Protein AF-0000000085116950 (afdb_homodimer)

Solvent-accessible surface area (backbone atoms only — not comparable to full-atom values): 20244 Å² total; per-residue (Å²): 115,35,46,37,33,40,36,51,77,68,76,65,52,57,67,55,47,22,56,54,41,50,66,26,46,89,48,34,62,33,39,34,49,45,54,84,90,57,43,55,34,57,52,45,48,42,55,52,39,30,48,72,50,63,46,58,50,74,27,32,28,29,47,53,46,53,38,56,24,59,60,69,58,31,30,15,33,38,27,43,90,52,21,63,57,57,46,52,48,48,69,68,38,70,82,44,45,38,31,34,56,36,87,47,51,70,51,42,42,51,40,49,74,38,62,35,58,30,33,38,38,57,37,36,34,70,44,83,90,47,71,93,54,80,47,61,31,60,70,51,44,28,51,39,33,70,62,40,89,53,46,30,30,35,27,36,59,44,37,72,89,50,43,61,61,48,44,74,33,48,32,44,23,42,34,30,34,60,54,34,78,68,38,97,51,35,48,61,42,30,46,50,36,31,26,60,43,48,58,74,99,114,36,46,38,33,40,36,51,78,65,75,62,52,56,68,56,48,23,57,52,42,51,66,28,46,90,47,35,61,31,38,34,51,44,54,83,91,58,43,55,34,56,52,44,48,40,53,52,40,29,48,72,52,63,45,58,51,76,27,32,27,28,46,52,46,52,39,56,25,60,61,70,59,33,30,16,32,37,28,43,91,53,22,62,57,58,44,54,47,48,67,69,38,71,82,44,44,39,30,32,55,36,88,46,51,68,52,42,42,49,38,48,73,39,60,35,60,30,34,38,38,58,38,37,34,71,43,83,91,47,71,92,54,80,48,62,31,60,68,52,46,29,52,38,33,69,63,40,89,56,45,30,28,34,27,35,60,44,36,72,91,50,44,62,60,47,44,74,34,48,31,43,22,41,35,32,35,60,52,33,77,66,39,96,50,35,49,61,43,30,46,52,37,32,26,62,43,48,58,75,100

Secondary structure (DSSP, 8-state):
--EEEEE--S-S-HHHHHHHHHHHGGG-SEEEE--TT--HHHHHHHHHHHHHTT--GGGEEEES-HHHHHHHT-SEEEE-TTS--HHHHHHH-TTSEEEEEESSHHHHHHHHHHT-SEEEEE--S--TTSTTPPP-HHHHHHHHHHH-SS-EEEESS--TTTHHHHHHTT-SEEEESHHHHTSSSHHHHHHHHHHHHTT--/--EEEEE--S-S-HHHHHHHHHHHGGG-SEEEE--TT--HHHHHHHHHHHHHTT--GGGEEEES-HHHHHHHT-SEEEE-TTS--HHHHHHH-TTSEEEEEESSHHHHHHHHHTT-SEEEEE--S--TTSTTPPP-HHHHHHHHHHH-SS-EEEESS--TTTHHHHHHTT-SEEEESHHHHTSSSHHHHHHHHHHHHHT--

Nearest PDB structures (foldseek):
  3qh2-assembly2_C  TM=9.312E-01  e=1.064E-21  Bacillus subtilis
  3qh2-assembly2_D  TM=9.435E-01  e=2.155E-19  Bacillus subtilis
  1g67-assembly1_A  TM=8.328E-01  e=2.203E-15  Bacillus subtilis
  3o16-assembly1_A  TM=8.344E-01  e=1.268E-14  Bacillus subtilis
  6e2a-assembly1_A  TM=7.292E-01  e=2.788E-08  Pseudomonas aeruginosa PAO1

pLDDT: mean 96.72, std 6.1, range [46.47, 98.94]

InterPro domains:
  IPR013785 Aldolase-type TIM barrel [G3DSA:3.20.20.70] (3-199)
  IPR022998 Thiamine phosphate synthase/TenI [PF02581] (20-180)
  IPR022998 Thiamine phosphate synthase/TenI [cd00564] (4-195)
  IPR036206 Thiamin phosphate synthase superfamily [SSF51391] (25-197)

Foldseek 3Di:
DFAEEEEADLPDQLLLVLVLCLQQVVLHQAYEDDHPPDDLVRSLSSVVSNVVSPRDQLRYEYEQPQVSCVVSVRQAYEYEPVHPQLLVCCVVPVRHQYEYEDEAQVRLVVNVVSPHQEYEYWDACDAPSDPPDHTPHLQRLLVNLVSDDHAYEYEHPDFLVCQLVNVVSRHRYYYYYCNQSVDPHNNVRSNSRSCRRVVVD/DFAEEEEADLPDQLLLVLVLCLQQVVLHQAYEDDHPPDDLVRSLSSVVSNVVSPRDQLRYEYEQPQVSCVVSVRQAYEYEPVHPQLLVSCVVPVRHQYEYEDEAQVRLVVNVVSPHQEYEYWDACDDPSDPPDHTPHLQRLLVNLVSDDHAYEYEHPDFLVCQLSNVVSRHRYYYYYCNQSVDPHNNVRSNSRSCRRVVVD

Structure (mmCIF, N/CA/C/O backbone):
data_AF-0000000085116950-model_v1
#
loop_
_entity.id
_entity.type
_entity.pdbx_description
1 polymer 'Thiamine-phosphate pyrophosphorylase'
#
loop_
_atom_site.group_PDB
_atom_site.id
_atom_site.type_symbol
_atom_site.label_atom_id
_atom_site.label_alt_id
_atom_site.label_comp_id
_atom_site.label_asym_id
_atom_site.label_entity_id
_atom_site.label_seq_id
_atom_site.pdbx_PDB_ins_code
_atom_site.Cartn_x
_atom_site.Cartn_y
_atom_site.Cartn_z
_atom_site.occupancy
_atom_site.B_iso_or_equiv
_atom_site.auth_seq_id
_atom_site.auth_comp_id
_atom_site.auth_asym_id
_atom_site.auth_atom_id
_atom_site.pdbx_PDB_model_num
ATOM 1 N N . MET A 1 1 ? -4.328 25.328 21.594 1 83.5 1 MET A N 1
ATOM 2 C CA . MET A 1 1 ? -3.188 25.375 20.688 1 83.5 1 MET A CA 1
ATOM 3 C C . MET A 1 1 ? -3.373 24.406 19.516 1 83.5 1 MET A C 1
ATOM 5 O O . MET A 1 1 ? -3.76 23.266 19.719 1 83.5 1 MET A O 1
ATOM 9 N N . GLY A 1 2 ? -3.158 24.953 18.297 1 95.25 2 GLY A N 1
ATOM 10 C CA . GLY A 1 2 ? -3.389 24.156 17.094 1 95.25 2 GLY A CA 1
ATOM 11 C C . GLY A 1 2 ? -2.256 23.203 16.797 1 95.25 2 GLY A C 1
ATOM 12 O O . GLY A 1 2 ? -1.197 23.25 17.422 1 95.25 2 GLY A O 1
ATOM 13 N N . VAL A 1 3 ? -2.496 22.25 15.969 1 98 3 VAL A N 1
ATOM 14 C CA . VAL A 1 3 ? -1.479 21.297 15.531 1 98 3 VAL A CA 1
ATOM 15 C C . VAL A 1 3 ? -0.937 21.703 14.164 1 98 3 VAL A C 1
ATOM 17 O O . VAL A 1 3 ? -1.684 22.188 13.32 1 98 3 VAL A O 1
ATOM 20 N N . LEU A 1 4 ? 0.378 21.484 13.953 1 98.69 4 LEU A N 1
ATOM 21 C CA . LEU A 1 4 ? 1.062 21.891 12.734 1 98.69 4 LEU A CA 1
ATOM 22 C C . LEU A 1 4 ? 1.649 20.688 12.008 1 98.69 4 LEU A C 1
ATOM 24 O O . LEU A 1 4 ? 2.488 19.984 12.562 1 98.69 4 LEU A O 1
ATOM 28 N N . HIS A 1 5 ? 1.152 20.516 10.758 1 98.88 5 HIS A N 1
ATOM 29 C CA . HIS A 1 5 ? 1.62 19.422 9.914 1 98.88 5 HIS A CA 1
ATOM 30 C C . HIS A 1 5 ? 2.445 19.953 8.742 1 98.88 5 HIS A C 1
ATOM 32 O O . HIS A 1 5 ? 2.061 20.922 8.094 1 98.88 5 HIS A O 1
ATOM 38 N N . PHE A 1 6 ? 3.584 19.312 8.523 1 98.88 6 PHE A N 1
ATOM 39 C CA . PHE A 1 6 ? 4.316 19.516 7.281 1 98.88 6 PHE A CA 1
ATOM 40 C C . PHE A 1 6 ? 4.109 18.328 6.34 1 98.88 6 PHE A C 1
ATOM 42 O O . PHE A 1 6 ? 4.266 17.172 6.738 1 98.88 6 PHE A O 1
ATOM 49 N N . VAL A 1 7 ? 3.742 18.625 5.113 1 98.75 7 VAL A N 1
ATOM 50 C CA . VAL A 1 7 ? 3.426 17.578 4.137 1 98.75 7 VAL A CA 1
ATOM 51 C C . VAL A 1 7 ? 4.41 17.656 2.969 1 98.75 7 VAL A C 1
ATOM 53 O O . VAL A 1 7 ? 4.656 18.734 2.428 1 98.75 7 VAL A O 1
ATOM 56 N N . SER A 1 8 ? 5 16.562 2.588 1 98.62 8 SER A N 1
ATOM 57 C CA . SER A 1 8 ? 5.887 16.562 1.431 1 98.62 8 SER A CA 1
ATOM 58 C C . SER A 1 8 ? 5.176 17.078 0.186 1 98.62 8 SER A C 1
ATOM 60 O O . SER A 1 8 ? 3.951 16.969 0.072 1 98.62 8 SER A O 1
ATOM 62 N N . THR A 1 9 ? 5.914 17.578 -0.791 1 96.94 9 THR A N 1
ATOM 63 C CA . THR A 1 9 ? 5.336 18.25 -1.946 1 96.94 9 THR A CA 1
ATOM 64 C C . THR A 1 9 ? 5.348 17.344 -3.17 1 96.94 9 THR A C 1
ATOM 66 O O . THR A 1 9 ? 4.664 17.609 -4.16 1 96.94 9 THR A O 1
ATOM 69 N N . GLY A 1 10 ? 6.164 16.312 -3.129 1 96.25 10 GLY A N 1
ATOM 70 C CA . GLY A 1 10 ? 6.383 15.477 -4.305 1 96.25 10 GLY A CA 1
ATOM 71 C C . GLY A 1 10 ? 7.48 16 -5.207 1 96.25 10 GLY A C 1
ATOM 72 O O . GLY A 1 10 ? 7.789 15.398 -6.238 1 96.25 10 GLY A O 1
ATOM 73 N N . ARG A 1 11 ? 8.133 17.062 -4.773 1 96 11 ARG A N 1
ATOM 74 C CA . ARG A 1 11 ? 9.109 17.703 -5.648 1 96 11 ARG A CA 1
ATOM 75 C C . ARG A 1 11 ? 10.531 17.453 -5.141 1 96 11 ARG A C 1
ATOM 77 O O . ARG A 1 11 ? 11.484 17.484 -5.918 1 96 11 ARG A O 1
ATOM 84 N N . GLN A 1 12 ? 10.742 17.297 -3.822 1 97.12 12 GLN A N 1
ATOM 85 C CA . GLN A 1 12 ? 12.062 17.078 -3.242 1 97.12 12 GLN A CA 1
ATOM 86 C C . GLN A 1 12 ? 12.484 15.617 -3.402 1 97.12 12 GLN A C 1
ATOM 88 O O . GLN A 1 12 ? 11.648 14.711 -3.352 1 97.12 12 GLN A O 1
ATOM 93 N N . THR A 1 13 ? 13.773 15.398 -3.604 1 98 13 THR A N 1
ATOM 94 C CA . THR A 1 13 ? 14.312 14.055 -3.443 1 98 13 THR A CA 1
ATOM 95 C C . THR A 1 13 ? 14.188 13.594 -1.994 1 98 13 THR A C 1
ATOM 97 O O . THR A 1 13 ? 13.922 14.398 -1.1 1 98 13 THR A O 1
ATOM 100 N N . VAL A 1 14 ? 14.359 12.367 -1.779 1 98.56 14 VAL A N 1
ATOM 101 C CA . VAL A 1 14 ? 14.312 11.781 -0.443 1 98.56 14 VAL A CA 1
ATOM 102 C C . VAL A 1 14 ? 15.297 12.508 0.473 1 98.56 14 VAL A C 1
ATOM 104 O O . VAL A 1 14 ? 14.93 12.93 1.572 1 98.56 14 VAL A O 1
ATOM 107 N N . ASP A 1 15 ? 16.5 12.734 -0.009 1 98.38 15 ASP A N 1
ATOM 108 C CA . ASP A 1 15 ? 17.547 13.344 0.808 1 98.38 15 ASP A CA 1
ATOM 109 C C . ASP A 1 15 ? 17.25 14.82 1.072 1 98.38 15 ASP A C 1
ATOM 111 O O . ASP A 1 15 ? 17.5 15.32 2.172 1 98.38 15 ASP A O 1
ATOM 115 N N . GLU A 1 16 ? 16.75 15.492 0.092 1 98.38 16 GLU A N 1
ATOM 116 C CA . GLU A 1 16 ? 16.391 16.891 0.263 1 98.38 16 GLU A CA 1
ATOM 117 C C . GLU A 1 16 ? 15.281 17.062 1.291 1 98.38 16 GLU A C 1
ATOM 119 O O . GLU A 1 16 ? 15.367 17.922 2.176 1 98.38 16 GLU A O 1
ATOM 124 N N . PHE A 1 17 ? 14.273 16.281 1.171 1 98.81 17 PHE A N 1
ATOM 125 C CA . PHE A 1 17 ? 13.141 16.312 2.09 1 98.81 17 PHE A CA 1
ATOM 126 C C . PHE A 1 17 ? 13.602 16.062 3.521 1 98.81 17 PHE A C 1
ATOM 128 O O . PHE A 1 17 ? 13.25 16.812 4.43 1 98.81 17 PHE A O 1
ATOM 135 N N . ALA A 1 18 ? 14.398 15.016 3.701 1 98.88 18 ALA A N 1
ATOM 136 C CA . ALA A 1 18 ? 14.898 14.656 5.027 1 98.88 18 ALA A CA 1
ATOM 137 C C . ALA A 1 18 ? 15.766 15.766 5.609 1 98.88 18 ALA A C 1
ATOM 139 O O . ALA A 1 18 ? 15.688 16.062 6.801 1 98.88 18 ALA A O 1
ATOM 140 N N . ALA A 1 19 ? 16.578 16.375 4.742 1 98.62 19 ALA A N 1
ATOM 141 C CA . ALA A 1 19 ? 17.484 17.438 5.199 1 98.62 19 ALA A CA 1
ATOM 142 C C . ALA A 1 19 ? 16.688 18.625 5.727 1 98.62 19 ALA A C 1
ATOM 144 O O . ALA A 1 19 ? 17.031 19.188 6.77 1 98.62 19 ALA A O 1
ATOM 145 N N . ILE A 1 20 ? 15.664 18.984 5.043 1 98.81 20 ILE A N 1
ATOM 146 C CA . ILE A 1 20 ? 14.828 20.094 5.48 1 98.81 20 ILE A CA 1
ATOM 147 C C . ILE A 1 20 ? 14.125 19.719 6.785 1 98.81 20 ILE A C 1
ATOM 149 O O . ILE A 1 20 ? 14.109 20.516 7.73 1 98.81 20 ILE A O 1
ATOM 153 N N . CYS A 1 21 ? 13.625 18.531 6.895 1 98.88 21 CYS A N 1
ATOM 154 C CA . CYS A 1 21 ? 12.883 18.094 8.07 1 98.88 21 CYS A CA 1
ATOM 155 C C . CYS A 1 21 ? 13.789 18 9.289 1 98.88 21 CYS A C 1
ATOM 157 O O . CYS A 1 21 ? 13.352 18.219 10.422 1 98.88 21 CYS A O 1
ATOM 159 N N . ALA A 1 22 ? 15.055 17.688 9.039 1 98.75 22 ALA A N 1
ATOM 160 C CA . ALA A 1 22 ? 16.016 17.578 10.133 1 98.75 22 ALA A CA 1
ATOM 161 C C . ALA A 1 22 ? 16.031 18.859 10.969 1 98.75 22 ALA A C 1
ATOM 163 O O . ALA A 1 22 ? 16.219 18.812 12.188 1 98.75 22 ALA A O 1
ATOM 164 N N . HIS A 1 23 ? 15.742 19.953 10.273 1 98.38 23 HIS A N 1
ATOM 165 C CA . HIS A 1 23 ? 15.859 21.234 10.953 1 98.38 23 HIS A CA 1
ATOM 166 C C . HIS A 1 23 ? 14.484 21.844 11.227 1 98.38 23 HIS A C 1
ATOM 168 O O . HIS A 1 23 ? 14.367 22.812 11.984 1 98.38 23 HIS A O 1
ATOM 174 N N . THR A 1 24 ? 13.484 21.297 10.68 1 98.75 24 THR A N 1
ATOM 175 C CA . THR A 1 24 ? 12.18 21.938 10.805 1 98.75 24 THR A CA 1
ATOM 176 C C . THR A 1 24 ? 11.266 21.141 11.727 1 98.75 24 THR A C 1
ATOM 178 O O . THR A 1 24 ? 10.32 21.672 12.297 1 98.75 24 THR A O 1
ATOM 181 N N . HIS A 1 25 ? 11.555 19.828 11.961 1 98.56 25 HIS A N 1
ATOM 182 C CA . HIS A 1 25 ? 10.609 18.953 12.641 1 98.56 25 HIS A CA 1
ATOM 183 C C . HIS A 1 25 ? 10.383 19.406 14.086 1 98.56 25 HIS A C 1
ATOM 185 O O . HIS A 1 25 ? 9.305 19.188 14.641 1 98.56 25 HIS A O 1
ATOM 191 N N . PRO A 1 26 ? 11.32 20.078 14.734 1 98.19 26 PRO A N 1
ATOM 192 C CA . PRO A 1 26 ? 11.031 20.531 16.109 1 98.19 26 PRO A CA 1
ATOM 193 C C . PRO A 1 26 ? 9.867 21.516 16.156 1 98.19 26 PRO A C 1
ATOM 195 O O . PRO A 1 26 ? 9.266 21.703 17.219 1 98.19 26 PRO A O 1
ATOM 198 N N . TYR A 1 27 ? 9.555 22.141 15.016 1 98.12 27 TYR A N 1
ATOM 199 C CA . TYR A 1 27 ? 8.523 23.172 14.992 1 98.12 27 TYR A CA 1
ATOM 200 C C . TYR A 1 27 ? 7.188 22.578 14.523 1 98.12 27 TYR A C 1
ATOM 202 O O . TYR A 1 27 ? 6.164 23.266 14.547 1 98.12 27 TYR A O 1
ATOM 210 N N . ALA A 1 28 ? 7.141 21.344 14.117 1 98.06 28 ALA A N 1
ATOM 211 C CA . ALA A 1 28 ? 5.938 20.672 13.625 1 98.06 28 ALA A CA 1
ATOM 212 C C . ALA A 1 28 ? 5.473 19.594 14.586 1 98.06 28 ALA A C 1
ATOM 214 O O . ALA A 1 28 ? 6.277 19.031 15.328 1 98.06 28 ALA A O 1
ATOM 215 N N . ASP A 1 29 ? 4.23 19.312 14.609 1 98.56 29 ASP A N 1
ATOM 216 C CA . ASP A 1 29 ? 3.699 18.188 15.375 1 98.56 29 ASP A CA 1
ATOM 217 C C . ASP A 1 29 ? 3.787 16.891 14.586 1 98.56 29 ASP A C 1
ATOM 219 O O . ASP A 1 29 ? 4.082 15.828 15.141 1 98.56 29 ASP A O 1
ATOM 223 N N . LEU A 1 30 ? 3.584 17.016 13.273 1 98.81 30 LEU A N 1
ATOM 224 C CA . LEU A 1 30 ? 3.588 15.844 12.414 1 98.81 30 LEU A CA 1
ATOM 225 C C . LEU A 1 30 ? 4.219 16.156 11.062 1 98.81 30 LEU A C 1
ATOM 227 O O . LEU A 1 30 ? 4.145 17.297 10.586 1 98.81 30 LEU A O 1
ATOM 231 N N . ILE A 1 31 ? 4.816 15.172 10.461 1 98.94 31 ILE A N 1
ATOM 232 C CA . ILE A 1 31 ? 5.375 15.219 9.117 1 98.94 31 ILE A CA 1
ATOM 233 C C . ILE A 1 31 ? 4.727 14.141 8.25 1 98.94 31 ILE A C 1
ATOM 235 O O . ILE A 1 31 ? 4.828 12.953 8.555 1 98.94 31 ILE A O 1
ATOM 239 N N . HIS A 1 32 ? 4.09 14.57 7.137 1 98.94 32 HIS A N 1
ATOM 240 C CA . HIS A 1 32 ? 3.4 13.656 6.23 1 98.94 32 HIS A CA 1
ATOM 241 C C . HIS A 1 32 ? 4.266 13.32 5.02 1 98.94 32 HIS A C 1
ATOM 243 O O . HIS A 1 32 ? 4.727 14.219 4.316 1 98.94 32 HIS A O 1
ATOM 249 N N . ILE A 1 33 ? 4.477 12.078 4.852 1 98.88 33 ILE A N 1
ATOM 250 C CA . ILE A 1 33 ? 5.035 11.609 3.59 1 98.88 33 ILE A CA 1
ATOM 251 C C . ILE A 1 33 ? 3.914 11.367 2.584 1 98.88 33 ILE A C 1
ATOM 253 O O . ILE A 1 33 ? 3.268 10.312 2.605 1 98.88 33 ILE A O 1
ATOM 257 N N . ARG A 1 34 ? 3.668 12.312 1.796 1 98.19 34 ARG A N 1
ATOM 258 C CA . ARG A 1 34 ? 2.643 12.266 0.758 1 98.19 34 ARG A CA 1
ATOM 259 C C . ARG A 1 34 ? 3.27 12.273 -0.632 1 98.19 34 ARG A C 1
ATOM 261 O O . ARG A 1 34 ? 3.312 13.312 -1.292 1 98.19 34 ARG A O 1
ATOM 268 N N . GLU A 1 35 ? 3.779 11.203 -1.063 1 96.31 35 GLU A N 1
ATOM 269 C CA . GLU A 1 35 ? 4.434 11.008 -2.354 1 96.31 35 GLU A CA 1
ATOM 270 C C . GLU A 1 35 ? 3.57 10.156 -3.287 1 96.31 35 GLU A C 1
ATOM 272 O O . GLU A 1 35 ? 3.707 8.938 -3.328 1 96.31 35 GLU A O 1
ATOM 277 N N . LYS A 1 36 ? 2.791 10.898 -4.051 1 90 36 LYS A N 1
ATOM 278 C CA . LYS A 1 36 ? 1.831 10.219 -4.918 1 90 36 LYS A CA 1
ATOM 279 C C . LYS A 1 36 ? 2.541 9.469 -6.039 1 90 36 LYS A C 1
ATOM 281 O O . LYS A 1 36 ? 3.484 9.984 -6.645 1 90 36 L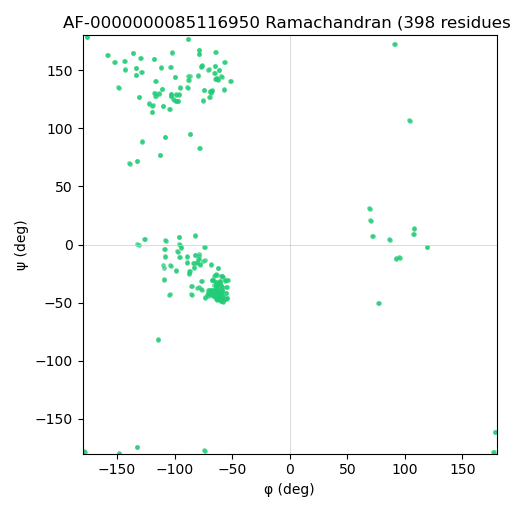YS A O 1
ATOM 286 N N . GLY A 1 37 ? 2.219 8.32 -6.266 1 90.75 37 GLY A N 1
ATOM 287 C CA . GLY A 1 37 ? 2.74 7.566 -7.395 1 90.75 37 GLY A CA 1
ATOM 288 C C . GLY A 1 37 ? 3.984 6.77 -7.055 1 90.75 37 GLY A C 1
ATOM 289 O O . GLY A 1 37 ? 4.523 6.055 -7.902 1 90.75 37 GLY A O 1
ATOM 290 N N . LYS A 1 38 ? 4.578 7.027 -5.879 1 96.25 38 LYS A N 1
ATOM 291 C CA . LYS A 1 38 ? 5.758 6.266 -5.477 1 96.25 38 LYS A CA 1
ATOM 292 C C . LYS A 1 38 ? 5.375 4.875 -4.988 1 96.25 38 LYS A C 1
ATOM 294 O O . LYS A 1 38 ? 4.281 4.676 -4.449 1 96.25 38 LYS A O 1
ATOM 299 N N . THR A 1 39 ? 6.332 3.967 -5.141 1 97.69 39 THR A N 1
ATOM 300 C CA . THR A 1 39 ? 6.145 2.582 -4.715 1 97.69 39 THR A CA 1
ATOM 301 C C . THR A 1 39 ? 6.328 2.451 -3.205 1 97.69 39 THR A C 1
ATOM 303 O O . THR A 1 39 ? 6.789 3.385 -2.547 1 97.69 39 THR A O 1
ATOM 306 N N . ALA A 1 40 ? 5.938 1.305 -2.654 1 98.44 40 ALA A N 1
ATOM 307 C CA . ALA A 1 40 ? 6.141 1.041 -1.232 1 98.44 40 ALA A CA 1
ATOM 308 C C . ALA A 1 40 ? 7.613 1.194 -0.851 1 98.44 40 ALA A C 1
ATOM 310 O O . ALA A 1 40 ? 7.934 1.787 0.181 1 98.44 40 ALA A O 1
ATOM 311 N N . ARG A 1 41 ? 8.492 0.684 -1.719 1 98.38 41 ARG A N 1
ATOM 312 C CA . ARG A 1 41 ? 9.93 0.77 -1.481 1 98.38 41 ARG A CA 1
ATOM 313 C C . ARG A 1 41 ? 10.391 2.223 -1.427 1 98.38 41 ARG A C 1
ATOM 315 O O . ARG A 1 41 ? 11.172 2.6 -0.55 1 98.38 41 ARG A O 1
ATOM 322 N N . GLU A 1 42 ? 9.891 2.992 -2.324 1 98.56 42 GLU A N 1
ATOM 323 C CA . GLU A 1 42 ? 10.281 4.398 -2.383 1 98.56 42 GLU A CA 1
ATOM 324 C C . GLU A 1 42 ? 9.742 5.168 -1.182 1 98.56 42 GLU A C 1
ATOM 326 O O . GLU A 1 42 ? 10.438 6.02 -0.621 1 98.56 42 GLU A O 1
ATOM 331 N N . VAL A 1 43 ? 8.508 4.914 -0.773 1 98.81 43 VAL A N 1
ATOM 332 C CA . VAL A 1 43 ? 7.938 5.562 0.405 1 98.81 43 VAL A CA 1
ATOM 333 C C . VAL A 1 43 ? 8.727 5.16 1.647 1 98.81 43 VAL A C 1
ATOM 335 O O . VAL A 1 43 ? 9.023 6 2.502 1 98.81 43 VAL A O 1
ATOM 338 N N . ALA A 1 44 ? 9.078 3.898 1.713 1 98.81 44 ALA A N 1
ATOM 339 C CA . ALA A 1 44 ? 9.891 3.404 2.818 1 98.81 44 ALA A CA 1
ATOM 340 C C . ALA A 1 44 ? 11.219 4.148 2.896 1 98.81 44 ALA A C 1
ATOM 342 O O . ALA A 1 44 ? 11.727 4.43 3.988 1 98.81 44 ALA A O 1
ATOM 343 N N . ALA A 1 45 ? 11.742 4.457 1.754 1 98.75 45 ALA A N 1
ATOM 344 C CA . ALA A 1 45 ? 13 5.195 1.719 1 98.75 45 ALA A CA 1
ATOM 345 C C . ALA A 1 45 ? 12.836 6.582 2.338 1 98.75 45 ALA A C 1
ATOM 347 O O . ALA A 1 45 ? 13.75 7.082 3 1 98.75 45 ALA A O 1
ATOM 348 N N . PHE A 1 46 ? 11.711 7.219 2.152 1 98.88 46 PHE A N 1
ATOM 349 C CA . PHE A 1 46 ? 11.43 8.5 2.789 1 98.88 46 PHE A CA 1
ATOM 350 C C . PHE A 1 46 ? 11.367 8.352 4.305 1 98.88 46 PHE A C 1
ATOM 352 O O . PHE A 1 46 ? 11.938 9.164 5.035 1 98.88 46 PHE A O 1
ATOM 359 N N . VAL A 1 47 ? 10.688 7.305 4.793 1 98.94 47 VAL A N 1
ATOM 360 C CA . VAL A 1 47 ? 10.586 7.066 6.227 1 98.94 47 VAL A CA 1
ATOM 361 C C . VAL A 1 47 ? 11.977 6.863 6.816 1 98.94 47 VAL A C 1
ATOM 363 O O . VAL A 1 47 ? 12.344 7.512 7.801 1 98.94 47 VAL A O 1
ATOM 366 N N . ALA A 1 48 ? 12.727 6.027 6.148 1 98.81 48 ALA A N 1
ATOM 367 C CA . ALA A 1 48 ? 14.07 5.703 6.641 1 98.81 48 ALA A CA 1
ATOM 368 C C . ALA A 1 48 ? 14.953 6.945 6.684 1 98.81 48 ALA A C 1
ATOM 370 O O . ALA A 1 48 ? 15.727 7.129 7.629 1 98.81 48 ALA A O 1
ATOM 371 N N . ALA A 1 49 ? 14.852 7.75 5.676 1 98.81 49 ALA A N 1
ATOM 372 C CA . ALA A 1 49 ? 15.656 8.969 5.609 1 98.81 49 ALA A CA 1
ATOM 373 C C . ALA A 1 49 ? 15.289 9.93 6.738 1 98.81 49 ALA A C 1
ATOM 375 O O . ALA A 1 49 ? 16.172 10.547 7.344 1 98.81 49 ALA A O 1
ATOM 376 N N . LEU A 1 50 ? 14.016 10.07 7.039 1 98.94 50 LEU A N 1
ATOM 377 C CA . LEU A 1 50 ? 13.578 10.922 8.141 1 98.94 50 LEU A CA 1
ATOM 378 C C . LEU A 1 50 ? 14.133 10.422 9.469 1 98.94 50 LEU A C 1
ATOM 380 O O . LEU A 1 50 ? 14.641 11.211 10.273 1 98.94 50 LEU A O 1
ATOM 384 N N . LEU A 1 51 ? 14.062 9.156 9.656 1 98.81 51 LEU A N 1
ATOM 385 C CA . LEU A 1 51 ? 14.57 8.562 10.891 1 98.81 51 LEU A CA 1
ATOM 386 C C . LEU A 1 51 ? 16.078 8.781 11.016 1 98.81 51 LEU A C 1
ATOM 388 O O . LEU A 1 51 ? 16.578 9.094 12.094 1 98.81 51 LEU A O 1
ATOM 392 N N . ARG A 1 52 ? 16.719 8.641 9.906 1 98.5 52 ARG A N 1
ATOM 393 C CA . ARG A 1 52 ? 18.172 8.789 9.891 1 98.5 52 ARG A CA 1
ATOM 394 C C . ARG A 1 52 ? 18.578 10.188 10.336 1 98.5 52 ARG A C 1
ATOM 396 O O . ARG A 1 52 ? 19.609 10.359 11 1 98.5 52 ARG A O 1
ATOM 403 N N . VAL A 1 53 ? 17.766 11.18 10.039 1 98.62 53 VAL A N 1
ATOM 404 C CA . VAL A 1 53 ? 18.156 12.555 10.336 1 98.62 53 VAL A CA 1
ATOM 405 C C . VAL A 1 53 ? 17.562 12.984 11.672 1 98.62 53 VAL A C 1
ATOM 407 O O . VAL A 1 53 ? 17.641 14.156 12.047 1 98.62 53 VAL A O 1
ATOM 410 N N . GLY A 1 54 ? 16.844 12.117 12.32 1 98.44 54 GLY A N 1
ATOM 411 C CA . GLY A 1 54 ? 16.5 12.367 13.711 1 98.44 54 GLY A CA 1
ATOM 412 C C . GLY A 1 54 ? 15.047 12.742 13.906 1 98.44 54 GLY A C 1
ATOM 413 O O . GLY A 1 54 ? 14.641 13.156 14.992 1 98.44 54 GLY A O 1
ATOM 414 N N . VAL A 1 55 ? 14.258 12.625 12.922 1 98.81 55 VAL A N 1
ATOM 415 C CA . VAL A 1 55 ? 12.828 12.852 13.102 1 98.81 55 VAL A CA 1
ATOM 416 C C . VAL A 1 55 ? 12.227 11.719 13.938 1 98.81 55 VAL A C 1
ATOM 418 O O . VAL A 1 55 ? 12.398 10.547 13.617 1 98.81 55 VAL A O 1
ATOM 421 N N . PRO A 1 56 ? 11.539 12.062 14.992 1 98.69 56 PRO A N 1
ATOM 422 C CA . PRO A 1 56 ? 10.945 11 15.812 1 98.69 56 PRO A CA 1
ATOM 423 C C . PRO A 1 56 ? 9.898 10.188 15.055 1 98.69 56 PRO A C 1
ATOM 425 O O . PRO A 1 56 ? 9.117 10.75 14.281 1 98.69 56 PRO A O 1
ATOM 428 N N . LEU A 1 57 ? 9.867 8.945 15.312 1 98.19 57 LEU A N 1
ATOM 429 C CA . LEU A 1 57 ? 8.914 8.016 14.711 1 98.19 57 LEU A CA 1
ATOM 430 C C . LEU A 1 57 ? 7.48 8.484 14.922 1 98.19 57 LEU A C 1
ATOM 432 O O . LEU A 1 57 ? 6.645 8.367 14.023 1 98.19 57 LEU A O 1
ATOM 436 N N . GLN A 1 58 ? 7.234 9.039 16.031 1 98.5 58 GLN A N 1
ATOM 437 C CA . GLN A 1 58 ? 5.883 9.383 16.453 1 98.5 58 GLN A CA 1
ATOM 438 C C . GLN A 1 58 ? 5.434 10.711 15.852 1 98.5 58 GLN A C 1
ATOM 440 O O . GLN A 1 58 ? 4.316 11.172 16.109 1 98.5 58 GLN A O 1
ATOM 445 N N . LYS A 1 59 ? 6.223 11.266 14.922 1 98.81 59 LYS A N 1
ATOM 446 C CA . LYS A 1 59 ? 5.828 12.469 14.195 1 98.81 59 LYS A CA 1
ATOM 447 C C . LYS A 1 59 ? 5.496 12.148 12.742 1 98.81 59 LYS A C 1
ATOM 449 O O . LYS A 1 59 ? 5.062 13.023 11.992 1 98.81 59 LYS A O 1
ATOM 454 N N . ILE A 1 60 ? 5.684 10.938 12.352 1 98.94 60 ILE A N 1
ATOM 455 C CA . ILE A 1 60 ? 5.637 10.609 10.93 1 98.94 60 ILE A CA 1
ATOM 456 C C . ILE A 1 60 ? 4.273 10.023 10.578 1 98.94 60 ILE A C 1
ATOM 458 O O . ILE A 1 60 ? 3.785 9.117 11.258 1 98.94 60 ILE A O 1
ATOM 462 N N . ILE A 1 61 ? 3.629 10.539 9.578 1 98.94 61 ILE A N 1
ATOM 463 C CA . ILE A 1 61 ? 2.387 10.07 8.977 1 98.94 61 ILE A CA 1
ATOM 464 C C . ILE A 1 61 ? 2.643 9.641 7.531 1 98.94 61 ILE A C 1
ATOM 466 O O . ILE A 1 61 ? 3.271 10.375 6.762 1 98.94 61 ILE A O 1
ATOM 470 N N . VAL A 1 62 ? 2.246 8.484 7.184 1 98.94 62 VAL A N 1
ATOM 471 C CA . VAL A 1 62 ? 2.406 7.988 5.82 1 98.94 62 VAL A CA 1
ATOM 472 C C . VAL A 1 62 ? 1.07 8.062 5.082 1 98.94 62 VAL A C 1
ATOM 474 O O . VAL A 1 62 ? 0.047 7.598 5.59 1 98.94 62 VAL A O 1
ATOM 477 N N . ASN A 1 63 ? 1.052 8.68 3.898 1 98.75 63 ASN A N 1
ATOM 478 C CA . ASN A 1 63 ? -0.156 8.703 3.08 1 98.75 63 ASN A CA 1
ATOM 479 C C . ASN A 1 63 ? -0.407 7.355 2.41 1 98.75 63 ASN A C 1
ATOM 481 O O . ASN A 1 63 ? 0.484 6.805 1.762 1 98.75 63 ASN A O 1
ATOM 485 N N . ASP A 1 64 ? -1.582 6.773 2.627 1 98.56 64 ASP A N 1
ATOM 486 C CA . ASP A 1 64 ? -2.178 5.664 1.886 1 98.56 64 ASP A CA 1
ATOM 487 C C . ASP A 1 64 ? -1.539 4.336 2.277 1 98.56 64 ASP A C 1
ATOM 489 O O . ASP A 1 64 ? -2.234 3.402 2.682 1 98.56 64 ASP A O 1
ATOM 493 N N . ARG A 1 65 ? -0.224 4.207 2.287 1 98.69 65 ARG A N 1
ATOM 494 C CA . ARG A 1 65 ? 0.484 2.943 2.455 1 98.69 65 ARG A CA 1
ATOM 495 C C . ARG A 1 65 ? 0.51 2.521 3.92 1 98.69 65 ARG A C 1
ATOM 497 O O . ARG A 1 65 ? 1.537 2.648 4.59 1 98.69 65 ARG A O 1
ATOM 504 N N . VAL A 1 66 ? -0.583 1.888 4.316 1 98.94 66 VAL A N 1
ATOM 505 C CA . VAL A 1 66 ? -0.745 1.463 5.703 1 98.94 66 VAL A CA 1
ATOM 506 C C . VAL A 1 66 ? 0.315 0.42 6.051 1 98.94 66 VAL A C 1
ATOM 508 O O . VAL A 1 66 ? 0.812 0.383 7.176 1 98.94 66 VAL A O 1
ATOM 511 N N . ASP A 1 67 ? 0.694 -0.368 5.051 1 98.88 67 ASP A N 1
ATOM 512 C CA . ASP A 1 67 ? 1.704 -1.4 5.266 1 98.88 67 ASP A CA 1
ATOM 513 C C . ASP A 1 67 ? 3.064 -0.782 5.582 1 98.88 67 ASP A C 1
ATOM 515 O O . ASP A 1 67 ? 3.766 -1.241 6.484 1 98.88 67 ASP A O 1
ATOM 519 N N . VAL A 1 68 ? 3.451 0.29 4.918 1 98.88 68 VAL A N 1
ATOM 520 C CA . VAL A 1 68 ? 4.711 0.965 5.219 1 98.88 68 VAL A CA 1
ATOM 521 C C . VAL A 1 68 ? 4.668 1.532 6.637 1 98.88 68 VAL A C 1
ATOM 523 O O . VAL A 1 68 ? 5.621 1.381 7.402 1 98.88 68 VAL A O 1
ATOM 526 N N . ALA A 1 69 ? 3.551 2.15 6.984 1 98.94 69 ALA A N 1
ATOM 527 C CA . ALA A 1 69 ? 3.408 2.715 8.32 1 98.94 69 ALA A CA 1
ATOM 528 C C . ALA A 1 69 ? 3.537 1.633 9.391 1 98.94 69 ALA A C 1
ATOM 530 O O . ALA A 1 69 ? 4.223 1.826 10.398 1 98.94 69 ALA A O 1
ATOM 531 N N . ALA A 1 70 ? 2.887 0.54 9.141 1 98.69 70 ALA A N 1
ATOM 532 C CA . ALA A 1 70 ? 2.896 -0.561 10.102 1 98.69 70 ALA A CA 1
ATOM 533 C C . ALA A 1 70 ? 4.297 -1.148 10.25 1 98.69 70 ALA A C 1
ATOM 535 O O . ALA A 1 70 ? 4.766 -1.383 11.367 1 98.69 70 ALA A O 1
ATOM 536 N N . VAL A 1 71 ? 4.984 -1.354 9.18 1 98.69 71 VAL A N 1
ATOM 537 C CA . VAL A 1 71 ? 6.297 -1.99 9.164 1 98.69 71 VAL A CA 1
ATOM 538 C C . VAL A 1 71 ? 7.301 -1.13 9.93 1 98.69 71 VAL A C 1
ATOM 540 O O . VAL A 1 71 ? 8.133 -1.651 10.68 1 98.69 71 VAL A O 1
ATOM 543 N N . TYR A 1 72 ? 7.18 0.176 9.828 1 98.44 72 TYR A N 1
ATOM 544 C CA . TYR A 1 72 ? 8.164 1.064 10.438 1 98.44 72 TYR A CA 1
ATOM 545 C C . TYR A 1 72 ? 7.699 1.541 11.805 1 98.44 72 TYR A C 1
ATOM 547 O O . TYR A 1 72 ? 8.461 2.18 12.539 1 98.44 72 TYR A O 1
ATOM 555 N N . GLY A 1 73 ? 6.441 1.281 12.109 1 98.25 73 GLY A N 1
ATOM 556 C CA . GLY A 1 73 ? 5.926 1.652 13.422 1 98.25 73 GLY A CA 1
ATOM 557 C C . GLY A 1 73 ? 5.801 3.152 13.609 1 98.25 73 GLY A C 1
ATOM 558 O O . GLY A 1 73 ? 6.051 3.668 14.703 1 98.25 73 GLY A O 1
ATOM 559 N N . VAL A 1 74 ? 5.551 3.834 12.531 1 98.75 74 VAL A N 1
ATOM 560 C CA . VAL A 1 74 ? 5.426 5.285 12.625 1 98.75 74 VAL A CA 1
ATOM 561 C C . VAL A 1 74 ? 4.094 5.648 13.281 1 98.75 74 VAL A C 1
ATOM 563 O O . VAL A 1 74 ? 3.338 4.766 13.695 1 98.75 74 VAL A O 1
ATOM 566 N N . LYS A 1 75 ? 3.803 6.961 13.398 1 98.88 75 LYS A N 1
ATOM 567 C CA . LYS A 1 75 ? 2.645 7.469 14.133 1 98.88 75 LYS A CA 1
ATOM 568 C C . LYS A 1 75 ? 1.342 6.988 13.5 1 98.88 75 LYS A C 1
ATOM 570 O O . LYS A 1 75 ? 0.409 6.602 14.211 1 98.88 75 LYS A O 1
ATOM 575 N N . GLY A 1 76 ? 1.31 7.133 12.188 1 98.88 76 GLY A N 1
ATOM 576 C CA . GLY A 1 76 ? 0.027 6.773 11.602 1 98.88 76 GLY A CA 1
ATOM 577 C C . GLY A 1 76 ? -0.025 6.98 10.102 1 98.88 76 GLY A C 1
ATOM 578 O O . GLY A 1 76 ? 1.009 6.965 9.43 1 98.88 76 GLY A O 1
ATOM 579 N N . VAL A 1 77 ? -1.304 7.043 9.609 1 98.94 77 VAL A N 1
ATOM 580 C CA . VAL A 1 77 ? -1.538 7.156 8.172 1 98.94 77 VAL A CA 1
ATOM 581 C C . VAL A 1 77 ? -2.572 8.25 7.898 1 98.94 77 VAL A C 1
ATOM 583 O O . VAL A 1 77 ? -3.371 8.586 8.773 1 98.94 77 VAL A O 1
ATOM 586 N N . GLN A 1 78 ? -2.451 8.805 6.77 1 98.88 78 GLN A N 1
ATOM 587 C CA . GLN A 1 78 ? -3.486 9.648 6.176 1 98.88 78 GLN A CA 1
ATOM 588 C C . GLN A 1 78 ? -4.133 8.961 4.977 1 98.88 78 GLN A C 1
ATOM 590 O O . GLN A 1 78 ? -3.461 8.68 3.98 1 98.88 78 GLN A O 1
ATOM 595 N N . LEU A 1 79 ? -5.406 8.734 5.066 1 98.75 79 LEU A N 1
ATOM 596 C CA . LEU A 1 79 ? -6.125 8.016 4.02 1 98.75 79 LEU A CA 1
ATOM 597 C C . LEU A 1 79 ? -6.938 8.977 3.158 1 98.75 79 LEU A C 1
ATOM 599 O O . LEU A 1 79 ? -7.312 10.055 3.611 1 98.75 79 LEU A O 1
ATOM 603 N N . ALA A 1 80 ? -7.152 8.594 1.923 1 96.25 80 ALA A N 1
ATOM 604 C CA . ALA A 1 80 ? -7.984 9.328 0.975 1 96.25 80 ALA A CA 1
ATOM 605 C C . ALA A 1 80 ? -8.953 8.391 0.255 1 96.25 80 ALA A C 1
ATOM 607 O O . ALA A 1 80 ? -9.125 7.238 0.655 1 96.25 80 ALA A O 1
ATOM 608 N N . TYR A 1 81 ? -9.688 8.906 -0.722 1 94.94 81 TYR A N 1
ATOM 609 C CA . TYR A 1 81 ? -10.75 8.18 -1.406 1 94.94 81 TYR A CA 1
ATOM 610 C C . TYR A 1 81 ? -10.211 6.91 -2.055 1 94.94 81 TYR A C 1
ATOM 612 O O . TYR A 1 81 ? -10.914 5.906 -2.16 1 94.94 81 TYR A O 1
ATOM 620 N N . HIS A 1 82 ? -8.984 6.914 -2.398 1 97.06 82 HIS A N 1
ATOM 621 C CA . HIS A 1 82 ? -8.406 5.793 -3.131 1 97.06 82 HIS A CA 1
ATOM 622 C C . HIS A 1 82 ? -7.75 4.793 -2.182 1 97.06 82 HIS A C 1
ATOM 624 O O . HIS A 1 82 ? -7.215 3.773 -2.619 1 97.06 82 HIS A O 1
ATOM 630 N N . SER A 1 83 ? -7.734 5.078 -0.878 1 98.5 83 SER A N 1
ATOM 631 C CA . SER A 1 83 ? -7.113 4.238 0.139 1 98.5 83 SER A CA 1
ATOM 632 C C . SER A 1 83 ? -8.086 3.186 0.658 1 98.5 83 SER A C 1
ATOM 634 O O . SER A 1 83 ? -9.234 3.115 0.205 1 98.5 83 SER A O 1
ATOM 636 N N . LEU A 1 84 ? -7.637 2.307 1.552 1 98.69 84 LEU A N 1
ATOM 637 C CA . LEU A 1 84 ? -8.492 1.426 2.344 1 98.69 84 LEU A CA 1
ATOM 638 C C . LEU A 1 84 ? -9.438 2.232 3.223 1 98.69 84 LEU A C 1
ATOM 640 O O . LEU A 1 84 ? -9.094 3.328 3.674 1 98.69 84 LEU A O 1
ATOM 644 N N . PRO A 1 85 ? -10.641 1.694 3.535 1 98.38 85 PRO A N 1
ATOM 645 C CA . PRO A 1 85 ? -11.586 2.426 4.383 1 98.38 85 PRO A CA 1
ATOM 646 C C . PRO A 1 85 ? -11.078 2.621 5.809 1 98.38 85 PRO A C 1
ATOM 648 O O . PRO A 1 85 ? -10.406 1.739 6.355 1 98.38 85 PRO A O 1
ATOM 651 N N . VAL A 1 86 ? -11.445 3.701 6.395 1 98.75 86 VAL A N 1
ATOM 652 C CA . VAL A 1 86 ? -11.016 4.074 7.738 1 98.75 86 VAL A CA 1
ATOM 653 C C . VAL A 1 86 ? -11.352 2.959 8.719 1 98.75 86 VAL A C 1
ATOM 655 O O . VAL A 1 86 ? -10.5 2.525 9.5 1 98.75 86 VAL A O 1
ATOM 658 N N . ARG A 1 87 ? -12.562 2.434 8.672 1 98.56 87 ARG A N 1
ATOM 659 C CA . ARG A 1 87 ? -13.031 1.43 9.625 1 98.56 87 ARG A CA 1
ATOM 660 C C . ARG A 1 87 ? -12.172 0.172 9.562 1 98.56 87 ARG A C 1
ATOM 662 O O . ARG A 1 87 ? -11.828 -0.404 10.602 1 98.56 87 ARG A O 1
ATOM 669 N N . ALA A 1 88 ? -11.812 -0.224 8.352 1 98.69 88 ALA A N 1
ATOM 670 C CA . ALA A 1 88 ? -11.008 -1.426 8.164 1 98.69 88 ALA A CA 1
ATOM 671 C C . ALA A 1 88 ? -9.594 -1.232 8.711 1 98.69 88 ALA A C 1
ATOM 673 O O . ALA A 1 88 ? -9.055 -2.125 9.367 1 98.69 88 ALA A O 1
ATOM 674 N N . VAL A 1 89 ? -9.031 -0.078 8.453 1 98.88 89 VAL A N 1
ATOM 675 C CA . VAL A 1 89 ? -7.68 0.208 8.938 1 98.88 89 VAL A CA 1
ATOM 676 C C . VAL A 1 89 ? -7.684 0.28 10.461 1 98.88 89 VAL A C 1
ATOM 678 O O . VAL A 1 89 ? -6.801 -0.282 11.117 1 98.88 89 VAL A O 1
ATOM 681 N N . ARG A 1 90 ? -8.688 0.912 11.078 1 98.75 90 ARG A N 1
ATOM 682 C CA . ARG A 1 90 ? -8.805 1.016 12.523 1 98.75 90 ARG A CA 1
ATOM 683 C C . ARG A 1 90 ? -8.875 -0.365 13.172 1 98.75 90 ARG A C 1
ATOM 685 O O . ARG A 1 90 ? -8.242 -0.611 14.203 1 98.75 90 ARG A O 1
ATOM 692 N N . ARG A 1 91 ? -9.555 -1.193 12.562 1 98.38 91 ARG A N 1
ATOM 693 C CA . ARG A 1 91 ? -9.75 -2.535 13.094 1 98.38 91 ARG A CA 1
ATOM 694 C C . ARG A 1 91 ? -8.477 -3.361 12.984 1 98.38 91 ARG A C 1
ATOM 696 O O . ARG A 1 91 ? -8.07 -4.031 13.938 1 98.38 91 ARG A O 1
ATOM 703 N N . SER A 1 92 ? -7.812 -3.311 11.906 1 98.25 92 SER A N 1
ATOM 704 C CA . SER A 1 92 ? -6.695 -4.195 11.594 1 98.25 92 SER A CA 1
ATOM 705 C C . SER A 1 92 ? -5.383 -3.643 12.133 1 98.25 92 SER A C 1
ATOM 707 O O . SER A 1 92 ? -4.422 -4.391 12.328 1 98.25 92 SER A O 1
ATOM 709 N N . PHE A 1 93 ? -5.387 -2.314 12.344 1 98.5 93 PHE A N 1
ATOM 710 C CA . PHE A 1 93 ? -4.18 -1.646 12.812 1 98.5 93 PHE A CA 1
ATOM 711 C C . PHE A 1 93 ? -4.496 -0.706 13.969 1 98.5 93 PHE A C 1
ATOM 713 O O . PHE A 1 93 ? -4.332 0.51 13.852 1 98.5 93 PHE A O 1
ATOM 720 N N . PRO A 1 94 ? -4.793 -1.178 15.094 1 98 94 PRO A N 1
ATOM 721 C CA . PRO A 1 94 ? -5.316 -0.375 16.203 1 98 94 PRO A CA 1
ATOM 722 C C . PRO A 1 94 ? -4.281 0.591 16.766 1 98 94 PRO A C 1
ATOM 724 O O . PRO A 1 94 ? -4.641 1.565 17.438 1 98 94 PRO A O 1
ATOM 727 N N . ASP A 1 95 ? -3.016 0.36 16.469 1 97.94 95 ASP A N 1
ATOM 728 C CA . ASP A 1 95 ? -1.975 1.19 17.062 1 97.94 95 ASP A CA 1
ATOM 729 C C . ASP A 1 95 ? -1.691 2.42 16.203 1 97.94 95 ASP A C 1
ATOM 731 O O . ASP A 1 95 ? -0.985 3.334 16.625 1 97.94 95 ASP A O 1
ATOM 735 N N . LEU A 1 96 ? -2.227 2.473 14.992 1 98.75 96 LEU A N 1
ATOM 736 C CA . LEU A 1 96 ? -1.949 3.582 14.086 1 98.75 96 LEU A CA 1
ATOM 737 C C . LEU A 1 96 ? -2.947 4.715 14.297 1 98.75 96 LEU A C 1
ATOM 739 O O . LEU A 1 96 ? -4.145 4.469 14.469 1 98.75 96 LEU A O 1
ATOM 743 N N . THR A 1 97 ? -2.465 5.93 14.359 1 98.88 97 THR A N 1
ATOM 744 C CA . THR A 1 97 ? -3.336 7.086 14.18 1 98.88 97 THR A CA 1
ATOM 745 C C . THR A 1 97 ? -3.838 7.164 12.734 1 98.88 97 THR A C 1
ATOM 747 O O . THR A 1 97 ? -3.053 7.059 11.789 1 98.88 97 THR A O 1
ATOM 750 N N . VAL A 1 98 ? -5.152 7.332 12.57 1 98.94 98 VAL A N 1
ATOM 751 C CA . VAL A 1 98 ? -5.742 7.297 11.234 1 98.94 98 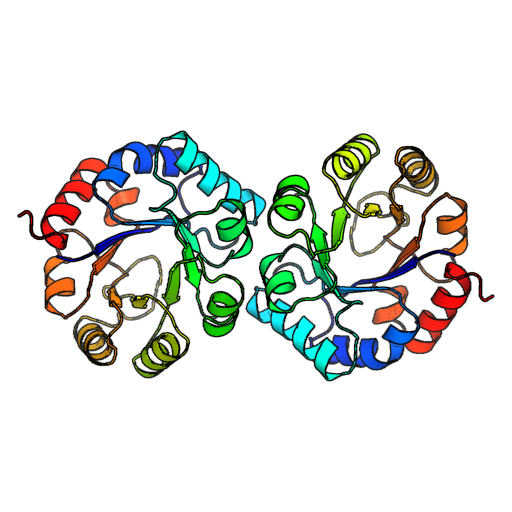VAL A CA 1
ATOM 752 C C . VAL A 1 98 ? -6.41 8.633 10.938 1 98.94 98 VAL A C 1
ATOM 754 O O . VAL A 1 98 ? -7.359 9.031 11.617 1 98.94 98 VAL A O 1
ATOM 757 N N . GLY A 1 99 ? -5.875 9.328 9.984 1 98.88 99 GLY A N 1
ATOM 758 C CA . GLY A 1 99 ? -6.527 10.492 9.406 1 98.88 99 GLY A CA 1
ATOM 759 C C . GLY A 1 99 ? -7.18 10.211 8.07 1 98.88 99 GLY A C 1
ATOM 760 O O . GLY A 1 99 ? -6.867 9.211 7.418 1 98.88 99 GLY A O 1
ATOM 761 N N . CYS A 1 100 ? -8.023 11.117 7.652 1 98.31 100 CYS A N 1
ATOM 762 C CA . CYS A 1 100 ? -8.711 10.93 6.379 1 98.31 100 CYS A CA 1
ATOM 763 C C . CYS A 1 100 ? -9.008 12.266 5.719 1 98.31 100 CYS A C 1
ATOM 765 O O . CYS A 1 100 ? -9.445 13.211 6.379 1 98.31 100 CYS A O 1
ATOM 767 N N . SER A 1 101 ? -8.742 12.336 4.426 1 98.12 101 SER A N 1
ATOM 768 C CA . SER A 1 101 ? -9.133 13.508 3.646 1 98.12 101 SER A CA 1
ATOM 769 C C . SER A 1 101 ? -10.633 13.531 3.379 1 98.12 101 SER A C 1
ATOM 771 O O . SER A 1 101 ? -11.211 12.508 2.992 1 98.12 101 SER A O 1
ATOM 773 N N . VAL A 1 102 ? -11.227 14.664 3.605 1 97.81 102 VAL A N 1
ATOM 774 C CA . VAL A 1 102 ? -12.664 14.797 3.387 1 97.81 102 VAL A CA 1
ATOM 775 C C . VAL A 1 102 ? -12.945 16.031 2.525 1 97.81 102 VAL A C 1
ATOM 777 O O . VAL A 1 102 ? -12.148 16.969 2.492 1 97.81 102 VAL A O 1
ATOM 780 N N . HIS A 1 103 ? -14.18 16.047 1.903 1 95.19 103 HIS A N 1
ATOM 781 C CA . HIS A 1 103 ? -14.492 17.125 0.974 1 95.19 103 HIS A CA 1
ATOM 782 C C . HIS A 1 103 ? -15.797 17.812 1.353 1 95.19 103 HIS A C 1
ATOM 784 O O . HIS A 1 103 ? -16.281 18.688 0.627 1 95.19 103 HIS A O 1
ATOM 790 N N . GLY A 1 104 ? -16.359 17.406 2.482 1 95.56 104 GLY A N 1
ATOM 791 C CA . GLY A 1 104 ? -17.594 17.984 2.977 1 95.56 104 GLY A CA 1
ATOM 792 C C . GLY A 1 104 ? -18.016 17.438 4.324 1 95.56 104 GLY A C 1
ATOM 793 O O . GLY A 1 104 ? -17.344 16.562 4.883 1 95.56 104 GLY A O 1
ATOM 794 N N . SER A 1 105 ? -19.109 17.984 4.758 1 96.81 105 SER A N 1
ATOM 795 C CA . SER A 1 105 ? -19.547 17.672 6.113 1 96.81 105 SER A CA 1
ATOM 796 C C . SER A 1 105 ? -20 16.234 6.234 1 96.81 105 SER A C 1
ATOM 798 O O . SER A 1 105 ? -19.719 15.562 7.234 1 96.81 105 SER A O 1
ATOM 800 N N . GLU A 1 106 ? -20.672 15.734 5.238 1 97.31 106 GLU A N 1
ATOM 801 C CA . GLU A 1 106 ? -21.156 14.367 5.293 1 97.31 106 GLU A CA 1
ATOM 802 C C . GLU A 1 106 ? -20 13.367 5.332 1 97.31 106 GLU A C 1
ATOM 804 O O . GLU A 1 106 ? -20.031 12.406 6.109 1 97.31 106 GLU A O 1
ATOM 809 N N . GLU A 1 107 ? -19.047 13.609 4.574 1 97.62 107 GLU A N 1
ATOM 810 C CA . GLU A 1 107 ? -17.859 12.75 4.562 1 97.62 107 GLU A CA 1
ATOM 811 C C . GLU A 1 107 ? -17.109 12.828 5.887 1 97.62 107 GLU A C 1
ATOM 813 O O . GLU A 1 107 ? -16.609 11.82 6.383 1 97.62 107 GLU A O 1
ATOM 818 N N . ALA A 1 108 ? -17.047 14.008 6.434 1 98.5 108 ALA A N 1
ATOM 819 C CA . ALA A 1 108 ? -16.375 14.195 7.711 1 98.5 108 ALA A CA 1
ATOM 820 C C . ALA A 1 108 ? -17.078 13.43 8.828 1 98.5 108 ALA A C 1
ATOM 822 O O . ALA A 1 108 ? -16.438 12.758 9.641 1 98.5 108 ALA A O 1
ATOM 823 N N . LYS A 1 109 ? -18.375 13.523 8.828 1 98.69 109 LYS A N 1
ATOM 824 C CA . LYS A 1 109 ? -19.172 12.805 9.828 1 98.69 109 LYS A CA 1
ATOM 825 C C . LYS A 1 109 ? -18.969 11.297 9.688 1 98.69 109 LYS A C 1
ATOM 827 O O . LYS A 1 109 ? -18.844 10.586 10.688 1 98.69 109 LYS A O 1
ATOM 832 N N . GLN A 1 110 ? -18.969 10.828 8.469 1 98.31 110 GLN A N 1
ATOM 833 C CA . GLN A 1 110 ? -18.75 9.406 8.227 1 98.31 110 GLN A CA 1
ATOM 834 C C . GLN A 1 110 ? -17.375 8.977 8.703 1 98.31 110 GLN A C 1
ATOM 836 O O . GLN A 1 110 ? -17.219 7.906 9.297 1 98.31 110 GLN A O 1
ATOM 841 N N . ALA A 1 111 ? -16.359 9.805 8.398 1 98.5 111 ALA A N 1
ATOM 842 C CA . ALA A 1 111 ? -15 9.523 8.844 1 98.5 111 ALA A CA 1
ATOM 843 C C . ALA A 1 111 ? -14.93 9.406 10.367 1 98.5 111 ALA A C 1
ATOM 845 O O . ALA A 1 111 ? -14.312 8.477 10.891 1 98.5 111 ALA A O 1
ATOM 846 N N . GLU A 1 112 ? -15.578 10.32 11.039 1 98.75 112 GLU A N 1
ATOM 847 C CA . GLU A 1 112 ? -15.641 10.289 12.5 1 98.75 112 GLU A CA 1
ATOM 848 C C . GLU A 1 112 ? -16.312 9.008 12.992 1 98.75 112 GLU A C 1
ATOM 850 O O . GLU A 1 112 ? -15.812 8.336 13.891 1 98.75 112 GLU A O 1
ATOM 855 N N . GLN A 1 113 ? -17.406 8.711 12.359 1 98.56 113 GLN A N 1
ATOM 856 C CA . GLN A 1 113 ? -18.141 7.512 12.734 1 98.56 113 GLN A CA 1
ATOM 857 C C . GLN A 1 113 ? -17.297 6.258 12.5 1 98.56 113 GLN A C 1
ATOM 859 O O . GLN A 1 113 ? -17.391 5.289 13.258 1 98.56 113 GLN A O 1
ATOM 864 N N . ASP A 1 114 ? -16.5 6.273 11.516 1 98.5 114 ASP A N 1
ATOM 865 C CA . ASP A 1 114 ? -15.672 5.129 11.148 1 98.5 114 ASP A CA 1
ATOM 866 C C . ASP A 1 114 ? -14.438 5.031 12.039 1 98.5 114 ASP A C 1
ATOM 868 O O . ASP A 1 114 ? -13.688 4.059 11.969 1 98.5 114 ASP A O 1
ATOM 872 N N . GLY A 1 115 ? -14.188 6.129 12.812 1 98.69 115 GLY A N 1
ATOM 873 C CA . GLY A 1 115 ? -13.148 6.047 13.828 1 98.69 115 GLY A CA 1
ATOM 874 C C . GLY A 1 115 ? 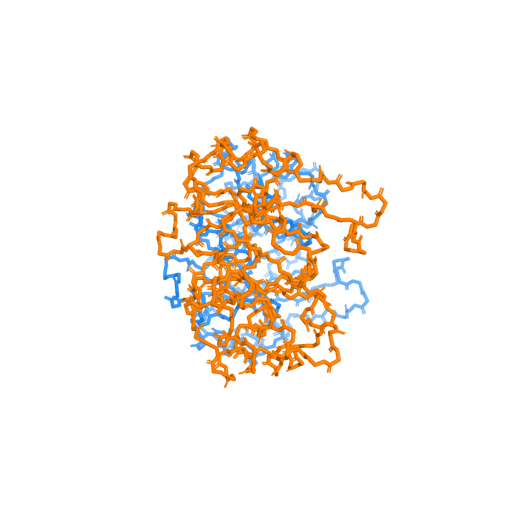-11.906 6.844 13.469 1 98.69 115 GLY A C 1
ATOM 875 O O . GLY A 1 115 ? -10.844 6.645 14.062 1 98.69 115 GLY A O 1
ATOM 876 N N . ALA A 1 116 ? -12 7.707 12.477 1 98.88 116 ALA A N 1
ATOM 877 C CA . ALA A 1 116 ? -10.852 8.555 12.141 1 98.88 116 ALA A CA 1
ATOM 878 C C . ALA A 1 116 ? -10.445 9.414 13.336 1 98.88 116 ALA A C 1
ATOM 880 O O . ALA A 1 116 ? -11.297 9.891 14.086 1 98.88 116 ALA A O 1
ATOM 881 N N . HIS A 1 117 ? -9.156 9.625 13.461 1 98.88 117 HIS A N 1
ATOM 882 C CA . HIS A 1 117 ? -8.648 10.43 14.57 1 98.88 117 HIS A CA 1
ATOM 883 C C . HIS A 1 117 ? -8.625 11.914 14.203 1 98.88 117 HIS A C 1
ATOM 885 O O . HIS A 1 117 ? -8.68 12.773 15.086 1 98.88 117 HIS A O 1
ATOM 891 N N . PHE A 1 118 ? -8.539 12.242 12.953 1 98.88 118 PHE A N 1
ATOM 892 C CA . PHE A 1 118 ? -8.617 13.609 12.461 1 98.88 118 PHE A CA 1
ATOM 893 C C . PHE A 1 118 ? -9.016 13.625 10.984 1 98.88 118 PHE A C 1
ATOM 895 O O . PHE A 1 118 ? -8.906 12.609 10.297 1 98.88 118 PHE A O 1
ATOM 902 N N . CYS A 1 119 ? -9.453 14.75 10.5 1 98.75 119 CYS A N 1
ATOM 903 C CA . CYS A 1 119 ? -9.758 14.969 9.094 1 98.75 119 CYS A CA 1
ATOM 904 C C . CYS A 1 119 ? -8.836 16.016 8.492 1 98.75 119 CYS A C 1
ATOM 906 O O . CYS A 1 119 ? -8.492 17 9.156 1 98.75 119 CYS A O 1
ATOM 908 N N . LEU A 1 120 ? -8.453 15.781 7.34 1 98.75 120 LEU A N 1
ATOM 909 C CA . LEU A 1 120 ? -7.777 16.797 6.527 1 98.75 120 LEU A CA 1
ATOM 910 C C . LEU A 1 120 ? -8.742 17.406 5.52 1 98.75 120 LEU A C 1
ATOM 912 O O . LEU A 1 120 ? -9.398 16.688 4.762 1 98.75 120 LEU A O 1
ATOM 916 N N . TYR A 1 121 ? -8.859 18.719 5.551 1 98.38 121 TYR A N 1
ATOM 917 C CA . TYR A 1 121 ? -9.852 19.391 4.719 1 98.38 121 TYR A CA 1
ATOM 918 C C . TYR A 1 121 ? -9.219 20.547 3.945 1 98.38 121 TYR A C 1
ATOM 920 O O . TYR A 1 121 ? -8.539 21.391 4.527 1 98.38 121 TYR A O 1
ATOM 928 N N . GLY A 1 122 ? -9.367 20.594 2.662 1 96.56 122 GLY A N 1
ATOM 929 C CA . GLY A 1 122 ? -8.859 21.625 1.766 1 96.56 122 GLY A CA 1
ATOM 930 C C . GLY A 1 122 ? -9.25 21.406 0.317 1 96.56 122 GLY A C 1
ATOM 931 O O . GLY A 1 122 ? -10.062 20.531 0.018 1 96.56 122 GLY A O 1
ATOM 932 N N . HIS A 1 123 ? -8.852 22.219 -0.55 1 96.69 123 HIS A N 1
ATOM 933 C CA . HIS A 1 123 ? -7.945 23.328 -0.283 1 96.69 123 HIS A CA 1
ATOM 934 C C . HIS A 1 123 ? -8.719 24.578 0.128 1 96.69 123 HIS A C 1
ATOM 936 O O . HIS A 1 123 ? -9.727 24.922 -0.49 1 96.69 123 HIS A O 1
ATOM 942 N N . ILE A 1 124 ? -8.172 25.281 1.053 1 98 124 ILE A N 1
ATOM 943 C CA . ILE A 1 124 ? -8.875 26.406 1.659 1 98 124 ILE A CA 1
ATOM 944 C C . ILE A 1 124 ? -8.68 27.656 0.808 1 98 124 ILE A C 1
ATOM 946 O O . ILE A 1 124 ? -9.617 28.438 0.597 1 98 124 ILE A O 1
ATOM 950 N N . PHE A 1 125 ? -7.438 27.891 0.336 1 97.38 125 PHE A N 1
ATOM 951 C CA . PHE A 1 125 ? -7.059 29.016 -0.497 1 97.38 125 PHE A CA 1
ATOM 952 C C . PHE A 1 125 ? -6.555 28.547 -1.856 1 97.38 125 PHE A C 1
ATOM 954 O O . PHE A 1 125 ? -6.309 27.359 -2.057 1 97.38 125 PHE A O 1
ATOM 961 N N . PRO A 1 126 ? -6.574 29.438 -2.846 1 92 126 PRO A N 1
ATOM 962 C CA . PRO A 1 126 ? -6.012 29.031 -4.133 1 92 126 PRO A CA 1
ATOM 963 C C . PRO A 1 126 ? -4.609 28.438 -3.998 1 92 126 PRO A C 1
ATOM 965 O O . PRO A 1 126 ? -3.816 28.891 -3.174 1 92 126 PRO A O 1
ATOM 968 N N . THR A 1 127 ? -4.359 27.391 -4.785 1 85.75 127 THR A N 1
ATOM 969 C CA . THR A 1 127 ? -3.074 26.719 -4.691 1 85.75 127 THR A CA 1
ATOM 970 C C . THR A 1 127 ? -2.705 26.062 -6.023 1 85.75 127 THR A C 1
ATOM 972 O O . THR A 1 127 ? -3.586 25.703 -6.809 1 85.75 127 THR A O 1
ATOM 975 N N . ASP A 1 128 ? -1.422 25.844 -6.219 1 81.75 128 ASP A N 1
ATOM 976 C CA . ASP A 1 128 ? -0.906 25.25 -7.445 1 81.75 128 ASP A CA 1
ATOM 977 C C . ASP A 1 128 ? -1.053 23.734 -7.418 1 81.75 128 ASP A C 1
ATOM 979 O O . ASP A 1 128 ? -0.919 23.062 -8.445 1 81.75 128 ASP A O 1
ATOM 983 N N . SER A 1 129 ? -1.293 23.188 -6.211 1 75.19 129 SER A N 1
ATOM 984 C CA . SER A 1 129 ? -1.437 21.734 -6.09 1 75.19 129 SER A CA 1
ATOM 985 C C . SER A 1 129 ? -2.775 21.266 -6.648 1 75.19 129 SER A C 1
ATOM 987 O O . SER A 1 129 ? -2.969 20.078 -6.887 1 75.19 129 SER A O 1
ATOM 989 N N . LYS A 1 130 ? -3.701 22.062 -6.902 1 74.81 130 LYS A N 1
ATOM 990 C CA . LYS A 1 130 ? -5.012 21.781 -7.477 1 74.81 130 LYS A CA 1
ATOM 991 C C . LYS A 1 130 ? -5.418 22.859 -8.484 1 74.81 130 LYS A C 1
ATOM 993 O O . LYS A 1 130 ? -6.406 23.562 -8.273 1 74.81 130 LYS A O 1
ATOM 998 N N . PRO A 1 131 ? -4.68 22.797 -9.578 1 72.38 131 PRO A N 1
ATOM 999 C CA . PRO A 1 131 ? -4.941 23.906 -10.516 1 72.38 131 PRO A CA 1
ATOM 1000 C C . PRO A 1 131 ? -6.336 23.828 -11.133 1 72.38 131 PRO A C 1
ATOM 1002 O O . PRO A 1 131 ? -6.824 22.75 -11.445 1 72.38 131 PRO A O 1
ATOM 1005 N N . GLY A 1 132 ? -6.988 25.062 -11.078 1 78.94 132 GLY A N 1
ATOM 1006 C CA . GLY A 1 132 ? -8.25 25.172 -11.789 1 78.94 132 GLY A CA 1
ATOM 1007 C C . GLY A 1 132 ? -9.461 24.922 -10.906 1 78.94 132 GLY A C 1
ATOM 1008 O O . GLY A 1 132 ? -10.594 25.188 -11.312 1 78.94 132 GLY A O 1
ATOM 1009 N N . LEU A 1 133 ? -9.203 24.422 -9.68 1 83 133 LEU A N 1
ATOM 1010 C CA . LEU A 1 133 ? -10.32 24.188 -8.781 1 83 133 LEU A CA 1
ATOM 1011 C C . LEU A 1 133 ? -10.516 25.359 -7.832 1 83 133 LEU A C 1
ATOM 1013 O O . LEU A 1 133 ? -9.555 25.875 -7.258 1 83 133 LEU A O 1
ATOM 1017 N N . PRO A 1 134 ? -11.727 25.828 -7.766 1 88.75 134 PRO A N 1
ATOM 1018 C CA . PRO A 1 134 ? -11.969 26.922 -6.812 1 88.75 134 PRO A CA 1
ATOM 1019 C C . PRO A 1 134 ? -11.719 26.5 -5.367 1 88.75 134 PRO A C 1
ATOM 1021 O O . PRO A 1 134 ? -12 25.359 -4.992 1 88.75 134 PRO A O 1
ATOM 1024 N N . PRO A 1 135 ? -11.18 27.359 -4.609 1 94.38 135 PRO A N 1
ATOM 1025 C CA . PRO A 1 135 ? -10.969 27.047 -3.195 1 94.38 135 PRO A CA 1
ATOM 1026 C C . PRO A 1 135 ? -12.273 26.859 -2.428 1 94.38 135 PRO A C 1
ATOM 1028 O O . PRO A 1 135 ? -13.297 27.438 -2.811 1 94.38 135 PRO A O 1
ATOM 1031 N N . ARG A 1 136 ? -12.25 26.094 -1.359 1 95.31 136 ARG A N 1
ATOM 1032 C CA . ARG A 1 136 ? -13.43 25.828 -0.539 1 95.31 136 ARG A CA 1
ATOM 1033 C C . ARG A 1 136 ? -13.75 27.016 0.36 1 95.31 136 ARG A C 1
ATOM 1035 O O . ARG A 1 136 ? -14.914 27.312 0.613 1 95.31 136 ARG A O 1
ATOM 1042 N N . GLY A 1 137 ? -12.617 27.625 0.874 1 96.75 137 GLY A N 1
ATOM 1043 C CA . GLY A 1 137 ? -12.805 28.859 1.627 1 96.75 137 GLY A CA 1
ATOM 1044 C C . GLY A 1 137 ? -12.992 28.625 3.113 1 96.75 137 GLY A C 1
ATOM 1045 O O . GLY A 1 137 ? -13.172 27.484 3.551 1 96.75 137 GLY A O 1
ATOM 1046 N N . LEU A 1 138 ? -13.008 29.719 3.84 1 98.31 138 LEU A N 1
ATOM 1047 C CA . LEU A 1 138 ? -13.047 29.688 5.297 1 98.31 138 LEU A CA 1
ATOM 1048 C C . LEU A 1 138 ? -14.453 29.359 5.797 1 98.31 138 LEU A C 1
ATOM 1050 O O . LEU A 1 138 ? -14.609 28.719 6.836 1 98.31 138 LEU A O 1
ATOM 1054 N N . ASP A 1 139 ? -15.438 29.781 5.043 1 97.75 139 ASP A N 1
ATOM 1055 C CA . ASP A 1 139 ? -16.812 29.484 5.449 1 97.75 139 ASP A CA 1
ATOM 1056 C C . ASP A 1 139 ? -17.078 27.984 5.453 1 97.75 139 ASP A C 1
ATOM 1058 O O . ASP A 1 139 ? -17.641 27.453 6.406 1 97.75 139 ASP A O 1
ATOM 1062 N N . SER A 1 140 ? -16.656 27.375 4.418 1 97.75 140 SER A N 1
ATOM 1063 C CA . SER A 1 140 ? -16.812 25.922 4.328 1 97.75 140 SER A CA 1
ATOM 1064 C C . SER A 1 140 ? -16.016 25.219 5.422 1 97.75 140 SER A C 1
ATOM 1066 O O . SER A 1 140 ? -16.469 24.25 6.004 1 97.75 140 SER A O 1
ATOM 1068 N N . LEU A 1 141 ? -14.875 25.703 5.707 1 98.44 141 LEU A N 1
ATOM 1069 C CA . LEU A 1 141 ? -14.047 25.172 6.777 1 98.44 141 LEU A CA 1
ATOM 1070 C C . LEU A 1 141 ? -14.773 25.25 8.117 1 98.44 141 LEU A C 1
ATOM 1072 O O . LEU A 1 141 ? -14.797 24.281 8.875 1 98.44 141 LEU A O 1
ATOM 1076 N N . ALA A 1 142 ? -15.32 26.391 8.391 1 98.5 142 ALA A N 1
ATOM 1077 C CA . ALA A 1 142 ? -16.031 26.594 9.648 1 98.5 142 ALA A CA 1
ATOM 1078 C C . ALA A 1 142 ? -17.188 25.609 9.781 1 98.5 142 ALA A C 1
ATOM 1080 O O . ALA A 1 142 ? -17.422 25.062 10.859 1 98.5 142 ALA A O 1
ATOM 1081 N N . GLU A 1 143 ? -17.828 25.391 8.656 1 98.12 143 GLU A N 1
ATOM 1082 C CA . GLU A 1 143 ? -18.953 24.453 8.641 1 98.12 143 GLU A CA 1
ATOM 1083 C C . GLU A 1 143 ? -18.516 23.047 9 1 98.12 143 GLU A C 1
ATOM 1085 O O . GLU A 1 143 ? -19.125 22.375 9.828 1 98.12 143 GLU A O 1
ATOM 1090 N N . ILE A 1 144 ? -17.469 22.609 8.438 1 97.94 144 ILE A N 1
ATOM 1091 C CA . ILE A 1 144 ? -17 21.234 8.633 1 97.94 144 ILE A CA 1
ATOM 1092 C C . ILE A 1 144 ? -16.453 21.078 10.055 1 97.94 144 ILE A C 1
ATOM 1094 O O . ILE A 1 144 ? -16.688 20.062 10.711 1 97.94 144 ILE A O 1
ATOM 1098 N N . ALA A 1 145 ? -15.711 22.062 10.523 1 98.12 145 ALA A N 1
ATOM 1099 C CA . ALA A 1 145 ? -15.141 22.031 11.859 1 98.12 145 ALA A CA 1
ATOM 1100 C C . ALA A 1 145 ? -16.234 21.938 12.922 1 98.12 145 ALA A C 1
ATOM 1102 O O . ALA A 1 145 ? -16.031 21.297 13.961 1 98.12 145 ALA A O 1
ATOM 1103 N N . ALA A 1 146 ? -17.328 22.5 12.617 1 97.88 146 ALA A N 1
ATOM 1104 C CA . ALA A 1 146 ? -18.438 22.5 13.562 1 97.88 146 ALA A CA 1
ATOM 1105 C C . ALA A 1 146 ? -19.234 21.203 13.469 1 97.88 146 ALA A C 1
ATOM 1107 O O . ALA A 1 146 ? -19.984 20.859 14.391 1 97.88 146 ALA A O 1
ATOM 1108 N N . ALA A 1 147 ? -19.109 20.516 12.391 1 97.81 147 ALA A N 1
ATOM 1109 C CA . ALA A 1 147 ? -19.969 19.375 12.094 1 97.81 147 ALA A CA 1
ATOM 1110 C C . ALA A 1 147 ? -19.453 18.109 12.781 1 97.81 147 ALA A C 1
ATOM 1112 O O . ALA A 1 147 ? -20.188 17.109 12.891 1 97.81 147 ALA A O 1
ATOM 1113 N N . VAL A 1 148 ? -18.203 18.125 13.242 1 98.56 148 VAL A N 1
ATOM 1114 C CA . VAL A 1 148 ? -17.625 16.922 13.828 1 98.56 148 VAL A CA 1
ATOM 1115 C C . VAL A 1 148 ? -16.875 17.281 15.109 1 98.56 148 VAL A C 1
ATOM 1117 O O . VAL A 1 148 ? -16.547 18.438 15.336 1 98.56 148 VAL A O 1
ATOM 1120 N N . SER A 1 149 ? -16.547 16.297 15.93 1 98.44 149 SER A N 1
ATOM 1121 C CA . SER A 1 149 ? -15.844 16.516 17.188 1 98.44 149 SER A CA 1
ATOM 1122 C C . SER A 1 149 ? -14.352 16.234 17.047 1 98.44 149 SER A C 1
ATOM 1124 O O . SER A 1 149 ? -13.547 16.688 17.875 1 98.44 149 SER A O 1
ATOM 1126 N N . ILE A 1 150 ? -13.992 15.438 16.047 1 98.62 150 ILE A N 1
ATOM 1127 C CA . ILE A 1 150 ? -12.578 15.141 15.859 1 98.62 150 ILE A CA 1
ATOM 1128 C C . ILE A 1 150 ? -11.891 16.344 15.203 1 98.62 150 ILE A C 1
ATOM 1130 O O . ILE A 1 150 ? -12.531 17.125 14.508 1 98.62 150 ILE A O 1
ATOM 1134 N N . PRO A 1 151 ? -10.633 16.5 15.43 1 98.75 151 PRO A N 1
ATOM 1135 C CA . PRO A 1 151 ? -9.891 17.625 14.867 1 98.75 151 PRO A CA 1
ATOM 1136 C C . PRO A 1 151 ? -9.984 17.688 13.344 1 98.75 151 PRO A C 1
ATOM 1138 O O . PRO A 1 151 ? -9.812 16.672 12.664 1 98.75 151 PRO A O 1
ATOM 1141 N N . VAL A 1 152 ? -10.258 18.859 12.828 1 98.81 152 VAL A N 1
ATOM 1142 C CA . VAL A 1 152 ? -10.164 19.141 11.398 1 98.81 152 VAL A CA 1
ATOM 1143 C C . VAL A 1 152 ? -8.898 19.953 11.117 1 98.81 152 VAL A C 1
ATOM 1145 O O . VAL A 1 152 ? -8.742 21.062 11.633 1 98.81 152 VAL A O 1
ATOM 1148 N N . ILE A 1 153 ? -8.016 19.391 10.367 1 98.88 153 ILE A N 1
ATOM 1149 C CA . ILE A 1 153 ? -6.785 20.047 9.945 1 98.88 153 ILE A CA 1
ATOM 1150 C C . ILE A 1 153 ? -6.973 20.641 8.547 1 98.88 153 ILE A C 1
ATOM 1152 O O . ILE A 1 153 ? -7.32 19.938 7.605 1 98.88 153 ILE A O 1
ATOM 1156 N N . ALA A 1 154 ? -6.742 21.938 8.453 1 98.69 154 ALA A N 1
ATOM 1157 C CA . ALA A 1 154 ? -6.938 22.625 7.18 1 98.69 154 ALA A CA 1
ATOM 1158 C C . ALA A 1 154 ? -5.672 22.547 6.324 1 98.69 154 ALA A C 1
ATOM 1160 O O . ALA A 1 154 ? -4.559 22.656 6.844 1 98.69 154 ALA A O 1
ATOM 1161 N N . ILE A 1 155 ? -5.898 22.453 5.047 1 98.44 155 ILE A N 1
ATOM 1162 C CA . ILE A 1 155 ? -4.773 22.391 4.113 1 98.44 155 ILE A CA 1
ATOM 1163 C C . ILE A 1 155 ? -5.121 23.156 2.838 1 98.44 155 ILE A C 1
ATOM 1165 O O . ILE A 1 155 ? -6.297 23.359 2.521 1 98.44 155 ILE A O 1
ATOM 1169 N N . GLY A 1 156 ? -4.094 23.547 2.154 1 97.69 156 GLY A N 1
ATOM 1170 C CA . GLY A 1 156 ? -4.266 24.141 0.843 1 97.69 156 GLY A CA 1
ATOM 1171 C C . GLY A 1 156 ? -4.074 25.656 0.852 1 97.69 156 GLY A C 1
ATOM 1172 O O . GLY A 1 156 ? -4.957 26.391 1.288 1 97.69 156 GLY A O 1
ATOM 1173 N N . GLY A 1 157 ? -2.965 26.078 0.33 1 97.19 157 GLY A N 1
ATOM 1174 C CA . GLY A 1 157 ? -2.66 27.484 0.171 1 97.19 157 GLY A CA 1
ATOM 1175 C C . GLY A 1 157 ? -2.391 28.188 1.487 1 97.19 157 GLY A C 1
ATOM 1176 O O . GLY A 1 157 ? -2.547 29.406 1.589 1 97.19 157 GLY A O 1
ATOM 1177 N N . ILE A 1 158 ? -2.066 27.547 2.496 1 98.19 158 ILE A N 1
ATOM 1178 C CA . ILE A 1 158 ? -1.907 28.094 3.834 1 98.19 158 ILE A CA 1
ATOM 1179 C C . ILE A 1 158 ? -0.44 28.438 4.078 1 98.19 158 ILE A C 1
ATOM 1181 O O . ILE A 1 158 ? 0.452 27.672 3.717 1 98.19 158 ILE A O 1
ATOM 1185 N N . HIS A 1 159 ? -0.191 29.562 4.621 1 97.81 159 HIS A N 1
ATOM 1186 C CA . HIS A 1 159 ? 1.116 30.078 5.016 1 97.81 159 HIS A CA 1
ATOM 1187 C C . HIS A 1 159 ? 1.007 30.984 6.238 1 97.81 159 HIS A C 1
ATOM 1189 O O . HIS A 1 159 ? -0.085 31.172 6.777 1 97.81 159 HIS A O 1
ATOM 1195 N N . ALA A 1 160 ? 2.148 31.5 6.664 1 97.56 160 ALA A N 1
ATOM 1196 C CA . ALA A 1 160 ? 2.18 32.281 7.898 1 97.56 160 ALA A CA 1
ATOM 1197 C C . ALA A 1 160 ? 1.243 33.469 7.812 1 97.56 160 ALA A C 1
ATOM 1199 O O . ALA A 1 160 ? 0.66 33.906 8.82 1 97.56 160 ALA A O 1
ATOM 1200 N N . GLY A 1 161 ? 1.01 33.969 6.648 1 97.5 161 GLY A N 1
ATOM 1201 C CA . GLY A 1 161 ? 0.229 35.188 6.461 1 97.5 161 GLY A CA 1
ATOM 1202 C C . GLY A 1 161 ? -1.266 34.969 6.582 1 97.5 161 GLY A C 1
ATOM 1203 O O . GLY A 1 161 ? -2.031 35.906 6.746 1 97.5 161 GLY A O 1
ATOM 1204 N N . ASN A 1 162 ? -1.722 33.719 6.484 1 97.88 162 ASN A N 1
ATOM 1205 C CA . ASN A 1 162 ? -3.164 33.469 6.508 1 97.88 162 ASN A CA 1
ATOM 1206 C C . ASN A 1 162 ? -3.541 32.375 7.484 1 97.88 162 ASN A C 1
ATOM 1208 O O . ASN A 1 162 ? -4.723 32.094 7.684 1 97.88 162 ASN A O 1
ATOM 1212 N N . ALA A 1 163 ? -2.561 31.766 8.188 1 98.25 163 ALA A N 1
ATOM 1213 C CA . ALA A 1 163 ? -2.789 30.625 9.078 1 98.25 163 ALA A CA 1
ATOM 1214 C C . ALA A 1 163 ? -3.711 31 10.227 1 98.25 163 ALA A C 1
ATOM 1216 O O . ALA A 1 163 ? -4.535 30.203 10.664 1 98.25 163 ALA A O 1
ATOM 1217 N N . ARG A 1 164 ? -3.562 32.219 10.758 1 97.56 164 ARG A N 1
ATOM 1218 C CA . ARG A 1 164 ? -4.379 32.656 11.891 1 97.56 164 ARG A CA 1
ATOM 1219 C C . ARG A 1 164 ? -5.863 32.625 11.531 1 97.56 164 ARG A C 1
ATOM 1221 O O . ARG A 1 164 ? -6.695 32.219 12.344 1 97.56 164 ARG A O 1
ATOM 1228 N N . ARG A 1 165 ? -6.207 33.062 10.328 1 97.75 165 ARG A N 1
ATOM 1229 C CA . ARG A 1 165 ? -7.598 33.094 9.883 1 97.75 165 ARG A CA 1
ATOM 1230 C C . ARG A 1 165 ? -8.172 31.672 9.797 1 97.75 165 ARG A C 1
ATOM 1232 O O . ARG A 1 165 ? -9.359 31.469 10.047 1 97.75 165 ARG A O 1
ATOM 1239 N N . VAL A 1 166 ? -7.348 30.75 9.453 1 98.44 166 VAL A N 1
ATOM 1240 C CA . VAL A 1 166 ? -7.746 29.344 9.344 1 98.44 166 VAL A CA 1
ATOM 1241 C C . VAL A 1 166 ? -8.102 28.812 10.727 1 98.44 166 VAL A C 1
ATOM 1243 O O . VAL A 1 166 ? -9.133 28.156 10.898 1 98.44 166 VAL A O 1
ATOM 1246 N N . LEU A 1 167 ? -7.297 29.125 11.711 1 98.25 167 LEU A N 1
ATOM 1247 C CA . LEU A 1 167 ? -7.555 28.703 13.078 1 98.25 167 LEU A CA 1
ATOM 1248 C C . LEU A 1 167 ? -8.805 29.391 13.633 1 98.25 167 LEU A C 1
ATOM 1250 O O . LEU A 1 167 ? -9.625 28.734 14.289 1 98.25 167 LEU A O 1
ATOM 1254 N N . GLU A 1 168 ? -8.945 30.641 13.336 1 97.44 168 GLU A N 1
ATOM 1255 C CA . GLU A 1 168 ? -10.109 31.391 13.797 1 97.44 168 GLU A CA 1
ATOM 1256 C C . GLU A 1 168 ? -11.398 30.844 13.195 1 97.44 168 GLU A C 1
ATOM 1258 O O . GLU A 1 168 ? -12.469 30.953 13.805 1 97.44 168 GLU A O 1
ATOM 1263 N N . ALA A 1 169 ? -11.266 30.203 12.031 1 97.94 169 ALA A N 1
ATOM 1264 C CA . ALA A 1 169 ? -12.422 29.625 11.352 1 97.94 169 ALA A CA 1
ATOM 1265 C C . ALA A 1 169 ? -12.828 28.297 11.977 1 97.94 169 ALA A C 1
ATOM 1267 O O . ALA A 1 169 ? -13.844 27.703 11.609 1 97.94 169 ALA A O 1
ATOM 1268 N N . GLY A 1 170 ? -12.016 27.766 12.867 1 97.88 170 GLY A N 1
ATOM 1269 C CA . GLY A 1 170 ? -12.438 26.594 13.625 1 97.88 170 GLY A CA 1
ATOM 1270 C C . GLY A 1 170 ? -11.539 25.391 13.406 1 97.88 170 GLY A C 1
ATOM 1271 O O . GLY A 1 170 ? -11.734 24.344 14.031 1 97.88 170 GLY A O 1
ATOM 1272 N N . ALA A 1 171 ? -10.555 25.531 12.562 1 98.5 171 ALA A N 1
ATOM 1273 C CA . ALA A 1 171 ? -9.625 24.422 12.359 1 98.5 171 ALA A CA 1
ATOM 1274 C C . ALA A 1 171 ? -8.836 24.109 13.625 1 98.5 171 ALA A C 1
ATOM 1276 O O . ALA A 1 171 ? -8.43 25.031 14.344 1 98.5 171 ALA A O 1
ATOM 1277 N N . ALA A 1 172 ? -8.602 22.844 13.852 1 98.62 172 ALA A N 1
ATOM 1278 C CA . ALA A 1 172 ? -7.797 22.422 14.992 1 98.62 172 ALA A CA 1
ATOM 1279 C C . ALA A 1 172 ? -6.309 22.516 14.688 1 98.62 172 ALA A C 1
ATOM 1281 O O . ALA A 1 172 ? -5.469 22.312 15.57 1 98.62 172 ALA A O 1
ATOM 1282 N N . GLY A 1 173 ? -5.934 22.766 13.469 1 98.56 173 GLY A N 1
ATOM 1283 C CA . GLY A 1 173 ? -4.562 22.891 13 1 98.56 173 GLY A CA 1
ATOM 1284 C C . GLY A 1 173 ? -4.457 23.125 11.5 1 98.56 173 GLY A C 1
ATOM 1285 O O . GLY A 1 173 ? -5.477 23.266 10.82 1 98.56 173 GLY A O 1
ATOM 1286 N N . VAL A 1 174 ? -3.227 23.203 11.039 1 98.75 174 VAL A N 1
ATOM 1287 C CA . VAL A 1 174 ? -2.996 23.453 9.617 1 98.75 174 VAL A CA 1
ATOM 1288 C C . VAL A 1 174 ? -1.938 22.484 9.086 1 98.75 174 VAL A C 1
ATOM 1290 O O . VAL A 1 174 ? -1.048 22.062 9.828 1 98.75 174 VAL A O 1
ATOM 1293 N N . ALA A 1 175 ? -2.086 22.094 7.871 1 98.81 175 ALA A N 1
ATOM 1294 C CA . ALA A 1 175 ? -1.075 21.359 7.113 1 98.81 175 ALA A CA 1
ATOM 1295 C C . ALA A 1 175 ? -0.539 22.203 5.961 1 98.81 175 ALA A C 1
ATOM 1297 O O . ALA A 1 175 ? -1.312 22.781 5.188 1 98.81 175 ALA A O 1
ATOM 1298 N N . VAL A 1 176 ? 0.782 22.297 5.859 1 98.56 176 VAL A N 1
ATOM 1299 C CA . VAL A 1 176 ? 1.379 23.141 4.828 1 98.56 176 VAL A CA 1
ATOM 1300 C C . VAL A 1 176 ? 2.404 22.328 4.035 1 98.56 176 VAL A C 1
ATOM 1302 O O . VAL A 1 176 ? 2.979 21.375 4.547 1 98.56 176 VAL A O 1
ATOM 1305 N N . LEU A 1 177 ? 2.549 22.656 2.791 1 97.94 177 LEU A N 1
ATOM 1306 C CA . LEU A 1 177 ? 3.543 22.078 1.893 1 97.94 177 LEU A CA 1
ATOM 1307 C C . LEU A 1 177 ? 4.562 23.125 1.463 1 97.94 177 LEU A C 1
ATOM 1309 O O . LEU A 1 177 ? 5.547 23.359 2.168 1 97.94 177 LEU A O 1
ATOM 1313 N N . SER A 1 178 ? 4.195 23.906 0.483 1 96.94 178 SER A N 1
ATOM 1314 C CA . SER A 1 178 ? 5.105 24.812 -0.213 1 96.94 178 SER A CA 1
ATOM 1315 C C . SER A 1 178 ? 5.594 25.922 0.71 1 96.94 178 SER A C 1
ATOM 1317 O O . SER A 1 178 ? 6.715 26.422 0.556 1 96.94 178 SER A O 1
ATOM 1319 N N . ALA A 1 179 ? 4.734 26.328 1.702 1 97.81 179 ALA A N 1
ATOM 1320 C CA . ALA A 1 179 ? 5.098 27.406 2.609 1 97.81 179 ALA A CA 1
ATOM 1321 C C . ALA A 1 179 ? 6.41 27.109 3.326 1 97.81 179 ALA A C 1
ATOM 1323 O O . ALA A 1 179 ? 7.176 28.031 3.639 1 97.81 179 ALA A O 1
ATOM 1324 N N . VAL A 1 180 ? 6.664 25.828 3.543 1 98.56 180 VAL A N 1
ATOM 1325 C CA . VAL A 1 180 ? 7.875 25.438 4.254 1 98.56 180 VAL A CA 1
ATOM 1326 C C . VAL A 1 180 ? 8.906 24.891 3.268 1 98.56 180 VAL A C 1
ATOM 1328 O O . VAL A 1 180 ? 10.047 25.359 3.227 1 98.56 180 VAL A O 1
ATOM 1331 N N . PHE A 1 181 ? 8.516 24.062 2.307 1 98.25 181 PHE A N 1
ATOM 1332 C CA . PHE A 1 181 ? 9.469 23.25 1.552 1 98.25 181 PHE A CA 1
ATOM 1333 C C . PHE A 1 181 ? 9.969 24.016 0.325 1 98.25 181 PHE A C 1
ATOM 1335 O O . PHE A 1 181 ? 10.961 23.625 -0.292 1 98.25 181 PHE A O 1
ATOM 1342 N N . PHE A 1 182 ? 9.289 25.078 -0.048 1 97.19 182 PHE A N 1
ATOM 1343 C CA . PHE A 1 182 ? 9.758 25.891 -1.16 1 97.19 182 PHE A CA 1
ATOM 1344 C C . PHE A 1 182 ? 10.305 27.234 -0.659 1 97.19 182 PHE A C 1
ATOM 1346 O O . PHE A 1 182 ? 10.703 28.078 -1.455 1 97.19 182 PHE A O 1
ATOM 1353 N N . ALA A 1 183 ? 10.359 27.453 0.668 1 97.94 183 ALA A N 1
ATOM 1354 C CA . ALA A 1 183 ? 10.844 28.703 1.252 1 97.94 183 ALA A CA 1
ATOM 1355 C C . ALA A 1 183 ? 12.352 28.844 1.073 1 97.94 183 ALA A C 1
ATOM 1357 O O . ALA A 1 183 ? 13.078 27.844 1.093 1 97.94 183 ALA A O 1
ATOM 1358 N N . ALA A 1 184 ? 12.789 30.016 0.979 1 97.69 184 ALA A N 1
ATOM 1359 C CA . ALA A 1 184 ? 14.227 30.281 0.96 1 97.69 184 ALA A CA 1
ATOM 1360 C C . ALA A 1 184 ? 14.875 29.875 2.279 1 97.69 184 ALA A C 1
ATOM 1362 O O . ALA A 1 184 ? 16 29.375 2.297 1 97.69 184 ALA A O 1
ATOM 1363 N N . ASP A 1 185 ? 14.188 30.047 3.35 1 98.38 185 ASP A N 1
ATOM 1364 C CA . ASP A 1 185 ? 14.586 29.641 4.691 1 98.38 185 ASP A CA 1
ATOM 1365 C C . ASP A 1 185 ? 13.492 28.828 5.367 1 98.38 185 ASP A C 1
ATOM 1367 O O . ASP A 1 185 ? 12.672 29.359 6.113 1 98.38 185 ASP A O 1
ATOM 1371 N N . PRO A 1 186 ? 13.531 27.547 5.156 1 98.75 186 PRO A N 1
ATOM 1372 C CA . PRO A 1 186 ? 12.477 26.672 5.68 1 98.75 186 PRO A CA 1
ATOM 1373 C C . PRO A 1 186 ? 12.359 26.734 7.203 1 98.75 186 PRO A C 1
ATOM 1375 O O . PRO A 1 186 ? 11.25 26.672 7.742 1 98.75 186 PRO A O 1
ATOM 1378 N N . VAL A 1 187 ? 13.43 26.891 7.895 1 98.69 187 VAL A N 1
ATOM 1379 C CA . VAL A 1 187 ? 13.422 26.891 9.352 1 98.69 187 VAL A CA 1
ATOM 1380 C C . VAL A 1 187 ? 12.703 28.156 9.859 1 98.69 187 VAL A C 1
ATOM 1382 O O . VAL A 1 187 ? 11.875 28.078 10.766 1 98.69 187 VAL A O 1
ATOM 1385 N N . ALA A 1 188 ? 13 29.281 9.227 1 98.56 188 ALA A N 1
ATOM 1386 C CA . ALA A 1 188 ? 12.344 30.516 9.625 1 98.56 188 ALA A CA 1
ATOM 1387 C C . ALA A 1 188 ? 10.836 30.438 9.406 1 98.56 188 ALA A C 1
ATOM 1389 O O . ALA A 1 188 ? 10.055 30.875 10.258 1 98.56 188 ALA A O 1
ATOM 1390 N N . GLU A 1 189 ? 10.461 29.891 8.289 1 98.56 189 GLU A N 1
ATOM 1391 C CA . GLU A 1 189 ? 9.039 29.766 7.996 1 98.56 189 GLU A CA 1
ATOM 1392 C C . GLU A 1 189 ? 8.359 28.797 8.953 1 98.56 189 GLU A C 1
ATOM 1394 O O . GLU A 1 189 ? 7.242 29.047 9.414 1 98.56 189 GLU A O 1
ATOM 1399 N N . ALA A 1 190 ? 9.008 27.703 9.258 1 98.69 190 ALA A N 1
ATOM 1400 C CA . ALA A 1 190 ? 8.469 26.734 10.203 1 98.69 190 ALA A CA 1
ATOM 1401 C C . ALA A 1 190 ? 8.258 27.359 11.578 1 98.69 190 ALA A C 1
ATOM 1403 O O . ALA A 1 190 ? 7.215 27.141 12.203 1 98.69 190 ALA A O 1
ATOM 1404 N N . LYS A 1 191 ? 9.25 28.109 11.984 1 98.12 191 LYS A N 1
ATOM 1405 C CA . LYS A 1 191 ? 9.18 28.766 13.289 1 98.12 191 LYS A CA 1
ATOM 1406 C C . LYS A 1 191 ? 8.023 29.766 13.328 1 98.12 191 LYS A C 1
ATOM 1408 O O . LYS A 1 191 ? 7.273 29.812 14.305 1 98.12 191 LYS A O 1
ATOM 1413 N N . ARG A 1 192 ? 7.906 30.531 12.297 1 98.06 192 ARG A N 1
ATOM 1414 C CA . ARG A 1 192 ? 6.828 31.516 12.211 1 98.06 192 ARG A CA 1
ATOM 1415 C C . ARG A 1 192 ? 5.465 30.844 12.289 1 98.06 192 ARG A C 1
ATOM 1417 O O . ARG A 1 192 ? 4.582 31.281 13.023 1 98.06 192 ARG A O 1
ATOM 1424 N N . LEU A 1 193 ? 5.297 29.797 11.539 1 98.62 193 LEU A N 1
ATOM 1425 C CA . LEU A 1 193 ? 4.051 29.047 11.547 1 98.62 193 LEU A CA 1
ATOM 1426 C C . LEU A 1 193 ? 3.773 28.469 12.93 1 98.62 193 LEU A C 1
ATOM 1428 O O . LEU A 1 193 ? 2.639 28.5 13.406 1 98.62 193 LEU A O 1
ATOM 1432 N N . ALA A 1 194 ? 4.777 27.922 13.547 1 98.25 194 ALA A N 1
ATOM 1433 C CA . ALA A 1 194 ? 4.621 27.344 14.875 1 98.25 194 ALA A CA 1
ATOM 1434 C C . ALA A 1 194 ? 4.16 28.391 15.883 1 98.25 194 ALA A C 1
ATOM 1436 O O . ALA A 1 194 ? 3.283 28.141 16.703 1 98.25 194 ALA A O 1
ATOM 1437 N N . ASP A 1 195 ? 4.75 29.547 15.797 1 97.25 195 ASP A N 1
ATOM 1438 C CA . ASP A 1 195 ? 4.375 30.641 16.688 1 97.25 195 ASP A CA 1
ATOM 1439 C C . ASP A 1 195 ? 2.896 30.984 16.531 1 97.25 195 ASP A C 1
ATOM 1441 O O . ASP A 1 195 ? 2.207 31.25 17.516 1 97.25 195 ASP A O 1
ATOM 1445 N N . ILE A 1 196 ? 2.471 30.969 15.344 1 97.38 196 ILE A N 1
ATOM 1446 C CA . ILE A 1 196 ? 1.093 31.344 15.047 1 97.38 196 ILE A CA 1
ATOM 1447 C C . ILE A 1 196 ? 0.15 30.234 15.484 1 97.38 196 ILE A C 1
ATOM 1449 O O . ILE A 1 196 ? -0.87 30.484 16.125 1 97.38 196 ILE A O 1
ATOM 1453 N N . VAL A 1 197 ? 0.434 29 15.18 1 97.69 197 VAL A N 1
ATOM 1454 C CA . VAL A 1 197 ? -0.468 27.859 15.336 1 97.69 197 VAL A CA 1
ATOM 1455 C C . VAL A 1 197 ? -0.496 27.406 16.797 1 97.69 197 VAL A C 1
ATOM 1457 O O . VAL A 1 197 ? -1.557 27.078 17.328 1 97.69 197 VAL A O 1
ATOM 1460 N N . LYS A 1 198 ? 0.599 27.469 17.438 1 91.06 198 LYS A N 1
ATOM 1461 C CA . LYS A 1 198 ? 0.701 26.953 18.797 1 91.06 198 LYS A CA 1
ATOM 1462 C C . LYS A 1 198 ? 0.515 28.047 19.828 1 91.06 198 LYS A C 1
ATOM 1464 O O . LYS A 1 198 ? 0.437 27.781 21.031 1 91.06 198 LYS A O 1
ATOM 1469 N N . GLY A 1 199 ? 0.155 29.266 19.406 1 78.69 199 GLY A N 1
ATOM 1470 C CA . GLY A 1 199 ? -0.148 30.391 20.281 1 78.69 199 GLY A CA 1
ATOM 1471 C C . GLY A 1 199 ? 1.077 30.953 20.969 1 78.69 199 GLY A C 1
ATOM 1472 O O . GLY A 1 199 ? 0.973 31.547 22.062 1 78.69 199 GLY A O 1
ATOM 1473 N N . ARG A 1 200 ? 2.281 30.516 20.625 1 60.16 200 ARG A N 1
ATOM 1474 C CA . ARG A 1 200 ? 3.461 31.062 21.297 1 60.16 200 ARG A CA 1
ATOM 1475 C C . ARG A 1 200 ? 3.77 32.469 20.812 1 60.16 200 ARG A C 1
ATOM 1477 O O . ARG A 1 200 ? 4.664 33.125 21.344 1 60.16 200 ARG A O 1
ATOM 1484 N N . GLY A 1 201 ? 2.994 33.062 19.812 1 46.56 201 GLY A N 1
ATOM 1485 C CA . GLY A 1 201 ? 3.244 34.469 19.516 1 46.56 201 GLY A CA 1
ATOM 1486 C C . GLY A 1 201 ? 2.238 35.406 20.156 1 46.56 201 GLY A C 1
ATOM 1487 O O . GLY A 1 201 ? 1.146 34.969 20.547 1 46.56 201 GLY A O 1
ATOM 1488 N N . MET B 1 1 ? 3.553 -33.438 -6.262 1 83.56 1 MET B N 1
ATOM 1489 C CA . MET B 1 1 ? 2.516 -32.688 -6.984 1 83.56 1 MET B CA 1
ATOM 1490 C C . MET B 1 1 ? 2.771 -31.188 -6.918 1 83.56 1 MET B C 1
ATOM 1492 O O . MET B 1 1 ? 3.064 -30.641 -5.848 1 83.56 1 MET B O 1
ATOM 1496 N N . GLY B 1 2 ? 2.723 -30.562 -8.109 1 95.31 2 GLY B N 1
ATOM 1497 C CA . GLY B 1 2 ? 3.039 -29.141 -8.195 1 95.31 2 GLY B CA 1
ATOM 1498 C C . GLY B 1 2 ? 1.895 -28.25 -7.758 1 95.31 2 GLY B C 1
ATOM 1499 O O . GLY B 1 2 ? 0.775 -28.719 -7.547 1 95.31 2 GLY B O 1
ATOM 1500 N N . VAL B 1 3 ? 2.17 -27.031 -7.496 1 97.94 3 VAL B N 1
ATOM 1501 C CA . VAL B 1 3 ? 1.154 -26.047 -7.137 1 97.94 3 VAL B CA 1
ATOM 1502 C C . VAL B 1 3 ? 0.796 -25.203 -8.359 1 97.94 3 VAL B C 1
ATOM 1504 O O . VAL B 1 3 ? 1.662 -24.875 -9.172 1 97.94 3 VAL B O 1
ATOM 1507 N N . LEU B 1 4 ? -0.495 -24.828 -8.477 1 98.69 4 L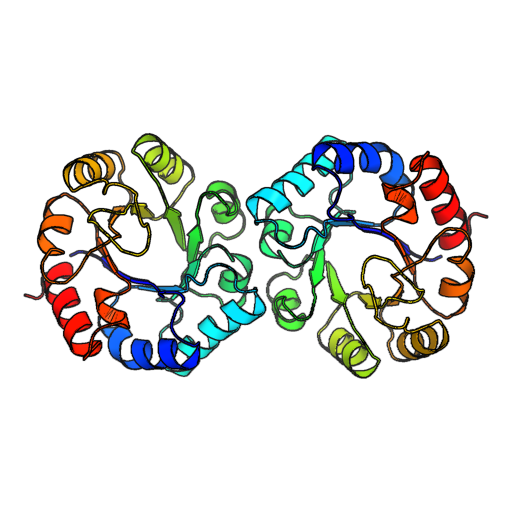EU B N 1
ATOM 1508 C CA . LEU B 1 4 ? -1.009 -24.078 -9.625 1 98.69 4 LEU B CA 1
ATOM 1509 C C . LEU B 1 4 ? -1.573 -22.734 -9.195 1 98.69 4 LEU B C 1
ATOM 1511 O O . LEU B 1 4 ? -2.506 -22.672 -8.391 1 98.69 4 LEU B O 1
ATOM 1515 N N . HIS B 1 5 ? -0.954 -21.688 -9.773 1 98.88 5 HIS B N 1
ATOM 1516 C CA . HIS B 1 5 ? -1.38 -20.312 -9.484 1 98.88 5 HIS B CA 1
ATOM 1517 C C . HIS B 1 5 ? -2.039 -19.688 -10.703 1 98.88 5 HIS B C 1
ATOM 1519 O O . HIS B 1 5 ? -1.535 -19.797 -11.82 1 98.88 5 HIS B O 1
ATOM 1525 N N . PHE B 1 6 ? -3.172 -19.047 -10.469 1 98.88 6 PHE B N 1
ATOM 1526 C CA . PHE B 1 6 ? -3.75 -18.156 -11.469 1 98.88 6 PHE B CA 1
ATOM 1527 C C . PHE B 1 6 ? -3.504 -16.703 -11.102 1 98.88 6 PHE B C 1
ATOM 1529 O O . PHE B 1 6 ? -3.766 -16.281 -9.969 1 98.88 6 PHE B O 1
ATOM 1536 N N . VAL B 1 7 ? -2.994 -15.945 -12.039 1 98.81 7 VAL B N 1
ATOM 1537 C CA . VAL B 1 7 ? -2.629 -14.555 -11.797 1 98.81 7 VAL B CA 1
ATOM 1538 C C . VAL B 1 7 ? -3.469 -13.633 -12.688 1 98.81 7 VAL B C 1
ATOM 1540 O O . VAL B 1 7 ? -3.592 -13.875 -13.891 1 98.81 7 VAL B O 1
ATOM 1543 N N . SER B 1 8 ? -4.07 -12.625 -12.133 1 98.62 8 SER B N 1
ATOM 1544 C CA . SER B 1 8 ? -4.824 -11.672 -12.945 1 98.62 8 SER B CA 1
ATOM 1545 C C . SER B 1 8 ? -3.945 -11.055 -14.031 1 98.62 8 SER B C 1
ATOM 1547 O O . SER B 1 8 ? -2.727 -10.961 -13.867 1 98.62 8 SER B O 1
ATOM 1549 N N . THR B 1 9 ? -4.539 -10.547 -15.109 1 96.94 9 THR B N 1
ATOM 1550 C CA . THR B 1 9 ? -3.795 -10.094 -16.281 1 96.94 9 THR B CA 1
ATOM 1551 C C . THR B 1 9 ? -3.725 -8.57 -16.312 1 96.94 9 THR B C 1
ATOM 1553 O O . THR B 1 9 ? -2.922 -8 -17.062 1 96.94 9 THR B O 1
ATOM 1556 N N . GLY B 1 10 ? -4.582 -7.93 -15.57 1 96.25 10 GLY B N 1
ATOM 1557 C CA . GLY B 1 10 ? -4.715 -6.484 -15.656 1 96.25 10 GLY B CA 1
ATOM 1558 C C . GLY B 1 10 ? -5.672 -6.043 -16.75 1 96.25 10 GLY B C 1
ATOM 1559 O O . GLY B 1 10 ? -5.891 -4.844 -16.938 1 96.25 10 GLY B O 1
ATOM 1560 N N . ARG B 1 11 ? -6.305 -6.996 -17.391 1 95.94 11 ARG B N 1
ATOM 1561 C CA . ARG B 1 11 ? -7.145 -6.656 -18.531 1 95.94 11 ARG B CA 1
ATOM 1562 C C . ARG B 1 11 ? -8.625 -6.824 -18.203 1 95.94 11 ARG B C 1
ATOM 1564 O O . ARG B 1 11 ? -9.477 -6.168 -18.797 1 95.94 11 ARG B O 1
ATOM 1571 N N . GLN B 1 12 ? -9 -7.746 -17.297 1 97.12 12 GLN B N 1
ATOM 1572 C CA . GLN B 1 12 ? -10.383 -7.988 -16.922 1 97.12 12 GLN B CA 1
ATOM 1573 C C . GLN B 1 12 ? -10.867 -6.938 -15.922 1 97.12 12 GLN B C 1
ATOM 1575 O O . GLN B 1 12 ? -10.094 -6.461 -15.086 1 97.12 12 GLN B O 1
ATOM 1580 N N . THR B 1 13 ? -12.133 -6.586 -16.016 1 98 13 THR B N 1
ATOM 1581 C CA . THR B 1 13 ? -12.766 -5.844 -14.93 1 98 13 THR B CA 1
ATOM 1582 C C . THR B 1 13 ? -12.836 -6.695 -13.672 1 98 13 THR B C 1
ATOM 1584 O O . THR B 1 13 ? -12.633 -7.91 -13.719 1 98 13 THR B O 1
ATOM 1587 N N . VAL B 1 14 ? -13.094 -6.098 -12.602 1 98.56 14 VAL B N 1
ATOM 1588 C CA . VAL B 1 14 ? -13.234 -6.781 -11.32 1 98.56 14 VAL B CA 1
ATOM 1589 C C . VAL B 1 14 ? -14.273 -7.895 -11.438 1 98.56 14 VAL B C 1
ATOM 1591 O O . VAL B 1 14 ? -14.016 -9.039 -11.055 1 98.56 14 VAL B O 1
ATOM 1594 N N . ASP B 1 15 ? -15.414 -7.598 -12.055 1 98.38 15 ASP B N 1
ATOM 1595 C CA . ASP B 1 15 ? -16.516 -8.555 -12.148 1 98.38 15 ASP B CA 1
ATOM 1596 C C . ASP B 1 15 ? -16.156 -9.695 -13.102 1 98.38 15 ASP B C 1
ATOM 1598 O O . ASP B 1 15 ? -16.5 -10.852 -12.852 1 98.38 15 ASP B O 1
ATOM 1602 N N . GLU B 1 16 ? -15.508 -9.375 -14.164 1 98.38 16 GLU B N 1
ATOM 1603 C CA . GLU B 1 16 ? -15.102 -10.398 -15.117 1 98.38 16 GLU B CA 1
ATOM 1604 C C . GLU B 1 16 ? -14.102 -11.367 -14.492 1 98.38 16 GLU B C 1
ATOM 1606 O O . GLU B 1 16 ? -14.242 -12.586 -14.625 1 98.38 16 GLU B O 1
ATOM 1611 N N . PHE B 1 17 ? -13.133 -10.836 -13.844 1 98.81 17 PHE B N 1
ATOM 1612 C CA . PHE B 1 17 ? -12.117 -11.641 -13.172 1 98.81 17 PHE B CA 1
ATOM 1613 C C . PHE B 1 17 ? -12.742 -12.578 -12.156 1 98.81 17 PHE B C 1
ATOM 1615 O O . PHE B 1 17 ? -12.461 -13.773 -12.148 1 98.81 17 PHE B O 1
ATOM 1622 N N . ALA B 1 18 ? -13.609 -12.023 -11.312 1 98.88 18 ALA B N 1
ATOM 1623 C CA . ALA B 1 18 ? -14.273 -12.805 -10.273 1 98.88 18 ALA B CA 1
ATOM 1624 C C . ALA B 1 18 ? -15.141 -13.906 -10.875 1 98.88 18 ALA B C 1
ATOM 1626 O O . ALA B 1 18 ? -15.18 -15.031 -10.375 1 98.88 18 ALA B O 1
ATOM 1627 N N . ALA B 1 19 ? -15.82 -13.562 -11.977 1 98.62 19 ALA B N 1
ATOM 1628 C CA . ALA B 1 19 ? -16.703 -14.531 -12.625 1 98.62 19 ALA B CA 1
ATOM 1629 C C . ALA B 1 19 ? -15.914 -15.727 -13.148 1 98.62 19 ALA B C 1
ATOM 1631 O O . ALA B 1 19 ? -16.328 -16.875 -12.977 1 98.62 19 ALA B O 1
ATOM 1632 N N . ILE B 1 20 ? -14.805 -15.469 -13.727 1 98.81 20 ILE B N 1
ATOM 1633 C CA . ILE B 1 20 ? -13.953 -16.547 -14.227 1 98.81 20 ILE B CA 1
ATOM 1634 C C . ILE B 1 20 ? -13.43 -17.375 -13.062 1 98.81 20 ILE B C 1
ATOM 1636 O O . ILE B 1 20 ? -13.477 -18.609 -13.102 1 98.81 20 ILE B O 1
ATOM 1640 N N . CYS B 1 21 ? -13.016 -16.734 -12.008 1 98.88 21 CYS B N 1
ATOM 1641 C CA . CYS B 1 21 ? -12.43 -17.422 -10.859 1 98.88 21 CYS B CA 1
ATOM 1642 C C . CYS B 1 21 ? -13.477 -18.266 -10.141 1 98.88 21 CYS B C 1
ATOM 1644 O O . CYS B 1 21 ? -13.156 -19.312 -9.57 1 98.88 21 CYS B O 1
ATOM 1646 N N . ALA B 1 22 ? -14.719 -17.812 -10.188 1 98.75 22 ALA B N 1
ATOM 1647 C CA . ALA B 1 22 ? -15.805 -18.562 -9.547 1 98.75 22 ALA B CA 1
ATOM 1648 C C . ALA B 1 22 ? -15.836 -20 -10.039 1 98.75 22 ALA B C 1
ATOM 1650 O O . ALA B 1 22 ? -16.172 -20.922 -9.281 1 98.75 22 ALA B O 1
ATOM 1651 N N . HIS B 1 23 ? -15.406 -20.156 -11.273 1 98.38 23 HIS B N 1
ATOM 1652 C CA . HIS B 1 23 ? -15.531 -21.469 -11.883 1 98.38 23 HIS B CA 1
ATOM 1653 C C . HIS B 1 23 ? -14.164 -22.141 -12.031 1 98.38 23 HIS B C 1
ATOM 1655 O O . HIS B 1 23 ? -14.078 -23.328 -12.312 1 98.38 23 HIS B O 1
ATOM 1661 N N . THR B 1 24 ? -13.141 -21.422 -11.828 1 98.75 24 THR B N 1
ATOM 1662 C CA . THR B 1 24 ? -11.828 -22 -12.102 1 98.75 24 THR B CA 1
ATOM 1663 C C . THR B 1 24 ? -11.07 -22.25 -10.805 1 98.75 24 THR B C 1
ATOM 1665 O O . THR B 1 24 ? -10.164 -23.094 -10.766 1 98.75 24 THR B O 1
ATOM 1668 N N . HIS B 1 25 ? -11.461 -21.625 -9.672 1 98.56 25 HIS B N 1
ATOM 1669 C CA . HIS B 1 25 ? -10.648 -21.656 -8.461 1 98.56 25 HIS B CA 1
ATOM 1670 C C . HIS B 1 25 ? -10.555 -23.078 -7.902 1 98.56 25 HIS B C 1
ATOM 1672 O O . HIS B 1 25 ? -9.555 -23.438 -7.273 1 98.56 25 HIS B O 1
ATOM 1678 N N . PRO B 1 26 ? -11.516 -23.953 -8.133 1 98.19 26 PRO B N 1
ATOM 1679 C CA . PRO B 1 26 ? -11.359 -25.312 -7.617 1 98.19 26 PRO B CA 1
ATOM 1680 C C . PRO B 1 26 ? -10.156 -26.031 -8.227 1 98.19 26 PRO B C 1
ATOM 1682 O O . PRO B 1 26 ? -9.672 -27.016 -7.652 1 98.19 26 PRO B O 1
ATOM 1685 N N . TYR B 1 27 ? -9.688 -25.547 -9.375 1 98.12 27 TYR B N 1
ATOM 1686 C CA . TYR B 1 27 ? -8.602 -26.219 -10.078 1 98.12 27 TYR B CA 1
ATOM 1687 C C . TYR B 1 27 ? -7.258 -25.578 -9.758 1 98.12 27 TYR B C 1
ATOM 1689 O O . TYR B 1 27 ? -6.207 -26.078 -10.164 1 98.12 27 TYR B O 1
ATOM 1697 N N . ALA B 1 28 ? -7.238 -24.484 -9.039 1 98.06 28 ALA B N 1
ATOM 1698 C CA . ALA B 1 28 ? -6.023 -23.75 -8.688 1 98.06 28 ALA B CA 1
ATOM 1699 C C . ALA B 1 28 ? -5.73 -23.844 -7.195 1 98.06 28 ALA B C 1
ATOM 1701 O O . ALA B 1 28 ? -6.648 -24.031 -6.387 1 98.06 28 ALA B O 1
ATOM 1702 N N . ASP B 1 29 ? -4.52 -23.75 -6.82 1 98.56 29 ASP B N 1
ATOM 1703 C CA . ASP B 1 29 ? -4.141 -23.688 -5.41 1 98.56 29 ASP B CA 1
ATOM 1704 C C . ASP B 1 29 ? -4.207 -22.25 -4.891 1 98.56 29 ASP B C 1
ATOM 1706 O O . ASP B 1 29 ? -4.625 -22.016 -3.756 1 98.56 29 ASP B O 1
ATOM 1710 N N . LEU B 1 30 ? -3.844 -21.328 -5.77 1 98.81 30 LEU B N 1
ATOM 1711 C CA . LEU B 1 30 ? -3.816 -19.922 -5.375 1 98.81 30 LEU B CA 1
ATOM 1712 C C . LEU B 1 30 ? -4.27 -19.031 -6.523 1 98.81 30 LEU B C 1
ATOM 1714 O O . LEU B 1 30 ? -4.074 -19.359 -7.691 1 98.81 30 LEU B O 1
ATOM 1718 N N . ILE B 1 31 ? -4.84 -17.922 -6.191 1 98.94 31 ILE B N 1
ATOM 1719 C CA . ILE B 1 31 ? -5.246 -16.875 -7.117 1 98.94 31 ILE B CA 1
ATOM 1720 C C . ILE B 1 31 ? -4.566 -15.555 -6.734 1 98.94 31 ILE B C 1
ATOM 1722 O O . ILE B 1 31 ? -4.762 -15.047 -5.625 1 98.94 31 ILE B O 1
ATOM 1726 N N . HIS B 1 32 ? -3.785 -14.984 -7.68 1 98.94 32 HIS B N 1
ATOM 1727 C CA . HIS B 1 32 ? -3.053 -13.742 -7.445 1 98.94 32 HIS B CA 1
ATOM 1728 C C . HIS B 1 32 ? -3.795 -12.547 -8.031 1 98.94 32 HIS B C 1
ATOM 1730 O O . HIS B 1 32 ? -4.125 -12.531 -9.219 1 98.94 32 HIS B O 1
ATOM 1736 N N . ILE B 1 33 ? -4.059 -11.625 -7.18 1 98.88 33 ILE B N 1
ATOM 1737 C CA . ILE B 1 33 ? -4.5 -10.32 -7.656 1 98.88 33 ILE B CA 1
ATOM 1738 C C . ILE B 1 33 ? -3.287 -9.445 -7.961 1 98.88 33 ILE B C 1
ATOM 1740 O O . ILE B 1 33 ? -2.707 -8.844 -7.055 1 98.88 33 ILE B O 1
ATOM 1744 N N . ARG B 1 34 ? -2.902 -9.43 -9.156 1 98.19 34 ARG B N 1
ATOM 1745 C CA . ARG B 1 34 ? -1.773 -8.648 -9.648 1 98.19 34 ARG B CA 1
ATOM 1746 C C . ARG B 1 34 ? -2.242 -7.535 -10.578 1 98.19 34 ARG B C 1
ATOM 1748 O O . ARG B 1 34 ? -2.158 -7.668 -11.805 1 98.19 34 ARG B O 1
ATOM 1755 N N . GLU B 1 35 ? -2.754 -6.492 -10.055 1 96.38 35 GLU B N 1
ATOM 1756 C CA . GLU B 1 35 ? -3.268 -5.328 -10.766 1 96.38 35 GLU B CA 1
ATOM 1757 C C . GLU B 1 35 ? -2.352 -4.121 -10.586 1 96.38 35 GLU B C 1
ATOM 1759 O O . GLU B 1 35 ? -2.549 -3.318 -9.672 1 96.38 35 GLU B O 1
ATOM 1764 N N . LYS B 1 36 ? -1.455 -4.031 -11.555 1 90.25 36 LYS B N 1
ATOM 1765 C CA . LYS B 1 36 ? -0.438 -2.988 -11.453 1 90.25 36 LYS B CA 1
ATOM 1766 C C . LYS B 1 36 ? -1.053 -1.603 -11.625 1 90.25 36 LYS B C 1
ATOM 1768 O O . LYS B 1 36 ? -1.887 -1.396 -12.516 1 90.25 36 LYS B O 1
ATOM 1773 N N . GLY B 1 37 ? -0.774 -0.725 -10.828 1 90.81 37 GLY B N 1
ATOM 1774 C CA . GLY B 1 37 ? -1.204 0.655 -10.992 1 90.81 37 GLY B CA 1
ATOM 1775 C C . GLY B 1 37 ? -2.521 0.955 -10.297 1 90.81 37 GLY B C 1
ATOM 1776 O O . GLY B 1 37 ? -2.998 2.092 -10.328 1 90.81 37 GLY B O 1
ATOM 1777 N N . LYS B 1 38 ? -3.236 -0.092 -9.859 1 96.25 38 LYS B N 1
ATOM 1778 C CA . LYS B 1 38 ? -4.496 0.133 -9.156 1 96.25 38 LYS B CA 1
ATOM 1779 C C . LYS B 1 38 ? -4.25 0.598 -7.727 1 96.25 38 LYS B C 1
ATOM 1781 O O . LYS B 1 38 ? -3.238 0.245 -7.117 1 96.25 38 LYS B O 1
ATOM 1786 N N . THR B 1 39 ? -5.234 1.326 -7.223 1 97.69 39 THR B N 1
ATOM 1787 C CA . THR B 1 39 ? -5.176 1.849 -5.859 1 97.69 39 THR B CA 1
ATOM 1788 C C . THR B 1 39 ? -5.531 0.763 -4.848 1 97.69 39 THR B C 1
ATOM 1790 O O . THR B 1 39 ? -6.016 -0.308 -5.223 1 97.69 39 THR B O 1
ATOM 1793 N N . ALA B 1 40 ? -5.27 1.027 -3.57 1 98.44 40 ALA B N 1
ATOM 1794 C CA . ALA B 1 40 ? -5.645 0.093 -2.514 1 98.44 40 ALA B CA 1
ATOM 1795 C C . ALA B 1 40 ? -7.137 -0.22 -2.562 1 98.44 40 ALA B C 1
ATOM 1797 O O . ALA B 1 40 ? -7.539 -1.377 -2.426 1 98.44 40 ALA B O 1
ATOM 1798 N N . ARG B 1 41 ? -7.934 0.824 -2.795 1 98.38 41 ARG B N 1
ATOM 1799 C CA . ARG B 1 41 ? -9.383 0.663 -2.877 1 98.38 41 ARG B CA 1
ATOM 1800 C C . ARG B 1 41 ? -9.766 -0.261 -4.027 1 98.38 41 ARG B C 1
ATOM 1802 O O . ARG B 1 41 ? -10.617 -1.139 -3.869 1 98.38 41 ARG B O 1
ATOM 1809 N N . GLU B 1 42 ? -9.125 -0.07 -5.129 1 98.56 42 GLU B N 1
ATOM 1810 C CA . GLU B 1 42 ? -9.43 -0.88 -6.301 1 98.56 42 GLU B CA 1
ATOM 1811 C C . GLU B 1 42 ? -8.992 -2.326 -6.105 1 98.56 42 GLU B C 1
ATOM 1813 O O . GLU B 1 42 ? -9.695 -3.258 -6.5 1 98.56 42 GLU B O 1
ATOM 1818 N N . VAL B 1 43 ? -7.828 -2.559 -5.516 1 98.81 43 VAL B N 1
ATOM 1819 C CA . VAL B 1 43 ? -7.359 -3.91 -5.234 1 98.81 43 VAL B CA 1
ATOM 1820 C C . VAL B 1 43 ? -8.305 -4.586 -4.242 1 98.81 43 VAL B C 1
ATOM 1822 O O . VAL B 1 43 ? -8.641 -5.762 -4.402 1 98.81 43 VAL B O 1
ATOM 1825 N N . ALA B 1 44 ? -8.727 -3.83 -3.256 1 98.81 44 ALA B N 1
ATOM 1826 C CA . ALA B 1 44 ? -9.688 -4.344 -2.281 1 98.81 44 ALA B CA 1
ATOM 1827 C C . ALA B 1 44 ? -10.977 -4.797 -2.967 1 98.81 44 ALA B C 1
ATOM 1829 O O . ALA B 1 44 ? -11.578 -5.797 -2.568 1 98.81 44 ALA B O 1
ATOM 1830 N N . ALA B 1 45 ? -11.344 -4.066 -3.963 1 98.75 45 ALA B N 1
ATOM 1831 C CA . ALA B 1 45 ? -12.547 -4.434 -4.707 1 98.75 45 ALA B CA 1
ATOM 1832 C C . ALA B 1 45 ? -12.383 -5.785 -5.391 1 98.75 45 ALA B C 1
ATOM 1834 O O . ALA B 1 45 ? -13.328 -6.566 -5.477 1 98.75 45 ALA B O 1
ATOM 1835 N N . PHE B 1 46 ? -11.203 -6.098 -5.875 1 98.88 46 PHE B N 1
ATOM 1836 C CA . PHE B 1 46 ? -10.922 -7.406 -6.453 1 98.88 46 PHE B CA 1
ATOM 1837 C C . PHE B 1 46 ? -11.047 -8.5 -5.398 1 98.88 46 PHE B C 1
ATOM 1839 O O . PHE B 1 46 ? -11.648 -9.547 -5.648 1 98.88 46 PHE B O 1
ATOM 1846 N N . VAL B 1 47 ? -10.477 -8.273 -4.207 1 98.94 47 VAL B N 1
ATOM 1847 C CA . VAL B 1 47 ? -10.547 -9.25 -3.129 1 98.94 47 VAL B CA 1
ATOM 1848 C C . VAL B 1 47 ? -12.008 -9.508 -2.766 1 98.94 47 VAL B C 1
ATOM 1850 O O . VAL B 1 47 ? -12.445 -10.664 -2.711 1 98.94 47 VAL B O 1
ATOM 1853 N N . ALA B 1 48 ? -12.719 -8.43 -2.598 1 98.81 48 ALA B N 1
ATOM 1854 C CA . ALA B 1 48 ? -14.125 -8.539 -2.193 1 98.81 48 ALA B CA 1
ATOM 1855 C C . ALA B 1 48 ? -14.938 -9.297 -3.234 1 98.81 48 ALA B C 1
ATOM 1857 O O . ALA B 1 48 ? -15.797 -10.109 -2.887 1 98.81 48 ALA B O 1
ATOM 1858 N N . ALA B 1 49 ? -14.68 -9.016 -4.48 1 98.81 49 ALA B N 1
ATOM 1859 C CA . ALA B 1 49 ? -15.406 -9.68 -5.566 1 98.81 49 ALA B CA 1
ATOM 1860 C C . ALA B 1 49 ? -15.117 -11.18 -5.582 1 98.81 49 ALA B C 1
ATOM 1862 O O . ALA B 1 49 ? -16.016 -11.984 -5.789 1 98.81 49 ALA B O 1
ATOM 1863 N N . LEU B 1 50 ? -13.883 -11.57 -5.355 1 98.94 50 LEU B N 1
ATOM 1864 C CA . LEU B 1 50 ? -13.523 -12.992 -5.297 1 98.94 50 LEU B CA 1
ATOM 1865 C C . LEU B 1 50 ? -14.258 -13.68 -4.148 1 98.94 50 LEU B C 1
ATOM 1867 O O . LEU B 1 50 ? -14.805 -14.773 -4.328 1 98.94 50 LEU B O 1
ATOM 1871 N N . LEU B 1 51 ? -14.266 -13.039 -3.037 1 98.81 51 LEU B N 1
ATOM 1872 C CA . LEU B 1 51 ? -14.938 -13.609 -1.876 1 98.81 51 LEU B CA 1
ATOM 1873 C C . LEU B 1 51 ? -16.438 -13.766 -2.135 1 98.81 51 LEU B C 1
ATOM 1875 O O . LEU B 1 51 ? -17.031 -14.773 -1.766 1 98.81 51 LEU B O 1
ATOM 1879 N N . ARG B 1 52 ? -16.953 -12.773 -2.783 1 98.56 52 ARG B N 1
ATOM 1880 C CA . ARG B 1 52 ? -18.391 -12.773 -3.074 1 98.56 52 ARG B CA 1
ATOM 1881 C C . ARG B 1 52 ? -18.766 -13.977 -3.938 1 98.56 52 ARG B C 1
ATOM 1883 O O . ARG B 1 52 ? -19.859 -14.539 -3.777 1 98.56 52 ARG B O 1
ATOM 1890 N N . VAL B 1 53 ? -17.875 -14.391 -4.801 1 98.62 53 VAL B N 1
ATOM 1891 C CA . VAL B 1 53 ? -18.234 -15.453 -5.738 1 98.62 53 VAL B CA 1
ATOM 1892 C C . VAL B 1 53 ? -17.781 -16.797 -5.184 1 98.62 53 VAL B C 1
ATOM 1894 O O . VAL B 1 53 ? -17.844 -17.812 -5.883 1 98.62 53 VAL B O 1
ATOM 1897 N N . GLY B 1 54 ? -17.172 -16.812 -4.027 1 98.44 54 GLY B N 1
ATOM 1898 C CA . GLY B 1 54 ? -16.969 -18.078 -3.332 1 98.44 54 GLY B CA 1
ATOM 1899 C C . GLY B 1 54 ? -15.523 -18.547 -3.346 1 98.44 54 GLY B C 1
ATOM 1900 O O . GLY B 1 54 ? -15.227 -19.672 -2.959 1 98.44 54 GLY B O 1
ATOM 1901 N N . VAL B 1 55 ? -14.641 -17.75 -3.773 1 98.81 55 VAL B N 1
ATOM 1902 C CA . VAL B 1 55 ? -13.227 -18.094 -3.678 1 98.81 55 VAL B CA 1
ATOM 1903 C C . VAL B 1 55 ? -12.789 -18.078 -2.215 1 98.81 55 VAL B C 1
ATOM 1905 O O . VAL B 1 55 ? -12.992 -17.094 -1.514 1 98.81 55 VAL B O 1
ATOM 1908 N N . PRO B 1 56 ? -12.203 -19.141 -1.75 1 98.69 56 PRO B N 1
ATOM 1909 C CA . PRO B 1 56 ? -11.773 -19.156 -0.351 1 98.69 56 PRO B CA 1
ATOM 1910 C C . PRO B 1 56 ? -10.695 -18.109 -0.063 1 98.69 56 PRO B C 1
ATOM 1912 O O . PRO B 1 56 ? -9.797 -17.906 -0.884 1 98.69 56 PRO B O 1
ATOM 1915 N N . LEU B 1 57 ? -10.758 -17.547 1.059 1 98.19 57 LEU B N 1
ATOM 1916 C CA . LEU B 1 57 ? -9.805 -16.547 1.529 1 98.19 57 LEU B CA 1
ATOM 1917 C C . LEU B 1 57 ? -8.383 -17.094 1.465 1 98.19 57 LEU B C 1
ATOM 1919 O O . LEU B 1 57 ? -7.453 -16.359 1.099 1 98.19 57 LEU B O 1
ATOM 1923 N N . GLN B 1 58 ? -8.219 -18.312 1.738 1 98.56 58 GLN B N 1
ATOM 1924 C CA . GLN B 1 58 ? -6.914 -18.938 1.889 1 98.56 58 GLN B CA 1
ATOM 1925 C C . GLN B 1 58 ? -6.32 -19.312 0.532 1 98.56 58 GLN B C 1
ATOM 1927 O O . GLN B 1 58 ? -5.223 -19.859 0.459 1 98.56 58 GLN B O 1
ATOM 1932 N N . LYS B 1 59 ? -6.973 -18.891 -0.553 1 98.81 59 LYS B N 1
ATOM 1933 C CA . LYS B 1 59 ? -6.43 -19.094 -1.894 1 98.81 59 LYS B CA 1
ATOM 1934 C C . LYS B 1 59 ? -5.953 -17.781 -2.5 1 98.81 59 LYS B C 1
ATOM 1936 O O . LYS B 1 59 ? -5.383 -17.766 -3.594 1 98.81 59 LYS B O 1
ATOM 1941 N N . ILE B 1 60 ? -6.164 -16.719 -1.813 1 98.94 60 ILE B N 1
ATOM 1942 C CA . ILE B 1 60 ? -5.977 -15.406 -2.43 1 98.94 60 ILE B CA 1
ATOM 1943 C C . ILE B 1 60 ? -4.613 -14.844 -2.035 1 98.94 60 ILE B C 1
ATOM 1945 O O . ILE B 1 60 ? -4.258 -14.828 -0.854 1 98.94 60 ILE B O 1
A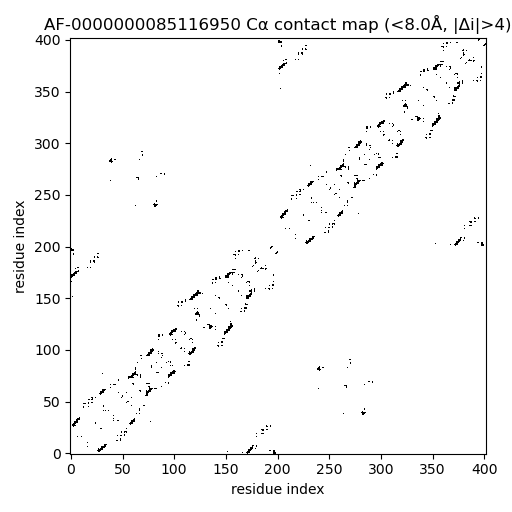TOM 1949 N N . ILE B 1 61 ? -3.83 -14.406 -2.988 1 98.94 61 ILE B N 1
ATOM 1950 C CA . ILE B 1 61 ? -2.557 -13.711 -2.85 1 98.94 61 ILE B CA 1
ATOM 1951 C C . ILE B 1 61 ? -2.67 -12.305 -3.434 1 98.94 61 ILE B C 1
ATOM 1953 O O . ILE B 1 61 ? -3.166 -12.125 -4.551 1 98.94 61 ILE B O 1
ATOM 1957 N N . VAL B 1 62 ? -2.301 -11.328 -2.695 1 98.94 62 VAL B N 1
ATOM 1958 C CA . VAL B 1 62 ? -2.336 -9.945 -3.168 1 98.94 62 VAL B CA 1
ATOM 1959 C C . VAL B 1 62 ? -0.925 -9.492 -3.533 1 98.94 62 VAL B C 1
ATOM 1961 O O . VAL B 1 62 ? 0.01 -9.656 -2.746 1 98.94 62 VAL B O 1
ATOM 1964 N N . ASN B 1 63 ? -0.746 -8.953 -4.742 1 98.75 63 ASN B N 1
ATOM 1965 C CA . ASN B 1 63 ? 0.543 -8.398 -5.141 1 98.75 63 ASN B CA 1
ATOM 1966 C C . ASN B 1 63 ? 0.799 -7.047 -4.48 1 98.75 63 ASN B C 1
ATOM 1968 O O . ASN B 1 63 ? -0.036 -6.145 -4.559 1 98.75 63 ASN B O 1
ATOM 1972 N N . ASP B 1 64 ? 1.917 -6.926 -3.75 1 98.62 64 ASP B N 1
ATOM 1973 C CA . ASP B 1 64 ? 2.527 -5.688 -3.271 1 98.62 64 ASP B CA 1
ATOM 1974 C C . ASP B 1 64 ? 1.774 -5.137 -2.062 1 98.62 64 ASP B C 1
ATOM 1976 O O . ASP B 1 64 ? 2.365 -4.922 -1.003 1 98.62 64 ASP B O 1
ATOM 1980 N N . ARG B 1 65 ? 0.455 -4.988 -2.111 1 98.69 65 ARG B N 1
ATOM 1981 C CA . ARG B 1 65 ? -0.336 -4.289 -1.102 1 98.69 65 ARG B CA 1
ATOM 1982 C C . ARG B 1 65 ? -0.549 -5.168 0.128 1 98.69 65 ARG B C 1
ATOM 1984 O O . ARG B 1 65 ? -1.637 -5.711 0.327 1 98.69 65 ARG B O 1
ATOM 1991 N N . VAL B 1 66 ? 0.464 -5.137 0.988 1 98.94 66 VAL B N 1
ATOM 1992 C CA . VAL B 1 66 ? 0.446 -5.961 2.191 1 98.94 66 VAL B CA 1
ATOM 1993 C C . VAL B 1 66 ? -0.7 -5.523 3.1 1 98.94 66 VAL B C 1
ATOM 1995 O O . VAL B 1 66 ? -1.321 -6.352 3.77 1 98.94 66 VAL B O 1
ATOM 1998 N N . ASP B 1 67 ? -1.006 -4.227 3.061 1 98.88 67 ASP B N 1
ATOM 1999 C CA . ASP B 1 67 ? -2.088 -3.695 3.883 1 98.88 67 ASP B CA 1
ATOM 2000 C C . ASP B 1 67 ? -3.439 -4.254 3.443 1 98.88 67 ASP B C 1
ATOM 2002 O O . ASP B 1 67 ? -4.258 -4.637 4.281 1 98.88 67 ASP B O 1
ATOM 2006 N N . VAL B 1 68 ? -3.693 -4.391 2.156 1 98.88 68 VAL B N 1
ATOM 2007 C CA . VAL B 1 68 ? -4.941 -4.977 1.675 1 98.88 68 VAL B CA 1
ATOM 2008 C C . VAL B 1 68 ? -5.027 -6.438 2.109 1 98.88 68 VAL B C 1
ATOM 2010 O O . VAL B 1 68 ? -6.066 -6.887 2.594 1 98.88 68 VAL B O 1
ATOM 2013 N N . ALA B 1 69 ? -3.924 -7.16 1.957 1 98.94 69 ALA B N 1
ATOM 2014 C CA . ALA B 1 69 ? -3.902 -8.562 2.355 1 98.94 69 ALA B CA 1
ATOM 2015 C C . ALA B 1 69 ? -4.207 -8.719 3.844 1 98.94 69 ALA B C 1
ATOM 2017 O O . ALA B 1 69 ? -4.984 -9.586 4.238 1 98.94 69 ALA B O 1
ATOM 2018 N N . ALA B 1 70 ? -3.594 -7.875 4.621 1 98.69 70 ALA B N 1
ATOM 2019 C CA . ALA B 1 70 ? -3.77 -7.938 6.07 1 98.69 70 ALA B CA 1
ATOM 2020 C C . ALA B 1 70 ? -5.207 -7.609 6.465 1 98.69 70 ALA B C 1
ATOM 2022 O O . ALA B 1 70 ? -5.809 -8.312 7.281 1 98.69 70 ALA B O 1
ATOM 2023 N N . VAL B 1 71 ? -5.781 -6.617 5.895 1 98.69 71 VAL B N 1
ATOM 2024 C CA . VAL B 1 71 ? -7.121 -6.137 6.234 1 98.69 71 VAL B CA 1
ATOM 2025 C C . VAL B 1 71 ? -8.148 -7.219 5.922 1 98.69 71 VAL B C 1
ATOM 2027 O O . VAL B 1 71 ? -9.086 -7.438 6.695 1 98.69 71 VAL B O 1
ATOM 2030 N N . TYR B 1 72 ? -7.949 -7.953 4.848 1 98.44 72 TYR B N 1
ATOM 2031 C CA . TYR B 1 72 ? -8.945 -8.93 4.414 1 98.44 72 TYR B CA 1
ATOM 2032 C C . TYR B 1 72 ? -8.609 -10.32 4.941 1 98.44 72 TYR B C 1
ATOM 2034 O O . TYR B 1 72 ? -9.414 -11.242 4.812 1 98.44 72 TYR B O 1
ATOM 2042 N N . GLY B 1 73 ? -7.418 -10.461 5.477 1 98.25 73 GLY B N 1
ATOM 2043 C CA . GLY B 1 73 ? -7.031 -11.742 6.047 1 98.25 73 GLY B CA 1
ATOM 2044 C C . GLY B 1 73 ? -6.852 -12.828 5.008 1 98.25 73 GLY B C 1
ATOM 2045 O O . GLY B 1 73 ? -7.195 -13.992 5.25 1 98.25 73 GLY B O 1
ATOM 2046 N N . VAL B 1 74 ? -6.441 -12.43 3.84 1 98.81 74 VAL B N 1
ATOM 2047 C CA . VAL B 1 74 ? -6.254 -13.414 2.783 1 98.81 74 VAL B CA 1
ATOM 2048 C C . VAL B 1 74 ? -4.984 -14.227 3.053 1 98.81 74 VAL B C 1
ATOM 2050 O O . VAL B 1 74 ? -4.328 -14.039 4.082 1 98.81 74 VAL B O 1
ATOM 2053 N N . LYS B 1 75 ? -4.625 -15.148 2.131 1 98.88 75 LYS B N 1
ATOM 2054 C CA . LYS B 1 75 ? -3.531 -16.094 2.311 1 98.88 75 LYS B CA 1
ATOM 2055 C C . LYS B 1 75 ? -2.195 -15.375 2.447 1 98.88 75 LYS B C 1
ATOM 2057 O O . LYS B 1 75 ? -1.371 -15.734 3.291 1 98.88 75 LYS B O 1
ATOM 2062 N N . GLY B 1 76 ? -2.016 -14.445 1.532 1 98.88 76 GLY B N 1
ATOM 2063 C CA . GLY B 1 76 ? -0.698 -13.836 1.602 1 98.88 76 GLY B CA 1
ATOM 2064 C C . GLY B 1 76 ? -0.464 -12.797 0.52 1 98.88 76 GLY B C 1
ATOM 2065 O O . GLY B 1 76 ? -1.415 -12.203 0.006 1 98.88 76 GLY B O 1
ATOM 2066 N N . VAL B 1 77 ? 0.861 -12.516 0.307 1 98.94 77 VAL B N 1
ATOM 2067 C CA . VAL B 1 77 ? 1.262 -11.477 -0.638 1 98.94 77 VAL B CA 1
ATOM 2068 C C . VAL B 1 77 ? 2.379 -12.008 -1.538 1 98.94 77 VAL B C 1
ATOM 2070 O O . VAL B 1 77 ? 3.096 -12.938 -1.17 1 98.94 77 VAL B O 1
ATOM 2073 N N . GLN B 1 78 ? 2.408 -11.461 -2.684 1 98.88 78 GLN B N 1
ATOM 2074 C CA . GLN B 1 78 ? 3.547 -11.578 -3.588 1 98.88 78 GLN B CA 1
ATOM 2075 C C . GLN B 1 78 ? 4.285 -10.25 -3.713 1 98.88 78 GLN B C 1
ATOM 2077 O O . GLN B 1 78 ? 3.721 -9.258 -4.184 1 98.88 78 GLN B O 1
ATOM 2082 N N . LEU B 1 79 ? 5.535 -10.25 -3.33 1 98.75 79 LEU B N 1
ATOM 2083 C CA . LEU B 1 79 ? 6.324 -9.023 -3.33 1 98.75 79 LEU B CA 1
ATOM 2084 C C . LEU B 1 79 ? 7.281 -8.992 -4.52 1 98.75 79 LEU B C 1
ATOM 2086 O O . LEU B 1 79 ? 7.656 -10.039 -5.047 1 98.75 79 LEU B O 1
ATOM 2090 N N . ALA B 1 80 ? 7.613 -7.801 -4.953 1 96.25 80 ALA B N 1
ATOM 2091 C CA . ALA B 1 80 ? 8.578 -7.559 -6.02 1 96.25 80 ALA B CA 1
ATOM 2092 C C . ALA B 1 80 ? 9.57 -6.469 -5.621 1 96.25 80 ALA B C 1
ATOM 2094 O O . ALA B 1 80 ? 9.633 -6.074 -4.457 1 96.25 80 ALA B O 1
ATOM 2095 N N . TYR B 1 81 ? 10.438 -6.062 -6.551 1 94.94 81 TYR B N 1
ATOM 2096 C CA . TYR B 1 81 ? 11.523 -5.129 -6.285 1 94.94 81 TYR B CA 1
ATOM 2097 C C . TYR B 1 81 ? 10.992 -3.803 -5.758 1 94.94 81 TYR B C 1
ATOM 2099 O O . TYR B 1 81 ? 11.656 -3.125 -4.973 1 94.94 81 TYR B O 1
ATOM 2107 N N . HIS B 1 82 ? 9.82 -3.48 -6.105 1 97 82 HIS B N 1
ATOM 2108 C CA . HIS B 1 82 ? 9.266 -2.18 -5.746 1 97 82 HIS B CA 1
ATOM 2109 C C . HIS B 1 82 ? 8.453 -2.264 -4.457 1 97 82 HIS B C 1
ATOM 2111 O O . HIS B 1 82 ? 7.906 -1.26 -3.994 1 97 82 HIS B O 1
ATOM 2117 N N . SER B 1 83 ? 8.32 -3.451 -3.871 1 98.5 83 SER B N 1
ATOM 2118 C CA . SER B 1 83 ? 7.543 -3.689 -2.658 1 98.5 83 SER B CA 1
ATOM 2119 C C . SER B 1 83 ? 8.391 -3.488 -1.409 1 98.5 83 SER B C 1
ATOM 2121 O O . SER B 1 83 ? 9.578 -3.154 -1.505 1 98.5 83 SER B O 1
ATOM 2123 N N . LEU B 1 84 ? 7.801 -3.615 -0.227 1 98.75 84 LEU B N 1
ATOM 2124 C CA . LEU B 1 84 ? 8.508 -3.725 1.044 1 98.75 84 LEU B CA 1
ATOM 2125 C C . LEU B 1 84 ? 9.391 -4.969 1.066 1 98.75 84 LEU B C 1
ATOM 2127 O O . LEU B 1 84 ? 9.062 -5.98 0.448 1 98.75 84 LEU B O 1
ATOM 2131 N N . PRO B 1 85 ? 10.516 -4.941 1.815 1 98.44 85 PRO B N 1
ATOM 2132 C CA . PRO B 1 85 ? 11.406 -6.105 1.877 1 98.44 85 PRO B CA 1
ATOM 2133 C C . PRO B 1 85 ? 10.742 -7.312 2.541 1 98.44 85 PRO B C 1
ATOM 2135 O O . PRO B 1 85 ? 9.977 -7.156 3.49 1 98.44 85 PRO B O 1
ATOM 2138 N N . VAL B 1 86 ? 11.102 -8.469 2.1 1 98.81 86 VAL B N 1
ATOM 2139 C CA . VAL B 1 86 ? 10.539 -9.727 2.582 1 98.81 86 VAL B CA 1
ATOM 2140 C C . VAL B 1 86 ? 10.711 -9.82 4.098 1 98.81 86 VAL B C 1
ATOM 2142 O O . VAL B 1 86 ? 9.75 -10.109 4.816 1 98.81 86 VAL B O 1
ATOM 2145 N N . ARG B 1 87 ? 11.891 -9.531 4.613 1 98.56 87 ARG B N 1
ATOM 2146 C CA . ARG B 1 87 ? 12.188 -9.672 6.035 1 98.56 87 ARG B CA 1
ATOM 2147 C C . ARG B 1 87 ? 11.273 -8.797 6.883 1 98.56 87 ARG B C 1
ATOM 2149 O O . ARG B 1 87 ? 10.781 -9.227 7.926 1 98.56 87 ARG B O 1
ATOM 2156 N N . ALA B 1 88 ? 11.039 -7.578 6.406 1 98.69 88 ALA B N 1
ATOM 2157 C CA . ALA B 1 88 ? 10.195 -6.637 7.137 1 98.69 88 ALA B CA 1
ATOM 2158 C C . ALA B 1 88 ? 8.75 -7.109 7.164 1 98.69 88 ALA B C 1
ATOM 2160 O O . ALA B 1 88 ? 8.086 -7.039 8.203 1 98.69 88 ALA B O 1
ATOM 2161 N N . VAL B 1 89 ? 8.273 -7.586 6.043 1 98.88 89 VAL B N 1
ATOM 2162 C CA . VAL B 1 89 ? 6.898 -8.062 5.961 1 98.88 89 VAL B CA 1
ATOM 2163 C C . VAL B 1 89 ? 6.723 -9.297 6.844 1 98.88 89 VAL B C 1
ATOM 2165 O O . VAL B 1 89 ? 5.742 -9.406 7.582 1 98.88 89 VAL B O 1
ATOM 2168 N N . ARG B 1 90 ? 7.68 -10.227 6.836 1 98.75 90 ARG B N 1
ATOM 2169 C CA . ARG B 1 90 ? 7.629 -11.43 7.66 1 98.75 90 ARG B CA 1
ATOM 2170 C C . ARG B 1 90 ? 7.551 -11.078 9.141 1 98.75 90 ARG B C 1
ATOM 2172 O O . ARG B 1 90 ? 6.793 -11.695 9.898 1 98.75 90 ARG B O 1
ATOM 2179 N N . ARG B 1 91 ? 8.266 -10.133 9.5 1 98.38 91 ARG B N 1
ATOM 2180 C CA . ARG B 1 91 ? 8.32 -9.727 10.898 1 98.38 91 ARG B CA 1
ATOM 2181 C C . ARG B 1 91 ? 7.02 -9.055 11.32 1 98.38 91 ARG B C 1
ATOM 2183 O O . ARG B 1 91 ? 6.473 -9.359 12.383 1 98.38 91 ARG B O 1
ATOM 2190 N N . SER B 1 92 ? 6.488 -8.203 10.547 1 98.25 92 SER B N 1
ATOM 2191 C CA . SER B 1 92 ? 5.367 -7.348 10.914 1 98.25 92 SER B CA 1
ATOM 2192 C C . SER B 1 92 ? 4.035 -8.047 10.664 1 98.25 92 SER B C 1
ATOM 2194 O O . SER B 1 92 ? 3.018 -7.68 11.266 1 98.25 92 SER B O 1
ATOM 2196 N N . PHE B 1 93 ? 4.082 -9.039 9.766 1 98.5 93 PHE B N 1
ATOM 2197 C CA . PHE B 1 93 ? 2.869 -9.758 9.391 1 98.5 93 PHE B CA 1
ATOM 2198 C C . PHE B 1 93 ? 3.105 -11.258 9.406 1 98.5 93 PHE B C 1
ATOM 2200 O O . PHE B 1 93 ? 3.021 -11.914 8.367 1 98.5 93 PHE B O 1
ATOM 2207 N N . PRO B 1 94 ? 3.244 -11.859 10.5 1 98 94 PRO B N 1
ATOM 2208 C CA . PRO B 1 94 ? 3.68 -13.25 10.617 1 98 94 PRO B CA 1
ATOM 2209 C C . PRO B 1 94 ? 2.641 -14.234 10.094 1 98 94 PRO B C 1
ATOM 2211 O O . PRO B 1 94 ? 2.975 -15.383 9.781 1 98 94 PRO B O 1
ATOM 2214 N N . ASP B 1 95 ? 1.407 -13.789 9.938 1 98 95 ASP B N 1
ATOM 2215 C CA . ASP B 1 95 ? 0.352 -14.719 9.539 1 98 95 ASP B CA 1
ATOM 2216 C C . ASP B 1 95 ? 0.24 -14.797 8.016 1 98 95 ASP B C 1
ATOM 2218 O O . ASP B 1 95 ? -0.456 -15.664 7.484 1 98 95 ASP B O 1
ATOM 2222 N N . LEU B 1 96 ? 0.916 -13.922 7.301 1 98.75 96 LEU B N 1
ATOM 2223 C CA . LEU B 1 96 ? 0.806 -13.891 5.848 1 98.75 96 LEU B CA 1
ATOM 2224 C C . LEU B 1 96 ? 1.839 -14.812 5.207 1 98.75 96 LEU B C 1
ATOM 2226 O O . LEU B 1 96 ? 2.99 -14.859 5.645 1 98.75 96 LEU B O 1
ATOM 2230 N N . THR B 1 97 ? 1.421 -15.578 4.238 1 98.88 97 THR B N 1
ATOM 2231 C CA . THR B 1 97 ? 2.373 -16.203 3.326 1 98.88 97 THR B CA 1
ATOM 2232 C C . THR B 1 97 ? 3.037 -15.156 2.436 1 98.88 97 THR B C 1
ATOM 2234 O O . THR B 1 97 ? 2.357 -14.312 1.849 1 98.88 97 THR B O 1
ATOM 2237 N N . VAL B 1 98 ? 4.359 -15.203 2.348 1 98.94 98 VAL B N 1
ATOM 2238 C CA . VAL B 1 98 ? 5.094 -14.172 1.622 1 98.94 98 VAL B CA 1
ATOM 2239 C C . VAL B 1 98 ? 5.871 -14.805 0.469 1 98.94 98 VAL B C 1
ATOM 2241 O O . VAL B 1 98 ? 6.754 -15.641 0.69 1 98.94 98 VAL B O 1
ATOM 2244 N N . GLY B 1 99 ? 5.488 -14.461 -0.715 1 98.88 99 GLY B N 1
ATOM 2245 C CA . GLY B 1 99 ? 6.27 -14.773 -1.902 1 98.88 99 GLY B CA 1
ATOM 2246 C C . GLY B 1 99 ? 7.059 -13.594 -2.43 1 98.88 99 GLY B C 1
ATOM 2247 O O . GLY B 1 99 ? 6.777 -12.445 -2.082 1 98.88 99 GLY B O 1
ATOM 2248 N N . CYS B 1 100 ? 7.992 -13.891 -3.291 1 98.38 100 CYS B N 1
ATOM 2249 C CA . CYS B 1 100 ? 8.82 -12.828 -3.842 1 98.38 100 CYS B CA 1
ATOM 2250 C C . CYS B 1 100 ? 9.258 -13.156 -5.262 1 98.38 100 CYS B C 1
ATOM 2252 O O . CYS B 1 100 ? 9.672 -14.281 -5.543 1 98.38 100 CYS B O 1
ATOM 2254 N N . SER B 1 101 ? 9.148 -12.18 -6.141 1 98.12 101 SER B N 1
ATOM 2255 C CA . SER B 1 101 ? 9.68 -12.32 -7.492 1 98.12 101 SER B CA 1
ATOM 2256 C C . SER B 1 101 ? 11.195 -12.203 -7.504 1 98.12 101 SER B C 1
ATOM 2258 O O . SER B 1 101 ? 11.758 -11.305 -6.883 1 98.12 101 SER B O 1
ATOM 2260 N N . VAL B 1 102 ? 11.828 -13.125 -8.188 1 97.81 102 VAL B N 1
ATOM 2261 C CA . VAL B 1 102 ? 13.281 -13.109 -8.258 1 97.81 102 VAL B CA 1
ATOM 2262 C C . VAL B 1 102 ? 13.727 -13.227 -9.719 1 97.81 102 VAL B C 1
ATOM 2264 O O . VAL B 1 102 ? 12.984 -13.734 -10.562 1 97.81 102 VAL B O 1
ATOM 2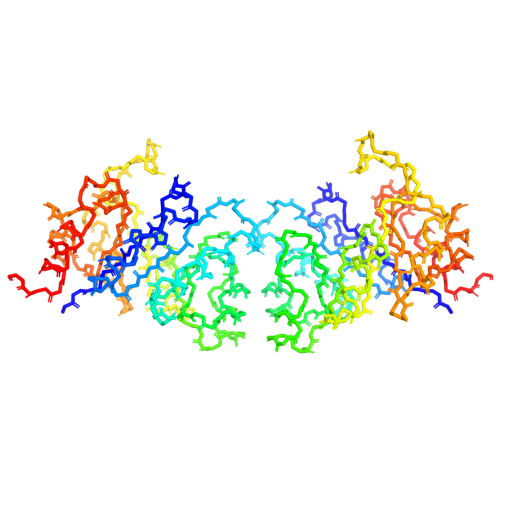267 N N . HIS B 1 103 ? 15.023 -12.812 -9.977 1 95.25 103 HIS B N 1
ATOM 2268 C CA . HIS B 1 103 ? 15.5 -12.781 -11.359 1 95.25 103 HIS B CA 1
ATOM 2269 C C . HIS B 1 103 ? 16.781 -13.578 -11.516 1 95.25 103 HIS B C 1
ATOM 2271 O O . HIS B 1 103 ? 17.375 -13.602 -12.594 1 95.25 103 HIS B O 1
ATOM 2277 N N . GLY B 1 104 ? 17.188 -14.234 -10.43 1 95.62 10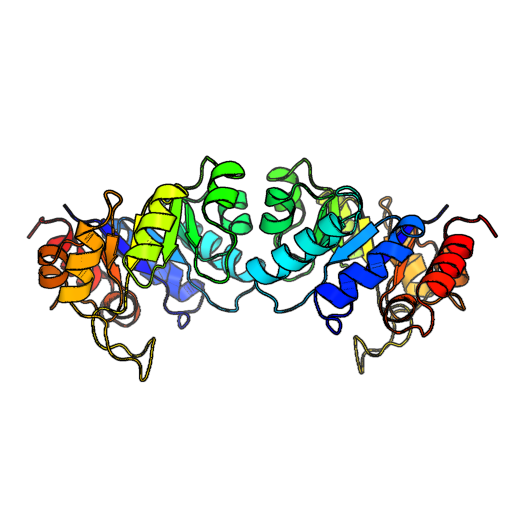4 GLY B N 1
ATOM 2278 C CA . GLY B 1 104 ? 18.391 -15.055 -10.445 1 95.62 104 GLY B CA 1
ATOM 2279 C C . GLY B 1 104 ? 18.625 -15.781 -9.133 1 95.62 104 GLY B C 1
ATOM 2280 O O . GLY B 1 104 ? 17.875 -15.625 -8.18 1 95.62 104 GLY B O 1
ATOM 2281 N N . SER B 1 105 ? 19.688 -16.531 -9.172 1 96.88 105 SER B N 1
ATOM 2282 C CA . SER B 1 105 ? 19.953 -17.422 -8.047 1 96.88 105 SER B CA 1
ATOM 2283 C C . SER B 1 105 ? 20.312 -16.641 -6.789 1 96.88 105 SER B C 1
ATOM 2285 O O . SER B 1 105 ? 19.875 -16.984 -5.691 1 96.88 105 SER B O 1
ATOM 2287 N N . GLU B 1 106 ? 21.078 -15.586 -6.945 1 97.31 106 GLU B N 1
ATOM 2288 C CA . GLU B 1 106 ? 21.469 -14.805 -5.781 1 97.31 106 GLU B CA 1
ATOM 2289 C C . GLU B 1 106 ? 20.266 -14.148 -5.113 1 97.31 106 GLU B C 1
ATOM 2291 O O . GLU B 1 106 ? 20.156 -14.156 -3.887 1 97.31 106 GLU B O 1
ATOM 2296 N N . GLU B 1 107 ? 19.422 -13.656 -5.879 1 97.69 107 GLU B N 1
ATOM 2297 C CA . GLU B 1 107 ? 18.203 -13.047 -5.348 1 97.69 107 GLU B CA 1
ATOM 2298 C C . GLU B 1 107 ? 17.297 -14.086 -4.684 1 97.69 107 GLU B C 1
ATOM 2300 O O . GLU B 1 107 ? 16.688 -13.812 -3.652 1 97.69 107 GLU B O 1
ATOM 2305 N N . ALA B 1 108 ? 17.234 -15.234 -5.285 1 98.5 108 ALA B N 1
ATOM 2306 C CA . ALA B 1 108 ? 16.438 -16.312 -4.719 1 98.5 108 ALA B CA 1
ATOM 2307 C C . ALA B 1 108 ? 16.969 -16.734 -3.355 1 98.5 108 ALA B C 1
ATOM 2309 O O . ALA B 1 108 ? 16.188 -16.922 -2.412 1 98.5 108 ALA B O 1
ATOM 2310 N N . LYS B 1 109 ? 18.266 -16.875 -3.273 1 98.69 109 LYS B N 1
ATOM 2311 C CA . LYS B 1 109 ? 18.891 -17.25 -2.008 1 98.69 109 LYS B CA 1
ATOM 2312 C C . LYS B 1 109 ? 18.625 -16.188 -0.937 1 98.69 109 LYS B C 1
ATOM 2314 O O . LYS B 1 109 ? 18.344 -16.531 0.214 1 98.69 109 LYS B O 1
ATOM 2319 N N . GLN B 1 110 ? 18.75 -14.953 -1.328 1 98.31 110 GLN B N 1
ATOM 2320 C CA . GLN B 1 110 ? 18.469 -13.867 -0.391 1 98.31 110 GLN B CA 1
ATOM 2321 C C . GLN B 1 110 ? 17.016 -13.891 0.076 1 98.31 110 GLN B C 1
ATOM 2323 O O . GLN B 1 110 ? 16.734 -13.68 1.259 1 98.31 110 GLN B O 1
ATOM 2328 N N . ALA B 1 111 ? 16.109 -14.117 -0.871 1 98.5 111 ALA B N 1
ATOM 2329 C CA . ALA B 1 111 ? 14.688 -14.211 -0.532 1 98.5 111 ALA B CA 1
ATOM 2330 C C . ALA B 1 111 ? 14.438 -15.312 0.489 1 98.5 111 ALA B C 1
ATOM 2332 O O . ALA B 1 111 ? 13.711 -15.117 1.465 1 98.5 111 ALA B O 1
ATOM 2333 N N . GLU B 1 112 ? 15.047 -16.453 0.26 1 98.75 112 GLU B N 1
ATOM 2334 C CA . GLU B 1 112 ? 14.938 -17.562 1.194 1 98.75 112 GLU B CA 1
ATOM 2335 C C . GLU B 1 112 ? 15.484 -17.188 2.568 1 98.75 112 GLU B C 1
ATOM 2337 O O . GLU B 1 112 ? 14.844 -17.453 3.59 1 98.75 112 GLU B O 1
ATOM 2342 N N . GLN B 1 113 ? 16.609 -16.578 2.539 1 98.62 113 GLN B N 1
ATOM 2343 C CA . GLN B 1 113 ? 17.234 -16.156 3.793 1 98.62 113 GLN B CA 1
ATOM 2344 C C . GLN B 1 113 ? 16.359 -15.148 4.531 1 98.62 113 GLN B C 1
ATOM 2346 O O . GLN B 1 113 ? 16.312 -15.148 5.766 1 98.62 113 GLN B O 1
ATOM 2351 N N . ASP B 1 114 ? 15.688 -14.344 3.816 1 98.5 114 ASP B N 1
ATOM 2352 C CA . ASP B 1 114 ? 14.844 -13.297 4.387 1 98.5 114 ASP B CA 1
ATOM 2353 C C . ASP B 1 114 ? 13.516 -13.859 4.879 1 98.5 114 ASP B C 1
ATOM 2355 O O . ASP B 1 114 ? 12.727 -13.156 5.504 1 98.5 114 ASP B O 1
ATOM 2359 N N . GLY B 1 115 ? 13.242 -15.133 4.477 1 98.69 115 GLY B N 1
ATOM 2360 C CA . GLY B 1 115 ? 12.086 -15.805 5.047 1 98.69 115 GLY B CA 1
ATOM 2361 C C . GLY B 1 115 ? 10.938 -15.953 4.066 1 98.69 115 GLY B C 1
ATOM 2362 O O . GLY B 1 115 ? 9.805 -16.234 4.465 1 98.69 115 GLY B O 1
ATOM 2363 N N . ALA B 1 116 ? 11.195 -15.734 2.785 1 98.88 116 ALA B N 1
ATOM 2364 C CA . ALA B 1 116 ? 10.141 -15.945 1.793 1 98.88 116 ALA B CA 1
ATOM 2365 C C . ALA B 1 116 ? 9.648 -17.391 1.812 1 98.88 116 ALA B C 1
ATOM 2367 O O . ALA B 1 116 ? 10.438 -18.312 2.002 1 98.88 116 ALA B O 1
ATOM 2368 N N . HIS B 1 117 ? 8.367 -17.547 1.575 1 98.88 117 HIS B N 1
ATOM 2369 C CA . HIS B 1 117 ? 7.789 -18.891 1.569 1 98.88 117 HIS B CA 1
ATOM 2370 C C . HIS B 1 117 ? 7.887 -19.531 0.187 1 98.88 117 HIS B C 1
ATOM 2372 O O . HIS B 1 117 ? 7.887 -20.75 0.063 1 98.88 117 HIS B O 1
ATOM 2378 N N . PHE B 1 118 ? 7.965 -18.75 -0.847 1 98.88 118 PHE B N 1
ATOM 2379 C CA . PHE B 1 118 ? 8.172 -19.219 -2.211 1 98.88 118 PHE B CA 1
ATOM 2380 C C . PHE B 1 118 ? 8.727 -18.109 -3.09 1 98.88 118 PHE B C 1
ATOM 2382 O O . PHE B 1 118 ? 8.641 -16.938 -2.732 1 98.88 118 PHE B O 1
ATOM 2389 N N . CYS B 1 119 ? 9.273 -18.453 -4.219 1 98.81 119 CYS B N 1
ATOM 2390 C CA . CYS B 1 119 ? 9.75 -17.5 -5.219 1 98.81 119 CYS B CA 1
ATOM 2391 C C . CYS B 1 119 ? 8.961 -17.641 -6.512 1 98.81 119 CYS B C 1
ATOM 2393 O O . CYS B 1 119 ? 8.594 -18.75 -6.91 1 98.81 119 CYS B O 1
ATOM 2395 N N . LEU B 1 120 ? 8.695 -16.578 -7.082 1 98.75 120 LEU B N 1
ATOM 2396 C CA . LEU B 1 120 ? 8.18 -16.531 -8.445 1 98.75 120 LEU B CA 1
ATOM 2397 C C . LEU B 1 120 ? 9.281 -16.188 -9.43 1 98.75 120 LEU B C 1
ATOM 2399 O O . LEU B 1 120 ? 9.984 -15.18 -9.258 1 98.75 120 LEU B O 1
ATOM 2403 N N . TYR B 1 121 ? 9.469 -17.031 -10.422 1 98.38 121 TYR B N 1
ATOM 2404 C CA . TYR B 1 121 ? 10.586 -16.859 -11.344 1 98.38 121 TYR B CA 1
ATOM 2405 C C . TYR B 1 121 ? 10.109 -16.938 -12.797 1 98.38 121 TYR B C 1
ATOM 2407 O O . TYR B 1 121 ? 9.414 -17.875 -13.172 1 98.38 121 TYR B O 1
ATOM 2415 N N . GLY B 1 122 ? 10.422 -15.977 -13.602 1 96.69 122 GLY B N 1
ATOM 2416 C CA . GLY B 1 122 ? 10.078 -15.891 -15.016 1 96.69 122 GLY B CA 1
ATOM 2417 C C . GLY B 1 122 ? 10.625 -14.641 -15.68 1 96.69 122 GLY B C 1
ATOM 2418 O O . GLY B 1 122 ? 11.414 -13.906 -15.086 1 96.69 122 GLY B O 1
ATOM 2419 N N . HIS B 1 123 ? 10.352 -14.445 -16.906 1 96.75 123 HIS B N 1
ATOM 2420 C CA . HIS B 1 123 ? 9.484 -15.297 -17.719 1 96.75 123 HIS B CA 1
ATOM 2421 C C . HIS B 1 123 ? 10.273 -16.438 -18.344 1 96.75 123 HIS B C 1
ATOM 2423 O O . HIS B 1 123 ? 11.367 -16.234 -18.875 1 96.75 123 HIS B O 1
ATOM 2429 N N . ILE B 1 124 ? 9.656 -17.562 -18.391 1 98 124 ILE B N 1
ATOM 2430 C CA . ILE B 1 124 ? 10.352 -18.781 -18.828 1 98 124 ILE B CA 1
ATOM 2431 C C . ILE B 1 124 ? 10.312 -18.891 -20.344 1 98 124 ILE B C 1
ATOM 2433 O O . ILE B 1 124 ? 11.312 -19.266 -20.969 1 98 124 ILE B O 1
ATOM 2437 N N . PHE B 1 125 ? 9.164 -18.594 -20.953 1 97.38 125 PHE B N 1
ATOM 2438 C CA . PHE B 1 125 ? 8.945 -18.625 -22.391 1 97.38 125 PHE B CA 1
ATOM 2439 C C . PHE B 1 125 ? 8.578 -17.25 -22.922 1 97.38 125 PHE B C 1
ATOM 2441 O O . PHE B 1 125 ? 8.305 -16.328 -22.141 1 97.38 125 PHE B O 1
ATOM 2448 N N . PRO B 1 126 ? 8.758 -17.047 -24.234 1 92.06 126 PRO B N 1
ATOM 2449 C CA . PRO B 1 126 ? 8.32 -15.742 -24.766 1 92.06 126 PRO B CA 1
ATOM 2450 C C . PRO B 1 126 ? 6.883 -15.406 -24.391 1 92.06 126 PRO B C 1
ATOM 2452 O O . PRO B 1 126 ? 6.027 -16.297 -24.328 1 92.06 126 PRO B O 1
ATOM 2455 N N . THR B 1 127 ? 6.672 -14.117 -24.078 1 85.88 127 THR B N 1
ATOM 2456 C CA . THR B 1 127 ? 5.348 -13.695 -23.641 1 85.88 127 THR B CA 1
ATOM 2457 C C . THR B 1 127 ? 5.102 -12.234 -23.984 1 85.88 127 THR B C 1
ATOM 2459 O O . THR B 1 127 ? 6.047 -11.445 -24.094 1 85.88 127 THR B O 1
ATOM 2462 N N . ASP B 1 128 ? 3.846 -11.875 -24.078 1 81.69 128 ASP B N 1
ATOM 2463 C CA . ASP B 1 128 ? 3.443 -10.516 -24.406 1 81.69 128 ASP B CA 1
ATOM 2464 C C . ASP B 1 128 ? 3.494 -9.609 -23.188 1 81.69 128 ASP B C 1
ATOM 2466 O O . ASP B 1 128 ? 3.443 -8.383 -23.312 1 81.69 128 ASP B O 1
ATOM 2470 N N . SER B 1 129 ? 3.58 -10.227 -22 1 75.38 129 SER B N 1
ATOM 2471 C CA . SER B 1 129 ? 3.619 -9.43 -20.781 1 75.38 129 SER B CA 1
ATOM 2472 C C . SER B 1 129 ? 4.984 -8.773 -20.594 1 75.38 129 SER B C 1
ATOM 2474 O O . SER B 1 129 ? 5.129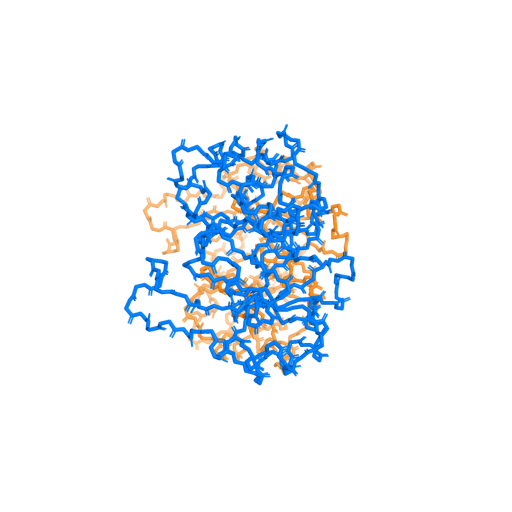 -7.855 -19.781 1 75.38 129 SER B O 1
ATOM 2476 N N . LYS B 1 130 ? 5.98 -9.117 -21.25 1 74.94 130 LYS B N 1
ATOM 2477 C CA . LYS B 1 130 ? 7.332 -8.562 -21.234 1 74.94 130 LYS B CA 1
ATOM 2478 C C . LYS B 1 130 ? 7.914 -8.453 -22.641 1 74.94 130 LYS B C 1
ATOM 2480 O O . LYS B 1 130 ? 8.914 -9.102 -22.953 1 74.94 130 LYS B O 1
ATOM 2485 N N . PRO B 1 131 ? 7.305 -7.516 -23.359 1 72.5 131 PRO B N 1
ATOM 2486 C CA . PRO B 1 131 ? 7.73 -7.477 -24.75 1 72.5 131 PRO B CA 1
ATOM 2487 C C . PRO B 1 131 ? 9.18 -7.031 -24.922 1 72.5 131 PRO B C 1
ATOM 2489 O O . PRO B 1 131 ? 9.641 -6.141 -24.188 1 72.5 131 PRO B O 1
ATOM 2492 N N . GLY B 1 132 ? 9.891 -7.875 -25.781 1 79.06 132 GLY B N 1
ATOM 2493 C CA . GLY B 1 132 ? 11.234 -7.461 -26.156 1 79.06 132 GLY B CA 1
ATOM 2494 C C . GLY B 1 132 ? 12.32 -8.078 -25.297 1 79.06 132 GLY B C 1
ATOM 2495 O O . GLY B 1 132 ? 13.508 -7.988 -25.609 1 79.06 132 GLY B O 1
ATOM 2496 N N . LEU B 1 133 ? 11.883 -8.711 -24.188 1 82.94 133 LEU B N 1
ATOM 2497 C CA . LEU B 1 133 ? 12.883 -9.336 -23.328 1 82.94 133 LEU B CA 1
ATOM 2498 C C . LEU B 1 133 ? 13.031 -10.82 -23.641 1 82.94 133 LEU B C 1
ATOM 2500 O O . LEU B 1 133 ? 12.031 -11.523 -23.812 1 82.94 133 LEU B O 1
ATOM 2504 N N . PRO B 1 134 ? 14.25 -11.227 -23.844 1 88.88 134 PRO B N 1
ATOM 2505 C CA . PRO B 1 134 ? 14.43 -12.664 -24.078 1 88.88 134 PRO B CA 1
ATOM 2506 C C . PRO B 1 134 ? 14 -13.516 -22.891 1 88.88 134 PRO B C 1
ATOM 2508 O O . PRO B 1 134 ? 14.18 -13.117 -21.734 1 88.88 134 PRO B O 1
ATOM 2511 N N . PRO B 1 135 ? 13.414 -14.617 -23.156 1 94.56 135 PRO B N 1
ATOM 2512 C CA . PRO B 1 135 ? 13.023 -15.508 -22.062 1 94.56 135 PRO B CA 1
ATOM 2513 C C . PRO B 1 135 ? 14.219 -16.062 -21.297 1 94.56 135 PRO B C 1
ATOM 2515 O O . PRO B 1 135 ? 15.312 -16.172 -21.859 1 94.56 135 PRO B O 1
ATOM 2518 N N . ARG B 1 136 ? 14.031 -16.406 -20.047 1 95.38 136 ARG B N 1
ATOM 2519 C CA . ARG B 1 136 ? 15.094 -16.953 -19.203 1 95.38 136 ARG B CA 1
ATOM 2520 C C . ARG B 1 136 ? 15.375 -18.406 -19.547 1 95.38 136 ARG B C 1
ATOM 2522 O O . ARG B 1 136 ? 16.516 -18.859 -19.484 1 95.38 136 ARG B O 1
ATOM 2529 N N . GLY B 1 137 ? 14.227 -19.125 -19.828 1 96.88 137 GLY B N 1
ATOM 2530 C CA . GLY B 1 137 ? 14.391 -20.5 -20.297 1 96.88 137 GLY B CA 1
ATOM 2531 C C . GLY B 1 137 ? 14.398 -21.516 -19.188 1 96.88 137 GLY B C 1
ATOM 2532 O O . GLY B 1 137 ? 14.461 -21.156 -18.016 1 96.88 137 GLY B O 1
ATOM 2533 N N . LEU B 1 138 ? 14.391 -22.766 -19.594 1 98.31 138 LEU B N 1
ATOM 2534 C CA . LEU B 1 138 ? 14.266 -23.891 -18.672 1 98.31 138 LEU B CA 1
ATOM 2535 C C . LEU B 1 138 ? 15.578 -24.156 -17.938 1 98.31 138 LEU B C 1
ATOM 2537 O O . LEU B 1 138 ? 15.578 -24.578 -16.781 1 98.31 138 LEU B O 1
ATOM 2541 N N . ASP B 1 139 ? 16.672 -23.875 -18.625 1 97.81 139 ASP B N 1
ATOM 2542 C CA . ASP B 1 139 ? 17.969 -24.094 -17.984 1 97.81 139 ASP B CA 1
ATOM 2543 C C . ASP B 1 139 ? 18.156 -23.172 -16.781 1 97.81 139 ASP B C 1
ATOM 2545 O O . ASP B 1 139 ? 18.578 -23.609 -15.719 1 97.81 139 ASP B O 1
ATOM 2549 N N . SER B 1 140 ? 17.812 -21.969 -17 1 97.81 140 SER B N 1
ATOM 2550 C CA . SER B 1 140 ? 17.906 -21 -15.906 1 97.81 140 SER B CA 1
ATOM 2551 C C . SER B 1 140 ? 16.938 -21.375 -14.773 1 97.81 140 SER B C 1
ATOM 2553 O O . SER B 1 140 ? 17.281 -21.25 -13.594 1 97.81 140 SER B O 1
ATOM 2555 N N . LEU B 1 141 ? 15.805 -21.828 -15.102 1 98.5 141 LEU B N 1
ATOM 2556 C CA . LEU B 1 141 ? 14.836 -22.281 -14.109 1 98.5 141 LEU B CA 1
ATOM 2557 C C . LEU B 1 141 ? 15.406 -23.422 -13.273 1 98.5 141 LEU B C 1
ATOM 2559 O O . LEU B 1 141 ? 15.297 -23.406 -12.039 1 98.5 141 LEU B O 1
ATOM 2563 N N . ALA B 1 142 ? 15.984 -24.375 -13.93 1 98.5 142 ALA B N 1
ATOM 2564 C CA . ALA B 1 142 ? 16.562 -25.516 -13.242 1 98.5 142 ALA B CA 1
ATOM 2565 C C . ALA B 1 142 ? 17.641 -25.078 -12.25 1 98.5 142 ALA B C 1
ATOM 2567 O O . ALA B 1 142 ? 17.719 -25.594 -11.133 1 98.5 142 ALA B O 1
ATOM 2568 N N . GLU B 1 143 ? 18.391 -24.094 -12.703 1 98.12 143 GLU B N 1
ATOM 2569 C CA . GLU B 1 143 ? 19.453 -23.562 -11.859 1 98.12 143 GLU B CA 1
ATOM 2570 C C . GLU B 1 143 ? 18.891 -22.938 -10.586 1 98.12 143 GLU B C 1
ATOM 2572 O O . GLU B 1 143 ? 19.375 -23.219 -9.484 1 98.12 143 GLU B O 1
ATOM 2577 N N . ILE B 1 144 ? 17.906 -22.172 -10.711 1 98 144 ILE B N 1
ATOM 2578 C CA . ILE B 1 144 ? 17.344 -21.453 -9.578 1 98 144 ILE B CA 1
ATOM 2579 C C . ILE B 1 144 ? 16.625 -22.438 -8.648 1 98 144 ILE B C 1
ATOM 2581 O O . ILE B 1 144 ? 16.734 -22.328 -7.426 1 98 144 ILE B O 1
ATOM 2585 N N . ALA B 1 145 ? 15.898 -23.375 -9.211 1 98.12 145 ALA B N 1
ATOM 2586 C CA . ALA B 1 145 ? 15.164 -24.359 -8.422 1 98.12 145 ALA B CA 1
ATOM 2587 C C . ALA B 1 145 ? 16.125 -25.188 -7.566 1 98.12 145 ALA B C 1
ATOM 2589 O O . ALA B 1 145 ? 15.773 -25.594 -6.453 1 98.12 145 ALA B O 1
ATOM 2590 N N . ALA B 1 146 ? 17.266 -25.359 -8.07 1 97.88 146 ALA B N 1
ATOM 2591 C CA . ALA B 1 146 ? 18.266 -26.172 -7.367 1 97.88 146 ALA B CA 1
ATOM 2592 C C . ALA B 1 146 ? 19 -25.344 -6.32 1 97.88 146 ALA B C 1
ATOM 2594 O O . ALA B 1 146 ? 19.609 -25.891 -5.398 1 97.88 146 ALA B O 1
ATOM 2595 N N . ALA B 1 147 ? 18.953 -24.078 -6.453 1 97.81 147 ALA B N 1
ATOM 2596 C CA . ALA B 1 147 ? 19.781 -23.172 -5.645 1 97.81 147 ALA B CA 1
ATOM 2597 C C . ALA B 1 147 ? 19.125 -22.891 -4.293 1 97.81 147 ALA B C 1
ATOM 2599 O O . ALA B 1 147 ? 19.766 -22.406 -3.371 1 97.81 147 ALA B O 1
ATOM 2600 N N . VAL B 1 148 ? 17.828 -23.188 -4.164 1 98.56 148 VAL B N 1
ATOM 2601 C CA . VAL B 1 148 ? 17.125 -22.859 -2.934 1 98.56 148 VAL B CA 1
ATOM 2602 C C . VAL B 1 148 ? 16.25 -24.047 -2.512 1 98.56 148 VAL B C 1
ATOM 2604 O O . VAL B 1 148 ? 15.969 -24.938 -3.316 1 98.56 148 VAL B O 1
ATOM 2607 N N . SER B 1 149 ? 15.789 -24.062 -1.281 1 98.44 149 SER B N 1
ATOM 2608 C CA . SER B 1 149 ? 14.961 -25.141 -0.753 1 98.44 149 SER B CA 1
ATOM 2609 C C . SER B 1 149 ? 13.484 -24.766 -0.785 1 98.44 149 SER B C 1
ATOM 2611 O O . SER B 1 149 ? 12.617 -25.641 -0.73 1 98.44 149 SER B O 1
ATOM 2613 N N . ILE B 1 150 ? 13.188 -23.469 -0.81 1 98.62 150 ILE B N 1
ATOM 2614 C CA . ILE B 1 150 ? 11.789 -23.062 -0.864 1 98.62 150 ILE B CA 1
ATOM 2615 C C . ILE B 1 150 ? 11.25 -23.266 -2.277 1 98.62 150 ILE B C 1
ATOM 2617 O O . ILE B 1 150 ? 12.008 -23.25 -3.248 1 98.62 150 ILE B O 1
ATOM 2621 N N . PRO B 1 151 ? 9.992 -23.453 -2.398 1 98.75 151 PRO B N 1
ATOM 2622 C CA . PRO B 1 151 ? 9.383 -23.672 -3.715 1 98.75 151 PRO B CA 1
ATOM 2623 C C . PRO B 1 151 ? 9.656 -22.531 -4.691 1 98.75 151 PRO B C 1
ATOM 2625 O O . PRO B 1 151 ? 9.516 -21.359 -4.328 1 98.75 151 PRO B O 1
ATOM 2628 N N . VAL B 1 152 ? 10.031 -22.875 -5.902 1 98.81 152 VAL B N 1
ATOM 2629 C CA . VAL B 1 152 ? 10.117 -21.938 -7.016 1 98.81 152 VAL B CA 1
ATOM 2630 C C . VAL B 1 152 ? 8.945 -22.156 -7.965 1 98.81 152 VAL B C 1
ATOM 2632 O O . VAL B 1 152 ? 8.789 -23.234 -8.531 1 98.81 152 VAL B O 1
ATOM 2635 N N . ILE B 1 153 ? 8.125 -21.172 -8.094 1 98.88 153 ILE B N 1
ATOM 2636 C CA . ILE B 1 153 ? 6.984 -21.188 -9 1 98.88 153 ILE B CA 1
ATOM 2637 C C . ILE B 1 153 ? 7.363 -20.484 -10.305 1 98.88 153 ILE B C 1
ATOM 2639 O O . ILE B 1 153 ? 7.773 -19.312 -10.289 1 98.88 153 ILE B O 1
ATOM 2643 N N . ALA B 1 154 ? 7.215 -21.188 -11.391 1 98.69 154 ALA B N 1
ATOM 2644 C CA . ALA B 1 154 ? 7.59 -20.625 -12.688 1 98.69 154 ALA B CA 1
ATOM 2645 C C . ALA B 1 154 ? 6.43 -19.859 -13.305 1 98.69 154 ALA B C 1
ATOM 2647 O O . ALA B 1 154 ? 5.273 -20.266 -13.203 1 98.69 154 ALA B O 1
ATOM 2648 N N . ILE B 1 155 ? 6.789 -18.812 -13.992 1 98.44 155 ILE B N 1
ATOM 2649 C CA . ILE B 1 155 ? 5.777 -17.984 -14.641 1 98.44 155 ILE B CA 1
ATOM 2650 C C . ILE B 1 155 ? 6.305 -17.469 -15.984 1 98.44 155 ILE B C 1
ATOM 2652 O O . ILE B 1 155 ? 7.52 -17.406 -16.203 1 98.44 155 ILE B O 1
ATOM 2656 N N . GLY B 1 156 ? 5.391 -17.125 -16.812 1 97.69 156 GLY B N 1
ATOM 2657 C CA . GLY B 1 156 ? 5.742 -16.484 -18.078 1 97.69 156 GLY B CA 1
ATOM 2658 C C . GLY B 1 156 ? 5.637 -17.422 -19.266 1 97.69 156 GLY B C 1
ATOM 2659 O O . GLY B 1 156 ? 6.504 -18.266 -19.484 1 97.69 156 GLY B O 1
ATOM 2660 N N . GLY B 1 157 ? 4.621 -17.203 -20.047 1 97.25 157 GLY B N 1
ATOM 2661 C CA . GLY B 1 157 ? 4.418 -17.953 -21.281 1 97.25 157 GLY B CA 1
ATOM 2662 C C . GLY B 1 157 ? 4.039 -19.406 -21.047 1 97.25 157 GLY B C 1
ATOM 2663 O O . GLY B 1 157 ? 4.258 -20.25 -21.922 1 97.25 157 GLY B O 1
ATOM 2664 N N . ILE B 1 158 ? 3.564 -19.766 -19.969 1 98.19 158 ILE B N 1
ATOM 2665 C CA . ILE B 1 158 ? 3.285 -21.141 -19.594 1 98.19 158 ILE B CA 1
ATOM 2666 C C . ILE B 1 158 ? 1.82 -21.469 -19.891 1 98.19 158 ILE B C 1
ATOM 2668 O O . ILE B 1 158 ? 0.934 -20.656 -19.609 1 98.19 158 ILE B O 1
ATOM 2672 N N . HIS B 1 159 ? 1.575 -22.578 -20.453 1 97.88 159 HIS B N 1
ATOM 2673 C CA . HIS B 1 159 ? 0.263 -23.141 -20.766 1 97.88 159 HIS B CA 1
ATOM 2674 C C . HIS B 1 159 ? 0.285 -24.656 -20.703 1 97.88 159 HIS B C 1
ATOM 2676 O O . HIS B 1 159 ? 1.317 -25.266 -20.391 1 97.88 159 HIS B O 1
ATOM 2682 N N . ALA B 1 160 ? -0.865 -25.25 -20.984 1 97.56 160 ALA B N 1
ATOM 2683 C CA . ALA B 1 160 ? -0.991 -26.703 -20.828 1 97.56 160 ALA B CA 1
ATOM 2684 C C . ALA B 1 160 ? 0.012 -27.438 -21.719 1 97.56 160 ALA B C 1
ATOM 2686 O O . ALA B 1 160 ? 0.5 -28.516 -21.359 1 97.56 160 ALA B O 1
ATOM 2687 N N . GLY B 1 161 ? 0.397 -26.844 -22.797 1 97.5 161 GLY B N 1
ATOM 2688 C CA . GLY B 1 161 ? 1.259 -27.5 -23.766 1 97.5 161 GLY B CA 1
ATOM 2689 C C . GLY B 1 161 ? 2.715 -27.531 -23.344 1 97.5 161 GLY B C 1
ATOM 2690 O O . GLY B 1 161 ? 3.51 -28.297 -23.906 1 97.5 161 GLY B O 1
ATOM 2691 N N . ASN B 1 162 ? 3.109 -26.703 -22.359 1 97.88 162 ASN B N 1
ATOM 2692 C CA . ASN B 1 162 ? 4.523 -26.656 -22.016 1 97.88 162 ASN B CA 1
ATOM 2693 C C . ASN B 1 162 ? 4.727 -26.75 -20.5 1 97.88 162 ASN B C 1
ATOM 2695 O O . ASN B 1 162 ? 5.863 -26.797 -20.031 1 97.88 162 ASN B O 1
ATOM 2699 N N . ALA B 1 163 ? 3.643 -26.875 -19.703 1 98.25 163 ALA B N 1
ATOM 2700 C CA . ALA B 1 163 ? 3.705 -26.875 -18.25 1 98.25 163 ALA B CA 1
ATOM 2701 C C . ALA B 1 163 ? 4.508 -28.062 -17.734 1 98.25 163 ALA B C 1
ATOM 2703 O O . ALA B 1 163 ? 5.234 -27.938 -16.734 1 98.25 163 ALA B O 1
ATOM 2704 N N . ARG B 1 164 ? 4.367 -29.219 -18.375 1 97.56 164 ARG B N 1
ATOM 2705 C CA . ARG B 1 164 ? 5.078 -30.406 -17.922 1 97.56 164 ARG B CA 1
ATOM 2706 C C . ARG B 1 164 ? 6.586 -30.203 -17.953 1 97.56 164 ARG B C 1
ATOM 2708 O O . ARG B 1 164 ? 7.297 -30.625 -17.031 1 97.56 164 ARG B O 1
ATOM 2715 N N . ARG B 1 165 ? 7.094 -29.547 -18.984 1 97.75 165 ARG B N 1
ATOM 2716 C CA . ARG B 1 165 ? 8.523 -29.297 -19.125 1 97.75 165 ARG B CA 1
ATOM 2717 C C . ARG B 1 165 ? 9.023 -28.391 -18 1 97.75 165 ARG B C 1
ATOM 2719 O O . ARG B 1 165 ? 10.164 -28.516 -17.562 1 97.75 165 ARG B O 1
ATOM 2726 N N . VAL B 1 166 ? 8.188 -27.484 -17.594 1 98.44 166 VAL B N 1
ATOM 2727 C CA . VAL B 1 166 ? 8.516 -26.562 -16.516 1 98.44 166 VAL B CA 1
ATOM 2728 C C . VAL B 1 166 ? 8.688 -27.328 -15.211 1 98.44 166 VAL B C 1
ATOM 2730 O O . VAL B 1 166 ? 9.656 -27.109 -14.477 1 98.44 166 VAL B O 1
ATOM 2733 N N . LEU B 1 167 ? 7.805 -28.234 -14.938 1 98.25 167 LEU B N 1
ATOM 2734 C CA . LEU B 1 167 ? 7.879 -29.062 -13.734 1 98.25 167 LEU B CA 1
ATOM 2735 C C . LEU B 1 167 ? 9.094 -29.984 -13.781 1 98.25 167 LEU B C 1
ATOM 2737 O O . LEU B 1 167 ? 9.797 -30.141 -12.781 1 98.25 167 LEU B O 1
ATOM 2741 N N . GLU B 1 168 ? 9.328 -30.531 -14.93 1 97.44 168 GLU B N 1
ATOM 2742 C CA . GLU B 1 168 ? 10.469 -31.422 -15.109 1 97.44 168 GLU B CA 1
ATOM 2743 C C . GLU B 1 168 ? 11.789 -30.688 -14.898 1 97.44 168 GLU B C 1
ATOM 2745 O O . GLU B 1 168 ? 12.781 -31.281 -14.484 1 97.44 168 GLU B O 1
ATOM 2750 N N . ALA B 1 169 ? 11.758 -29.375 -15.133 1 97.94 169 ALA B N 1
ATOM 2751 C CA . ALA B 1 169 ? 12.953 -28.547 -14.969 1 97.94 169 ALA B CA 1
ATOM 2752 C C . ALA B 1 169 ? 13.203 -28.219 -13.5 1 97.94 169 ALA B C 1
ATOM 2754 O O . ALA B 1 169 ? 14.227 -27.625 -13.156 1 97.94 169 ALA B O 1
ATOM 2755 N N . GLY B 1 170 ? 12.273 -28.547 -12.633 1 97.94 170 GLY B N 1
ATOM 2756 C CA . GLY B 1 170 ? 12.539 -28.438 -11.211 1 97.94 170 GLY B CA 1
ATOM 2757 C C . GLY B 1 170 ? 11.602 -27.469 -10.5 1 97.94 170 GLY B C 1
ATOM 2758 O O . GLY B 1 170 ? 11.672 -27.312 -9.281 1 97.94 170 GLY B O 1
ATOM 2759 N N . ALA B 1 171 ? 10.727 -26.844 -11.227 1 98.5 171 ALA B N 1
ATOM 2760 C CA . ALA B 1 171 ? 9.766 -25.938 -10.602 1 98.5 171 ALA B CA 1
ATOM 2761 C C . ALA B 1 171 ? 8.828 -26.703 -9.672 1 98.5 171 ALA B C 1
ATOM 2763 O O . ALA B 1 171 ? 8.391 -27.812 -9.992 1 98.5 171 ALA B O 1
ATOM 2764 N N . ALA B 1 172 ? 8.5 -26.062 -8.562 1 98.62 172 ALA B N 1
ATOM 2765 C CA . ALA B 1 172 ? 7.551 -26.641 -7.613 1 98.62 172 ALA B CA 1
ATOM 2766 C C . ALA B 1 172 ? 6.109 -26.391 -8.047 1 98.62 172 ALA B C 1
ATOM 2768 O O . ALA B 1 172 ? 5.168 -26.906 -7.449 1 98.62 172 ALA B O 1
ATOM 2769 N N . GLY B 1 173 ? 5.895 -25.578 -9.047 1 98.56 173 GLY B N 1
ATOM 2770 C CA . GLY B 1 173 ? 4.594 -25.203 -9.586 1 98.56 173 GLY B CA 1
ATOM 2771 C C . GLY B 1 173 ? 4.672 -24.188 -10.695 1 98.56 173 GLY B C 1
ATOM 2772 O O . GLY B 1 173 ? 5.766 -23.812 -11.125 1 98.56 173 GLY B O 1
ATOM 2773 N N . VAL B 1 174 ? 3.502 -23.797 -11.188 1 98.75 174 VAL B N 1
ATOM 2774 C CA . VAL B 1 174 ? 3.449 -22.844 -12.289 1 98.75 174 VAL B CA 1
ATOM 2775 C C . VAL B 1 174 ? 2.408 -21.766 -11.977 1 98.75 174 VAL B C 1
ATOM 2777 O O . VAL B 1 174 ? 1.414 -22.031 -11.297 1 98.75 174 VAL B O 1
ATOM 2780 N N . ALA B 1 175 ? 2.67 -20.578 -12.406 1 98.81 175 ALA B N 1
ATOM 2781 C CA . ALA B 1 175 ? 1.713 -19.484 -12.422 1 98.81 175 ALA B CA 1
ATOM 2782 C C . ALA B 1 175 ? 1.357 -19.078 -13.852 1 98.81 175 ALA B C 1
ATOM 2784 O O . ALA B 1 175 ? 2.244 -18.875 -14.68 1 98.81 175 ALA B O 1
ATOM 2785 N N . VAL B 1 176 ? 0.077 -18.969 -14.125 1 98.56 176 VAL B N 1
ATOM 2786 C CA . VAL B 1 176 ? -0.354 -18.656 -15.484 1 98.56 176 VAL B CA 1
ATOM 2787 C C . VAL B 1 176 ? -1.323 -17.484 -15.461 1 98.56 176 VAL B C 1
ATOM 2789 O O . VAL B 1 176 ? -2.01 -17.25 -14.461 1 98.56 176 VAL B O 1
ATOM 2792 N N . LEU B 1 177 ? -1.318 -16.703 -16.5 1 97.94 177 LEU B N 1
ATOM 2793 C CA . LEU B 1 177 ? -2.232 -15.586 -16.703 1 97.94 177 LEU B CA 1
ATOM 2794 C C . LEU B 1 177 ? -3.139 -15.852 -17.906 1 97.94 177 LEU B C 1
ATOM 2796 O O . LEU B 1 177 ? -4.18 -16.5 -17.781 1 97.94 177 LEU B O 1
ATOM 2800 N N . SER B 1 178 ? -2.623 -15.586 -19.078 1 96.94 178 SER B N 1
ATOM 2801 C CA . SER B 1 178 ? -3.398 -15.555 -20.312 1 96.94 178 SER B CA 1
ATOM 2802 C C . SER B 1 178 ? -3.928 -16.938 -20.672 1 96.94 178 SER B C 1
ATOM 2804 O O . SER B 1 178 ? -4.992 -17.062 -21.281 1 96.94 178 SER B O 1
ATOM 2806 N N . ALA B 1 179 ? -3.162 -18 -20.281 1 97.81 179 ALA B N 1
ATOM 2807 C CA . ALA B 1 179 ? -3.562 -19.375 -20.609 1 97.81 179 ALA B CA 1
ATOM 2808 C C . ALA B 1 179 ? -4.965 -19.672 -20.094 1 97.81 179 ALA B C 1
ATOM 2810 O O . ALA B 1 179 ? -5.711 -20.438 -20.703 1 97.81 179 ALA B O 1
ATOM 2811 N N . VAL B 1 180 ? -5.312 -19.031 -18.984 1 98.56 180 VAL B N 1
ATOM 2812 C CA . VAL B 1 180 ? -6.617 -19.297 -18.375 1 98.56 180 VAL B CA 1
ATOM 2813 C C . VAL B 1 180 ? -7.559 -18.125 -18.672 1 98.56 180 VAL B C 1
ATOM 2815 O O . VAL B 1 180 ? -8.656 -18.328 -19.203 1 98.56 180 VAL B O 1
ATOM 2818 N N . PHE B 1 181 ? -7.109 -16.875 -18.562 1 98.19 181 PHE B N 1
ATOM 2819 C CA . PHE B 1 181 ? -8.016 -15.742 -18.516 1 98.19 181 PHE B CA 1
ATOM 2820 C C . PHE B 1 181 ? -8.328 -15.219 -19.906 1 98.19 181 PHE B C 1
ATOM 2822 O O . PHE B 1 181 ? -9.266 -14.445 -20.094 1 98.19 181 PHE B O 1
ATOM 2829 N N . PHE B 1 182 ? -7.543 -15.617 -20.891 1 97.19 182 PHE B N 1
ATOM 2830 C CA . PHE B 1 182 ? -7.844 -15.234 -22.266 1 97.19 182 PHE B CA 1
ATOM 2831 C C . PHE B 1 182 ? -8.367 -16.422 -23.062 1 97.19 182 PHE B C 1
ATOM 2833 O O . PHE B 1 182 ? -8.625 -16.312 -24.266 1 97.19 182 PHE B O 1
ATOM 2840 N N . ALA B 1 183 ? -8.555 -17.609 -22.438 1 97.94 183 ALA B N 1
ATOM 2841 C CA . ALA B 1 183 ? -9.031 -18.812 -23.109 1 97.94 183 ALA B CA 1
ATOM 2842 C C . ALA B 1 183 ? -10.5 -18.672 -23.5 1 97.94 183 ALA B C 1
ATOM 2844 O O . ALA B 1 183 ? -11.281 -18.031 -22.797 1 97.94 183 ALA B O 1
ATOM 2845 N N . ALA B 1 184 ? -10.859 -19.312 -24.516 1 97.69 184 ALA B N 1
ATOM 2846 C CA . ALA B 1 184 ? -12.266 -19.375 -24.906 1 97.69 184 ALA B CA 1
ATOM 2847 C C . ALA B 1 184 ? -13.078 -20.125 -23.859 1 97.69 184 ALA B C 1
ATOM 2849 O O . ALA B 1 184 ? -14.227 -19.766 -23.578 1 97.69 184 ALA B O 1
ATOM 2850 N N . ASP B 1 185 ? -12.508 -21.109 -23.266 1 98.38 185 ASP B N 1
ATOM 2851 C CA . ASP B 1 185 ? -13.086 -21.875 -22.172 1 98.38 185 ASP B CA 1
ATOM 2852 C C . ASP B 1 185 ? -12.125 -21.953 -20.984 1 98.38 185 ASP B C 1
ATOM 2854 O O . ASP B 1 185 ? -11.367 -22.922 -20.844 1 98.38 185 ASP B O 1
ATOM 2858 N N . PRO B 1 186 ? -12.219 -21 -20.125 1 98.75 186 PRO B N 1
ATOM 2859 C CA . PRO B 1 186 ? -11.281 -20.922 -19 1 98.75 186 PRO B CA 1
ATOM 2860 C C . PRO B 1 186 ? -11.336 -22.156 -18.094 1 98.75 186 PRO B C 1
ATOM 2862 O O . PRO B 1 186 ? -10.297 -22.594 -17.594 1 98.75 186 PRO B O 1
ATOM 2865 N N . VAL B 1 187 ? -12.453 -22.734 -17.906 1 98.69 187 VAL B N 1
ATOM 2866 C CA . VAL B 1 187 ? -12.609 -23.875 -17.016 1 98.69 187 VAL B CA 1
ATOM 2867 C C . VAL B 1 187 ? -11.891 -25.078 -17.594 1 98.69 187 VAL B C 1
ATOM 2869 O O . VAL B 1 187 ? -11.172 -25.797 -16.891 1 98.69 187 VAL B O 1
ATOM 2872 N N . ALA B 1 188 ? -12.047 -25.281 -18.906 1 98.56 188 ALA B N 1
ATOM 2873 C CA . ALA B 1 188 ? -11.383 -26.406 -19.547 1 98.56 188 ALA B CA 1
ATOM 2874 C C . ALA B 1 188 ? -9.859 -26.266 -19.453 1 98.56 188 ALA B C 1
ATOM 2876 O O . ALA B 1 188 ? -9.164 -27.25 -19.188 1 98.56 188 ALA B O 1
ATOM 2877 N N . GLU B 1 189 ? -9.398 -25.078 -19.688 1 98.5 189 GLU B N 1
ATOM 2878 C CA . GLU B 1 189 ? -7.961 -24.844 -19.609 1 98.5 189 GLU B CA 1
ATOM 2879 C C . GLU B 1 189 ? -7.449 -25.031 -18.172 1 98.5 189 GLU B C 1
ATOM 2881 O O . GLU B 1 189 ? -6.387 -25.609 -17.969 1 98.5 189 GLU B O 1
ATOM 2886 N N . ALA B 1 190 ? -8.18 -24.547 -17.203 1 98.69 190 ALA B N 1
ATOM 2887 C CA . ALA B 1 190 ? -7.816 -24.703 -15.805 1 98.69 190 ALA B CA 1
ATOM 2888 C C . ALA B 1 190 ? -7.723 -26.172 -15.422 1 98.69 190 ALA B C 1
ATOM 2890 O O . ALA B 1 190 ? -6.773 -26.594 -14.75 1 98.69 190 ALA B O 1
ATOM 2891 N N . LYS B 1 191 ? -8.711 -26.906 -15.859 1 98.06 191 LYS B N 1
ATOM 2892 C CA . LYS B 1 191 ? -8.742 -28.344 -15.57 1 98.06 191 LYS B CA 1
ATOM 2893 C C . LYS B 1 191 ? -7.551 -29.062 -16.188 1 98.06 191 LYS B C 1
ATOM 2895 O O . LYS B 1 191 ? -6.918 -29.891 -15.547 1 98.06 191 LYS B O 1
ATOM 2900 N N . ARG B 1 192 ? -7.281 -28.734 -17.422 1 98.06 192 ARG B N 1
ATOM 2901 C CA . ARG B 1 192 ? -6.152 -29.344 -18.109 1 98.06 192 ARG B CA 1
ATOM 2902 C C . ARG B 1 192 ? -4.844 -29.047 -17.375 1 98.06 192 ARG B C 1
ATOM 2904 O O . ARG B 1 192 ? -4.027 -29.953 -17.172 1 98.06 192 ARG B O 1
ATOM 2911 N N . LEU B 1 193 ? -4.648 -27.828 -17.016 1 98.62 193 LEU B N 1
ATOM 2912 C CA . LEU B 1 193 ? -3.453 -27.438 -16.281 1 98.62 193 LEU B CA 1
ATOM 2913 C C . LEU B 1 193 ? -3.367 -28.172 -14.945 1 98.62 193 LEU B C 1
ATOM 2915 O O . LEU B 1 193 ? -2.295 -28.625 -14.555 1 98.62 193 LEU B O 1
ATOM 2919 N N . ALA B 1 194 ? -4.461 -28.25 -14.242 1 98.19 194 ALA B N 1
ATOM 2920 C CA . ALA B 1 194 ? -4.488 -28.938 -12.953 1 98.19 194 ALA B CA 1
ATOM 2921 C C . ALA B 1 194 ? -4.086 -30.406 -13.109 1 98.19 194 ALA B C 1
ATOM 2923 O O . ALA B 1 194 ? -3.322 -30.938 -12.297 1 98.19 194 ALA B O 1
ATOM 2924 N N . ASP B 1 195 ? -4.598 -31.016 -14.125 1 97.25 195 ASP B N 1
ATOM 2925 C CA . ASP B 1 195 ? -4.266 -32.406 -14.383 1 97.25 195 ASP B CA 1
ATOM 2926 C C . ASP B 1 195 ? -2.762 -32.594 -14.586 1 97.25 195 ASP B C 1
ATOM 2928 O O . ASP B 1 195 ? -2.176 -33.562 -14.102 1 97.25 195 ASP B O 1
ATOM 2932 N N . ILE B 1 196 ? -2.205 -31.688 -15.266 1 97.38 196 ILE B N 1
ATOM 2933 C CA . ILE B 1 196 ? -0.783 -31.766 -15.578 1 97.38 196 ILE B CA 1
ATOM 2934 C C . ILE B 1 196 ? 0.043 -31.453 -14.336 1 97.38 196 ILE B C 1
ATOM 2936 O O . ILE B 1 196 ? 0.997 -32.188 -14.023 1 97.38 196 ILE B O 1
ATOM 2940 N N . VAL B 1 197 ? -0.281 -30.453 -13.594 1 97.69 197 VAL B N 1
ATOM 2941 C CA . VAL B 1 197 ? 0.536 -29.906 -12.516 1 97.69 197 VAL B CA 1
ATOM 2942 C C . VAL B 1 197 ? 0.373 -30.766 -11.258 1 97.69 197 VAL B C 1
ATOM 2944 O O . VAL B 1 197 ? 1.348 -31.031 -10.555 1 97.69 197 VAL B O 1
ATOM 2947 N N . LYS B 1 198 ? -0.773 -31.234 -11.023 1 91.12 198 LYS B N 1
ATOM 2948 C CA . LYS B 1 198 ? -1.06 -31.953 -9.789 1 91.12 198 LYS B CA 1
ATOM 2949 C C . LYS B 1 198 ? -0.937 -33.469 -9.992 1 91.12 198 LYS B C 1
ATOM 2951 O O . LYS B 1 198 ? -1.001 -34.25 -9.039 1 91.12 198 LYS B O 1
ATOM 2956 N N . GLY B 1 199 ? -0.488 -33.938 -11.148 1 78.56 199 GLY B N 1
ATOM 2957 C CA . GLY B 1 199 ? -0.228 -35.344 -11.453 1 78.56 199 GLY B CA 1
ATOM 2958 C C . GLY B 1 199 ? -1.493 -36.156 -11.609 1 78.56 199 GLY B C 1
ATOM 2959 O O . GLY B 1 199 ? -1.485 -37.375 -11.383 1 78.56 199 GLY B O 1
ATOM 2960 N N . ARG B 1 200 ? -2.654 -35.531 -11.602 1 59.5 200 ARG B N 1
ATOM 2961 C CA . ARG B 1 200 ? -3.873 -36.312 -11.742 1 59.5 200 ARG B CA 1
ATOM 2962 C C . ARG B 1 200 ? -4.043 -36.812 -13.18 1 59.5 200 ARG B C 1
ATOM 2964 O O . ARG B 1 200 ? -4.957 -37.594 -13.469 1 59.5 200 ARG B O 1
ATOM 2971 N N . GLY B 1 201 ? -3.131 -36.469 -14.172 1 46.47 201 GLY B N 1
ATOM 2972 C CA . GLY B 1 201 ? -3.266 -37.094 -15.469 1 46.47 201 GLY B CA 1
ATOM 2973 C C . GLY B 1 201 ? -2.301 -38.25 -15.672 1 46.47 201 GLY B C 1
ATOM 2974 O O . GLY B 1 201 ? -1.291 -38.344 -14.977 1 46.47 201 GLY B O 1
#

Radius of gyration: 24.05 Å; Cα contacts (8 Å, |Δi|>4): 869; chains: 2; bounding box: 43×72×48 Å

Sequence (402 aa):
MGVLHFVSTGRQTVDEFAAICAHTHPYADLIHIREKGKTAREVAAFVAALLRVGVPLQKIIVNDRVDVAAVYGVKGVQLAYHSLPVRAVRRSFPDLTVGCSVHGSEEAKQAEQDGAHFCLYGHIFPTDSKPGLPPRGLDSLAEIAAAVSIPVIAIGGIHAGNARRVLEAGAAGVAVLSAVFFAADPVAEAKRLADIVKGRGMGVLHFVSTGRQTVDEFAAICAHTHPYADLIHIREKGKTAREVAAFVAALLRVGVPLQKIIVNDRVDVAAVYGVKGVQLAYHSLPVRAVRRSFPDLTVGCSVHGSEEAKQAEQDGAHFCLYGHIFPTDSKPGLPPRGLDSLAEIAAAVSIPVIAIGGIHAGNARRVLEAGAAGVAVLSAVFFAADPVAEAKRLADIVKGRG

Organism: Geobacillus kaustophilus (strain HTA426) (NCBI:txid235909)